Protein AF-A0A951LGQ7-F1 (afdb_monomer_lite)

Structure (mmCIF, N/CA/C/O backbone):
data_AF-A0A951LGQ7-F1
#
_entry.id   AF-A0A951LGQ7-F1
#
loop_
_atom_site.group_PDB
_atom_site.id
_atom_site.type_symbol
_atom_site.label_atom_id
_atom_site.label_alt_id
_atom_site.label_comp_id
_atom_site.label_asym_id
_atom_site.label_entity_id
_atom_site.label_seq_id
_atom_site.pdbx_PDB_ins_code
_atom_site.Cartn_x
_atom_site.Cartn_y
_atom_site.Cartn_z
_atom_site.occupancy
_atom_site.B_iso_or_equiv
_atom_site.auth_seq_id
_atom_site.auth_comp_id
_atom_site.auth_asym_id
_atom_site.auth_atom_id
_atom_site.pdbx_PDB_model_num
ATOM 1 N N . MET A 1 1 ? -41.959 38.299 10.521 1.00 33.28 1 MET A N 1
ATOM 2 C CA . MET A 1 1 ? -42.319 36.893 10.246 1.00 33.28 1 MET A CA 1
ATOM 3 C C . MET A 1 1 ? -41.054 36.057 10.394 1.00 33.28 1 MET A C 1
ATOM 5 O O . MET A 1 1 ? -40.154 36.263 9.590 1.00 33.28 1 MET A O 1
ATOM 9 N N . PRO A 1 2 ? -40.917 35.230 11.443 1.00 34.47 2 PRO A N 1
ATOM 10 C CA . PRO A 1 2 ? -39.770 34.347 11.625 1.00 34.47 2 PRO A CA 1
ATOM 11 C C . PRO A 1 2 ? -40.039 32.946 11.046 1.00 34.47 2 PRO A C 1
ATOM 13 O O . PRO A 1 2 ? -41.158 32.445 11.118 1.00 34.47 2 PRO A O 1
ATOM 16 N N . GLY A 1 3 ? -38.987 32.317 10.521 1.00 28.64 3 GLY A N 1
ATOM 17 C CA . GLY A 1 3 ? -38.911 30.905 10.132 1.00 28.64 3 GLY A CA 1
ATOM 18 C C . GLY A 1 3 ? -37.750 30.718 9.153 1.00 28.64 3 GLY A C 1
ATOM 19 O O . GLY A 1 3 ? -37.764 31.330 8.095 1.00 28.64 3 GLY A O 1
ATOM 20 N N . GLY A 1 4 ? -36.685 29.970 9.419 1.00 24.61 4 GLY A N 1
ATOM 21 C CA . GLY A 1 4 ? -36.197 29.248 10.596 1.00 24.61 4 GLY A CA 1
ATOM 22 C C . GLY A 1 4 ? -34.710 28.901 10.345 1.00 24.61 4 GLY A C 1
ATOM 23 O O . GLY A 1 4 ? -34.235 29.104 9.224 1.00 24.61 4 GLY A O 1
ATOM 24 N N . PRO A 1 5 ? -33.951 28.448 11.358 1.00 44.22 5 PRO A N 1
ATOM 25 C CA . PRO A 1 5 ? -32.569 28.000 11.202 1.00 44.22 5 PRO A CA 1
ATOM 26 C C . PRO A 1 5 ? -32.517 26.532 10.732 1.00 44.22 5 PRO A C 1
ATOM 28 O O . PRO A 1 5 ? -33.499 25.810 10.851 1.00 44.22 5 PRO A O 1
ATOM 31 N N . ASP A 1 6 ? -31.342 26.111 10.266 1.00 39.25 6 ASP A N 1
ATOM 32 C CA . ASP A 1 6 ? -30.908 24.725 10.014 1.00 39.25 6 ASP A CA 1
ATOM 33 C C . ASP A 1 6 ? -31.073 24.140 8.602 1.00 39.25 6 ASP A C 1
ATOM 35 O O . ASP A 1 6 ? -32.143 23.793 8.113 1.00 39.25 6 ASP A O 1
ATOM 39 N N . GLY A 1 7 ? -29.906 23.952 7.983 1.00 27.73 7 GLY A N 1
ATOM 40 C CA . GLY A 1 7 ? -29.683 23.199 6.754 1.00 27.73 7 GLY A CA 1
ATOM 41 C C . GLY A 1 7 ? -28.190 23.079 6.440 1.00 27.73 7 GLY A C 1
ATOM 42 O O . GLY A 1 7 ? -27.790 23.167 5.283 1.00 27.73 7 GLY A O 1
ATOM 43 N N . LYS A 1 8 ? -27.330 22.960 7.465 1.00 31.44 8 LYS A N 1
ATOM 44 C CA . LYS A 1 8 ? -25.924 22.590 7.255 1.00 31.44 8 LYS A CA 1
ATOM 45 C C . LYS A 1 8 ? -25.890 21.089 6.986 1.00 31.44 8 LYS A C 1
ATOM 47 O O . LYS A 1 8 ? -26.232 20.304 7.862 1.00 31.44 8 LYS A O 1
ATOM 52 N N . TYR A 1 9 ? -25.482 20.703 5.783 1.00 30.12 9 TYR A N 1
ATOM 53 C CA . TYR A 1 9 ? -25.162 19.322 5.439 1.00 30.12 9 TYR A CA 1
ATOM 54 C C . TYR A 1 9 ? -24.114 18.783 6.432 1.00 30.12 9 TYR A C 1
ATOM 56 O O . TYR A 1 9 ? -22.944 19.158 6.366 1.00 30.12 9 TYR A O 1
ATOM 64 N N . CYS A 1 10 ? -24.521 17.941 7.386 1.00 37.94 10 CYS A N 1
ATOM 65 C CA . CYS A 1 10 ? -23.585 17.155 8.184 1.00 37.94 10 CYS A CA 1
ATOM 66 C C . CYS A 1 10 ? -23.023 16.057 7.280 1.00 37.94 10 CYS A C 1
ATOM 68 O O . CYS A 1 10 ? -23.701 15.072 6.996 1.00 37.94 10 CYS A O 1
ATOM 70 N N . LEU A 1 11 ? -21.794 16.249 6.804 1.00 46.88 11 LEU A N 1
ATOM 71 C CA . LEU A 1 11 ? -21.005 15.177 6.204 1.00 46.88 11 LEU A CA 1
ATOM 72 C C . LEU A 1 11 ? -20.879 14.020 7.219 1.00 46.88 11 LEU A C 1
ATOM 74 O O . LEU A 1 11 ? -20.787 14.292 8.422 1.00 46.88 11 LEU A O 1
ATOM 78 N N . PRO A 1 12 ? -20.857 12.747 6.785 1.00 60.91 12 PRO A N 1
ATOM 79 C CA . PRO A 1 12 ? -20.490 11.650 7.655 1.00 60.91 12 PRO A CA 1
ATOM 80 C C . PRO A 1 12 ? -19.075 11.929 8.156 1.00 60.91 12 PRO A C 1
ATOM 82 O O . PRO A 1 12 ? -18.133 12.085 7.385 1.00 60.91 12 PRO A O 1
ATOM 85 N N . SER A 1 13 ? -18.939 12.068 9.467 1.00 67.06 13 SER A N 1
ATOM 86 C CA . SER A 1 13 ? -17.643 12.197 10.119 1.00 67.06 13 SER A CA 1
ATOM 87 C C . SER A 1 13 ? -17.027 10.817 10.307 1.00 67.06 13 SER A C 1
ATOM 89 O O . SER A 1 13 ? -17.750 9.850 10.563 1.00 67.06 13 SER A O 1
ATOM 91 N N . ALA A 1 14 ? -15.698 10.734 10.260 1.00 77.12 14 ALA A N 1
ATOM 92 C CA . ALA A 1 14 ? -15.002 9.534 10.702 1.00 77.12 14 ALA A CA 1
ATOM 93 C C . ALA A 1 14 ? -15.351 9.221 12.169 1.00 77.12 14 ALA A C 1
ATOM 95 O O . ALA A 1 14 ? -15.453 10.124 13.005 1.00 77.12 14 ALA A O 1
ATOM 96 N N . ILE A 1 15 ? -15.554 7.942 12.479 1.00 85.69 15 ILE A N 1
ATOM 97 C CA . ILE A 1 15 ? -15.844 7.468 13.836 1.00 85.69 15 ILE A CA 1
ATOM 98 C C . ILE A 1 15 ? -14.629 6.687 14.318 1.00 85.69 15 ILE A C 1
ATOM 100 O O . ILE A 1 15 ? -14.319 5.645 13.754 1.00 85.69 15 ILE A O 1
ATOM 104 N N . HIS A 1 16 ? -13.972 7.166 15.373 1.00 87.75 16 HIS A N 1
ATOM 105 C CA . HIS A 1 16 ? -12.816 6.506 15.983 1.00 87.75 16 HIS A CA 1
ATOM 106 C C . HIS A 1 16 ? -13.214 5.846 17.308 1.00 87.75 16 HIS A C 1
ATOM 108 O O . HIS A 1 16 ? -13.728 6.495 18.222 1.00 87.75 16 HIS A O 1
ATOM 114 N N . ILE A 1 17 ? -12.966 4.544 17.417 1.00 91.81 17 ILE A N 1
ATOM 115 C CA . ILE A 1 17 ? -13.285 3.688 18.560 1.00 91.81 17 ILE A CA 1
ATOM 116 C C . ILE A 1 17 ? -11.966 3.301 19.231 1.00 91.81 17 ILE A C 1
ATOM 118 O O . ILE A 1 17 ? -11.321 2.319 18.865 1.00 91.81 17 ILE A O 1
ATOM 122 N N . ASN A 1 18 ? -11.549 4.091 20.220 1.00 93.31 18 ASN A N 1
ATOM 123 C CA . ASN A 1 18 ? -10.315 3.837 20.959 1.00 93.31 18 ASN A CA 1
ATOM 124 C C . ASN A 1 18 ? -10.540 2.784 22.056 1.00 93.31 18 ASN A C 1
ATOM 126 O O . ASN A 1 18 ? -11.328 3.007 22.979 1.00 93.31 18 ASN A O 1
ATOM 130 N N . LEU A 1 19 ? -9.836 1.658 21.951 1.00 95.25 19 LEU A N 1
ATOM 131 C CA . LEU A 1 19 ? -10.001 0.471 22.789 1.00 95.25 19 LEU A CA 1
ATOM 132 C C . LEU A 1 19 ? -9.027 0.418 23.973 1.00 95.25 19 LEU A C 1
ATOM 134 O O . LEU A 1 19 ? -9.013 -0.569 24.697 1.00 95.25 19 LEU A O 1
ATOM 138 N N . ARG A 1 20 ? -8.206 1.441 24.220 1.00 93.88 20 ARG A N 1
ATOM 139 C CA . ARG A 1 20 ? -7.343 1.467 25.413 1.00 93.88 20 ARG A CA 1
ATOM 140 C C . ARG A 1 20 ? -8.136 1.813 26.679 1.00 93.88 20 ARG A C 1
ATOM 142 O O . ARG A 1 20 ? -9.249 2.338 26.597 1.00 93.88 20 ARG A O 1
ATOM 149 N N . ALA A 1 21 ? -7.555 1.573 27.849 1.00 91.62 21 ALA A N 1
ATOM 150 C CA . ALA A 1 21 ? -8.103 2.025 29.126 1.00 91.62 21 ALA A CA 1
ATOM 151 C C . ALA A 1 21 ? -8.301 3.555 29.132 1.00 91.62 21 ALA A C 1
ATOM 153 O O . ALA A 1 21 ? -7.426 4.310 28.712 1.00 91.62 21 ALA A O 1
ATOM 154 N N . GLY A 1 22 ? -9.476 4.015 29.570 1.00 86.06 22 GLY A N 1
ATOM 155 C CA . GLY A 1 22 ? -9.873 5.430 29.493 1.00 86.06 22 GLY A CA 1
ATOM 156 C C . GLY A 1 22 ? -10.355 5.889 28.108 1.00 86.06 22 GLY A C 1
ATOM 157 O O . GLY A 1 22 ? -10.790 7.031 27.960 1.00 86.06 22 GLY A O 1
ATOM 158 N N . GLY A 1 23 ? -10.315 5.016 27.096 1.00 83.44 23 GLY A N 1
ATOM 159 C CA . GLY A 1 23 ? -11.003 5.216 25.825 1.00 83.44 23 GLY A CA 1
ATOM 160 C C . GLY A 1 23 ? -12.527 5.139 25.968 1.00 83.44 23 GLY A C 1
ATOM 161 O O . GLY A 1 23 ? -13.065 4.753 27.004 1.00 83.44 23 GLY A O 1
ATOM 162 N N . ARG A 1 24 ? -13.240 5.524 24.905 1.00 84.38 24 ARG A N 1
ATOM 163 C CA . ARG A 1 24 ? -14.706 5.380 24.811 1.00 84.38 24 ARG A CA 1
ATOM 164 C C . ARG A 1 24 ? -15.126 4.137 24.022 1.00 84.38 24 ARG A C 1
ATOM 166 O O . ARG A 1 24 ? -16.307 3.962 23.752 1.00 84.38 24 ARG A O 1
ATOM 173 N N . GLY A 1 25 ? -14.177 3.302 23.602 1.00 84.62 25 GLY A N 1
ATOM 174 C CA . GLY A 1 25 ? -14.442 2.188 22.698 1.00 84.62 25 GLY A CA 1
ATOM 175 C C . GLY A 1 25 ? -15.171 1.008 23.342 1.00 84.62 25 GLY A C 1
ATOM 176 O O . GLY A 1 25 ? -15.848 0.240 22.668 1.00 84.62 25 GLY A O 1
ATOM 177 N N . GLN A 1 26 ? -15.092 0.904 24.663 1.00 87.69 26 GLN A N 1
ATOM 178 C CA . GLN A 1 26 ? -15.587 -0.205 25.468 1.00 87.69 26 GLN A CA 1
ATOM 179 C C . GLN A 1 26 ? -17.111 -0.315 25.420 1.00 87.69 26 GLN A C 1
ATOM 181 O O . GLN A 1 26 ? -17.636 -1.412 25.542 1.00 87.69 26 GLN A O 1
ATOM 186 N N . THR A 1 27 ? -17.825 0.787 25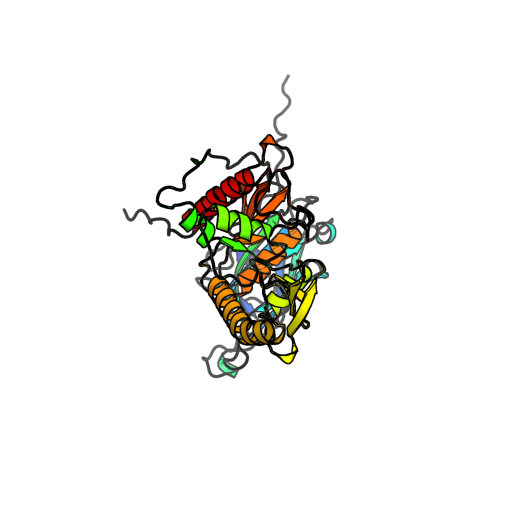.167 1.00 90.88 27 THR A N 1
ATOM 187 C CA . THR A 1 27 ? -19.287 0.769 24.996 1.00 90.88 27 THR A CA 1
ATOM 188 C C . THR A 1 27 ? -19.737 0.078 23.710 1.00 90.88 27 THR A C 1
ATOM 190 O O . THR A 1 27 ? -20.914 -0.239 23.578 1.00 90.88 27 THR A O 1
ATOM 193 N N . TYR A 1 28 ? -18.827 -0.121 22.753 1.00 93.50 28 TYR A N 1
ATOM 194 C CA . TYR A 1 28 ? -19.102 -0.789 21.479 1.00 93.50 28 TYR A CA 1
ATOM 195 C C . TYR A 1 28 ? -18.630 -2.247 21.474 1.00 93.50 28 TYR A C 1
ATOM 197 O O . TYR A 1 28 ? -18.999 -3.008 20.579 1.00 93.50 28 TYR A O 1
ATOM 205 N N . LEU A 1 29 ? -17.811 -2.645 22.454 1.00 94.62 29 LEU A N 1
ATOM 206 C CA . LEU A 1 29 ? -17.329 -4.013 22.580 1.00 94.62 29 LEU A CA 1
ATOM 207 C C . LEU A 1 29 ? -18.450 -4.918 23.091 1.00 94.62 29 LEU A C 1
ATOM 209 O O . LEU A 1 29 ? -19.099 -4.621 24.090 1.00 94.62 29 LEU A O 1
ATOM 213 N N . GLN A 1 30 ? -18.654 -6.033 22.399 1.00 95.56 30 GLN A N 1
ATOM 214 C CA . GLN A 1 30 ? -19.575 -7.090 22.809 1.00 95.56 30 GLN A CA 1
ATOM 215 C C . GLN A 1 30 ? -18.754 -8.287 23.320 1.00 95.56 30 GLN A C 1
ATOM 217 O O . GLN A 1 30 ? -17.864 -8.127 24.153 1.00 95.56 30 GLN A O 1
ATOM 222 N N . SER A 1 31 ? -19.012 -9.504 22.841 1.00 96.88 31 SER A N 1
ATOM 223 C CA . SER A 1 31 ? -18.257 -10.693 23.250 1.00 96.88 31 SER A CA 1
ATOM 224 C C . SER A 1 31 ? -16.856 -10.762 22.629 1.00 96.88 31 SER A C 1
ATOM 226 O O . SER A 1 31 ? -16.628 -10.239 21.537 1.00 96.88 31 SER A O 1
ATOM 228 N N . GLY A 1 32 ? -15.963 -11.518 23.274 1.00 97.62 32 GLY A N 1
ATOM 229 C CA . GLY A 1 32 ? -14.646 -11.869 22.734 1.00 97.62 32 GLY A CA 1
ATOM 230 C C . GLY A 1 32 ? -13.567 -10.815 22.965 1.00 97.62 32 GLY A C 1
ATOM 231 O O . GLY A 1 32 ? -12.652 -10.692 22.158 1.00 97.62 32 GLY A O 1
ATOM 232 N N . TRP A 1 33 ? -13.665 -10.046 24.047 1.00 97.88 33 TRP A N 1
ATOM 233 C CA . TRP A 1 33 ? -12.686 -9.027 24.423 1.00 97.88 33 TRP A CA 1
ATOM 234 C C . TRP A 1 33 ? -12.268 -9.207 25.878 1.00 97.88 33 TRP A C 1
ATOM 236 O O . TRP A 1 33 ? -13.077 -9.585 26.725 1.00 97.88 33 TRP A O 1
ATOM 246 N N . ALA A 1 34 ? -11.001 -8.939 26.170 1.00 96.81 34 ALA A N 1
ATOM 247 C CA . ALA A 1 34 ? -10.514 -8.824 27.535 1.00 96.81 34 ALA A CA 1
ATOM 248 C C . ALA A 1 34 ? -10.931 -7.478 28.159 1.00 96.81 34 ALA A C 1
ATOM 250 O O . ALA A 1 34 ? -11.476 -6.599 27.491 1.00 96.81 34 ALA A O 1
ATOM 251 N N . GLY A 1 35 ? -10.620 -7.294 29.445 1.00 94.94 35 GLY A N 1
ATOM 252 C CA . GLY A 1 35 ? -10.621 -5.959 30.041 1.00 94.94 35 GLY A CA 1
ATOM 253 C C . GLY A 1 35 ? -9.598 -5.045 29.346 1.00 94.94 35 GLY A C 1
ATOM 254 O O . GLY A 1 35 ? -8.563 -5.539 28.888 1.00 94.94 35 GLY A O 1
ATOM 255 N N . PRO A 1 36 ? -9.871 -3.732 29.247 1.00 94.62 36 PRO A N 1
ATOM 256 C CA . PRO A 1 36 ? -8.976 -2.813 28.563 1.00 94.62 36 PRO A CA 1
ATOM 257 C C . PRO A 1 36 ? -7.663 -2.625 29.322 1.00 94.62 36 PRO A C 1
ATOM 259 O O . PRO A 1 36 ? -7.650 -2.425 30.536 1.00 94.62 36 PRO A O 1
ATOM 262 N N . GLU A 1 37 ? -6.559 -2.635 28.581 1.00 95.19 37 GLU A N 1
ATOM 263 C CA . GLU A 1 37 ? -5.211 -2.373 29.078 1.00 95.19 37 GLU A CA 1
ATOM 264 C C . GLU A 1 37 ? -4.773 -0.951 28.684 1.00 95.19 37 GLU A C 1
ATOM 266 O O . GLU A 1 37 ? -5.438 -0.255 27.912 1.00 95.19 37 GLU A O 1
ATOM 271 N N . LEU A 1 38 ? -3.638 -0.484 29.211 1.00 93.62 38 LEU A N 1
ATOM 272 C CA . LEU A 1 38 ? -3.183 0.905 29.046 1.00 93.62 38 LEU A CA 1
ATOM 273 C C . LEU A 1 38 ? -3.077 1.357 27.576 1.00 93.62 38 LEU A C 1
ATOM 275 O O . LEU A 1 38 ? -3.313 2.528 27.273 1.00 93.62 38 LEU A O 1
ATOM 279 N N . ARG A 1 39 ? -2.704 0.450 26.664 1.00 93.88 39 ARG A N 1
ATOM 280 C CA . ARG A 1 39 ? -2.433 0.772 25.252 1.00 93.88 39 ARG A CA 1
ATOM 281 C C . ARG A 1 39 ? -3.448 0.183 24.266 1.00 93.88 39 ARG A C 1
ATOM 283 O O . ARG A 1 39 ? -3.570 0.715 23.164 1.00 93.88 39 ARG A O 1
ATOM 290 N N . HIS A 1 40 ? -4.179 -0.864 24.645 1.00 96.44 40 HIS A N 1
ATOM 291 C CA . HIS A 1 40 ? -5.059 -1.637 23.761 1.00 96.44 40 HIS A CA 1
ATOM 292 C C . HIS A 1 40 ? -6.053 -2.490 24.555 1.00 96.44 40 HIS A C 1
ATOM 294 O O . HIS A 1 40 ? -5.982 -2.564 25.778 1.00 96.44 40 HIS A O 1
ATOM 300 N N . THR A 1 41 ? -6.954 -3.172 23.851 1.00 97.81 41 THR A N 1
ATOM 301 C CA . THR A 1 41 ? -7.714 -4.309 24.388 1.00 97.81 41 THR A CA 1
ATOM 302 C C . THR A 1 41 ? -7.378 -5.559 23.586 1.00 97.81 41 THR A C 1
ATOM 304 O O . THR A 1 41 ? -7.282 -5.510 22.358 1.00 97.81 41 THR A O 1
ATOM 307 N N . TRP A 1 42 ? -7.195 -6.687 24.272 1.00 98.06 42 TRP A N 1
ATOM 308 C CA . TRP A 1 42 ? -7.009 -7.973 23.610 1.00 98.06 42 TRP A CA 1
ATOM 309 C C . TRP A 1 42 ? -8.330 -8.572 23.134 1.00 98.06 42 TRP A C 1
ATOM 311 O O . TRP A 1 42 ? -9.312 -8.607 23.877 1.00 98.06 42 TRP A O 1
ATOM 321 N N . THR A 1 43 ? -8.318 -9.132 21.930 1.00 98.44 43 THR A N 1
ATOM 322 C CA . THR A 1 43 ? -9.323 -10.105 21.498 1.00 98.44 43 THR A CA 1
ATOM 323 C C . THR A 1 43 ? -9.137 -11.417 22.264 1.00 98.44 43 THR A C 1
ATOM 325 O O . THR A 1 43 ? -8.000 -11.856 22.458 1.00 98.44 43 THR A O 1
ATOM 328 N N . VAL A 1 44 ? -10.235 -12.060 22.659 1.00 97.88 44 VAL A N 1
ATOM 329 C CA . VAL A 1 44 ? -10.243 -13.322 23.412 1.00 97.88 44 VAL A CA 1
ATOM 330 C C . VAL A 1 44 ? -11.113 -14.359 22.707 1.00 97.88 44 VAL A C 1
ATOM 332 O O . VAL A 1 44 ? -12.278 -14.104 22.403 1.00 97.88 44 VAL A O 1
ATOM 335 N N . GLY A 1 45 ? -10.556 -15.552 22.512 1.00 97.38 45 GLY A N 1
ATOM 336 C CA . GLY A 1 45 ? -11.168 -16.652 21.779 1.00 97.38 45 GLY A CA 1
ATOM 337 C C . GLY A 1 45 ? -11.077 -16.470 20.266 1.00 97.38 45 GLY A C 1
ATOM 338 O O . GLY A 1 45 ? -10.395 -15.587 19.751 1.00 97.38 45 GLY A O 1
ATOM 339 N N . ASN A 1 46 ? -11.798 -17.317 19.537 1.00 97.44 46 ASN A N 1
ATOM 340 C CA . ASN A 1 46 ? -11.776 -17.335 18.074 1.00 97.44 46 ASN A CA 1
ATOM 341 C C . ASN A 1 46 ? -12.718 -16.312 17.416 1.00 97.44 46 ASN A C 1
ATOM 343 O O . ASN A 1 46 ? -12.815 -16.277 16.185 1.00 97.44 46 ASN A O 1
ATOM 347 N N . ARG A 1 47 ? -13.440 -15.515 18.213 1.00 98.31 47 ARG A N 1
ATOM 348 C CA . ARG A 1 47 ? -14.469 -14.595 17.729 1.00 98.31 47 ARG A CA 1
ATOM 349 C C . ARG A 1 47 ? -14.637 -13.387 18.648 1.00 98.31 47 ARG A C 1
ATOM 351 O O . ARG A 1 47 ? -15.040 -13.548 19.797 1.00 98.31 47 ARG A O 1
ATOM 358 N N . SER A 1 48 ? -14.449 -12.189 18.097 1.00 98.44 48 SER A N 1
ATOM 359 C CA . SER A 1 48 ? -14.651 -10.908 18.791 1.00 98.44 48 SER A CA 1
ATOM 360 C C . SER A 1 48 ? -15.626 -10.023 18.026 1.00 98.44 48 SER A C 1
ATOM 362 O O . SER A 1 48 ? -15.565 -9.963 16.800 1.00 98.44 48 SER A O 1
ATOM 364 N N . ILE A 1 49 ? -16.529 -9.338 18.732 1.00 98.25 49 ILE A N 1
ATOM 365 C CA . ILE A 1 49 ? -17.598 -8.545 18.107 1.00 98.25 49 ILE A CA 1
ATOM 366 C C . ILE A 1 49 ? -17.543 -7.086 18.562 1.00 98.25 49 ILE A C 1
ATOM 368 O O . ILE A 1 49 ? -17.458 -6.811 19.761 1.00 98.25 49 ILE A O 1
ATOM 372 N N . ILE A 1 50 ? -17.668 -6.163 17.611 1.00 96.38 50 ILE A N 1
ATOM 373 C CA . ILE A 1 50 ? -17.989 -4.754 17.858 1.00 96.38 50 ILE A CA 1
ATOM 374 C C . ILE A 1 50 ? -19.387 -4.479 17.310 1.00 96.38 50 ILE A C 1
ATOM 376 O O . ILE A 1 50 ? -19.706 -4.879 16.193 1.00 96.38 50 ILE A O 1
ATOM 380 N N . HIS A 1 51 ? -20.212 -3.775 18.080 1.00 95.00 51 HIS A N 1
ATOM 381 C CA . HIS A 1 51 ? -21.484 -3.219 17.619 1.00 95.00 51 HIS A CA 1
ATOM 382 C C . HIS A 1 51 ? -21.389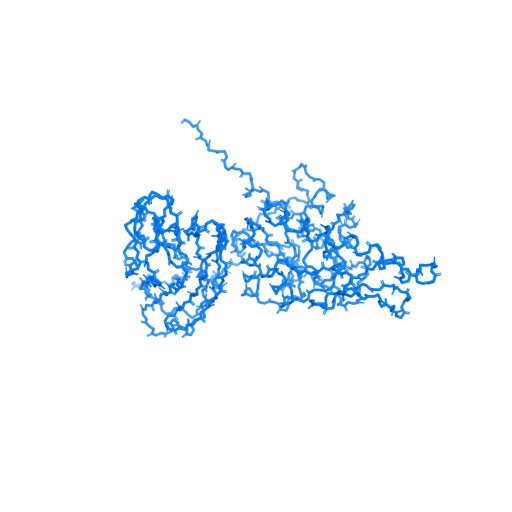 -1.703 17.598 1.00 95.00 51 HIS A C 1
ATOM 384 O O . HIS A 1 51 ? -21.266 -1.075 18.648 1.00 95.00 51 HIS A O 1
ATOM 390 N N . LEU A 1 52 ? -21.471 -1.118 16.406 1.00 91.06 52 LEU A N 1
ATOM 391 C CA . LEU A 1 52 ? -21.485 0.326 16.213 1.00 91.06 52 LEU A CA 1
ATOM 392 C C . LEU A 1 52 ? -22.881 0.787 15.769 1.00 91.06 52 LEU A C 1
ATOM 394 O O . LEU A 1 52 ? -23.254 0.564 14.616 1.00 91.06 52 LEU A O 1
ATOM 398 N N . PRO A 1 53 ? -23.650 1.470 16.635 1.00 88.81 53 PRO A N 1
ATOM 399 C CA . PRO A 1 53 ? -24.919 2.068 16.240 1.00 88.81 53 PRO A CA 1
ATOM 400 C C . PRO A 1 53 ? -24.725 3.110 15.133 1.00 88.81 53 PRO A C 1
ATOM 402 O O . PRO A 1 53 ? -23.942 4.053 15.285 1.00 88.81 53 PRO A O 1
ATOM 405 N N . LEU A 1 54 ? -25.476 2.975 14.040 1.00 83.00 54 LEU A N 1
ATOM 406 C CA . LEU A 1 54 ? -25.454 3.918 12.925 1.00 83.00 54 LEU A CA 1
ATOM 407 C C . LEU A 1 54 ? -26.622 4.889 13.086 1.00 83.00 54 LEU A C 1
ATOM 409 O O . LEU A 1 54 ? -27.784 4.515 12.947 1.00 83.00 54 LEU A O 1
ATOM 413 N N . LYS A 1 55 ? -26.319 6.150 13.410 1.00 71.25 55 LYS A N 1
ATOM 414 C CA . LYS A 1 55 ? -27.351 7.178 13.642 1.00 71.25 55 LYS A CA 1
ATOM 415 C C . LYS A 1 55 ? -28.049 7.636 12.360 1.00 71.25 55 LYS A C 1
ATOM 417 O O . LYS A 1 55 ? -29.166 8.140 12.432 1.00 71.25 55 LYS A O 1
ATOM 422 N N . HIS A 1 56 ? -27.403 7.462 11.210 1.00 68.94 56 HIS A N 1
ATOM 423 C CA . HIS A 1 56 ? -27.911 7.872 9.907 1.00 68.94 56 HIS A CA 1
ATOM 424 C C . HIS A 1 56 ? -27.495 6.857 8.842 1.00 68.94 56 HIS A C 1
ATOM 426 O O . HIS A 1 56 ? -26.382 6.332 8.885 1.00 68.94 56 HIS A O 1
ATOM 432 N N . ASP A 1 57 ? -28.390 6.612 7.888 1.00 68.31 57 ASP A N 1
ATOM 433 C CA . ASP A 1 57 ? -28.126 5.780 6.716 1.00 68.31 57 ASP A CA 1
ATOM 434 C C . ASP A 1 57 ? -27.481 6.651 5.630 1.00 68.31 57 ASP A C 1
ATOM 436 O O . ASP A 1 57 ? -28.146 7.155 4.724 1.00 68.31 57 ASP A O 1
ATOM 440 N N . PHE A 1 58 ? -26.188 6.938 5.789 1.00 71.44 58 PHE A N 1
ATOM 441 C CA . PHE A 1 58 ? -25.435 7.646 4.762 1.00 71.44 58 PHE A CA 1
ATOM 442 C C . PHE A 1 58 ? -25.123 6.676 3.624 1.00 71.44 58 PHE A C 1
ATOM 444 O O . PHE A 1 58 ? -24.519 5.631 3.855 1.00 71.44 58 PHE A O 1
ATOM 451 N N . ALA A 1 59 ? -25.511 7.040 2.400 1.00 78.50 59 ALA A N 1
ATOM 452 C CA . ALA A 1 59 ? -25.202 6.294 1.182 1.00 78.50 59 ALA A CA 1
ATOM 453 C C . ALA A 1 59 ? -23.724 6.450 0.784 1.00 78.50 59 ALA A C 1
ATOM 455 O O . ALA A 1 59 ? -23.415 7.004 -0.267 1.00 78.50 59 ALA A O 1
ATOM 456 N N . VAL A 1 60 ? -22.822 6.020 1.667 1.00 77.62 60 VAL A N 1
ATOM 457 C CA . VAL A 1 60 ? -21.371 6.097 1.491 1.00 77.62 60 VAL A CA 1
ATOM 458 C C . VAL A 1 60 ? -20.716 4.791 1.909 1.00 77.62 60 VAL A C 1
ATOM 460 O O . VAL A 1 60 ? -21.140 4.142 2.869 1.00 77.62 60 VAL A O 1
ATOM 463 N N . ASP A 1 61 ? -19.653 4.437 1.201 1.00 82.19 61 ASP A N 1
ATOM 464 C CA . ASP A 1 61 ? -18.766 3.359 1.611 1.00 82.19 61 ASP A CA 1
ATOM 465 C C . ASP A 1 61 ? -17.835 3.849 2.726 1.00 82.19 61 ASP A C 1
ATOM 467 O O . ASP A 1 61 ? -17.507 5.037 2.823 1.00 82.19 61 ASP A O 1
ATOM 471 N N . TYR A 1 62 ? -17.378 2.930 3.569 1.00 84.75 62 TYR A N 1
ATOM 472 C CA . TYR A 1 62 ? -16.438 3.210 4.653 1.00 84.75 62 TYR A CA 1
ATOM 473 C C . TYR A 1 62 ? -15.202 2.325 4.515 1.00 84.75 62 TYR A C 1
ATOM 475 O O . TYR A 1 62 ? -15.307 1.175 4.109 1.00 84.75 62 TYR A O 1
ATOM 483 N N . ALA A 1 63 ? -14.031 2.817 4.918 1.00 82.88 63 ALA A N 1
ATOM 484 C CA . ALA A 1 63 ? -12.943 1.934 5.311 1.00 82.88 63 ALA A CA 1
ATOM 485 C C . ALA A 1 63 ? -13.007 1.696 6.812 1.00 82.88 63 ALA A C 1
ATOM 487 O O . ALA A 1 63 ? -13.084 2.638 7.606 1.00 82.88 63 ALA A O 1
ATOM 488 N N . LEU A 1 64 ? -12.932 0.426 7.177 1.00 89.69 64 LEU A N 1
ATOM 489 C CA . LEU A 1 64 ? -12.670 -0.034 8.524 1.00 89.69 64 LEU A CA 1
ATOM 490 C C . LEU A 1 64 ? -11.160 -0.102 8.730 1.00 89.69 64 LEU A C 1
ATOM 492 O O . LEU A 1 64 ? -10.525 -1.065 8.308 1.00 89.69 64 LEU A O 1
ATOM 496 N N . SER A 1 65 ? -10.601 0.912 9.379 1.00 87.00 65 SER A N 1
ATOM 497 C CA . SER A 1 65 ? -9.207 0.914 9.816 1.00 87.00 65 SER A CA 1
ATOM 498 C C . SER A 1 65 ? -9.085 0.218 11.171 1.00 87.00 65 SER A C 1
ATOM 500 O O . SER A 1 65 ? -9.818 0.545 12.103 1.00 87.00 65 SER A O 1
ATOM 502 N N . VAL A 1 66 ? -8.140 -0.708 11.312 1.00 91.94 66 VAL A N 1
ATOM 503 C CA . VAL A 1 66 ? -7.878 -1.462 12.546 1.00 91.94 66 VAL A CA 1
ATOM 504 C C . VAL A 1 66 ? -6.405 -1.323 12.907 1.00 91.94 66 VAL A C 1
ATOM 506 O O . VAL A 1 66 ? -5.535 -1.794 12.176 1.00 91.94 66 VAL A O 1
ATOM 509 N N . THR A 1 67 ? -6.122 -0.695 14.045 1.00 90.25 67 THR A N 1
ATOM 510 C CA . THR A 1 67 ? -4.757 -0.465 14.535 1.00 90.25 67 THR A CA 1
ATOM 511 C C . THR A 1 67 ? -4.380 -1.539 15.547 1.00 90.25 67 THR A C 1
ATOM 513 O O . THR A 1 67 ? -4.878 -1.547 16.679 1.00 90.25 67 THR A O 1
ATOM 516 N N . ILE A 1 68 ? -3.477 -2.431 15.148 1.00 93.94 68 ILE A N 1
ATOM 517 C CA . ILE A 1 68 ? -3.018 -3.587 15.919 1.00 93.94 68 ILE A CA 1
ATOM 518 C C . ILE A 1 68 ? -1.620 -3.296 16.441 1.00 93.94 68 ILE A C 1
ATOM 520 O O . ILE A 1 68 ? -0.702 -3.040 15.667 1.00 93.94 68 ILE A O 1
ATOM 524 N N . ILE A 1 69 ? -1.451 -3.352 17.759 1.00 93.31 69 ILE A N 1
ATOM 525 C CA . ILE A 1 69 ? -0.179 -3.000 18.402 1.00 93.31 69 ILE A CA 1
ATOM 526 C C . ILE A 1 69 ? 0.543 -4.188 19.039 1.00 93.31 69 ILE A C 1
ATOM 528 O O . ILE A 1 69 ? 1.715 -4.061 19.375 1.00 93.31 69 ILE A O 1
ATOM 532 N N . SER A 1 70 ? -0.136 -5.328 19.176 1.00 92.75 70 SER A N 1
ATOM 533 C CA . SER A 1 70 ? 0.435 -6.575 19.689 1.00 92.75 70 SER A CA 1
ATOM 534 C C . SER A 1 70 ? -0.234 -7.781 19.036 1.00 92.75 70 SER A C 1
ATOM 536 O O . SER A 1 70 ? -1.417 -7.729 18.697 1.00 92.75 70 SER A O 1
ATOM 538 N N . ILE A 1 71 ? 0.503 -8.884 18.918 1.00 94.12 71 ILE A N 1
ATOM 539 C CA . ILE A 1 71 ? -0.028 -10.189 18.517 1.00 94.12 71 ILE A CA 1
ATOM 540 C C . ILE A 1 71 ? 0.365 -11.238 19.556 1.00 94.12 71 ILE A C 1
ATOM 542 O O . ILE A 1 71 ? 1.471 -11.202 20.093 1.00 94.12 71 ILE A O 1
ATOM 546 N N . ALA A 1 72 ? -0.544 -12.158 19.855 1.00 92.88 72 ALA A N 1
ATOM 547 C CA . ALA A 1 72 ? -0.251 -13.353 20.628 1.00 92.88 72 ALA A CA 1
ATOM 548 C C . ALA A 1 72 ? -0.041 -14.494 19.637 1.00 92.88 72 ALA A C 1
ATOM 550 O O . ALA A 1 72 ? -0.955 -14.839 18.901 1.00 92.88 72 ALA A O 1
ATOM 551 N N . SER A 1 73 ? 1.158 -15.055 19.566 1.00 88.56 73 SER A N 1
ATOM 552 C CA . SER A 1 73 ? 1.439 -16.198 18.695 1.00 88.56 73 SER A CA 1
ATOM 553 C C . SER A 1 73 ? 2.624 -16.990 19.239 1.00 88.56 73 SER A C 1
ATOM 555 O O . SER A 1 73 ? 3.568 -16.353 19.722 1.00 88.56 73 SER A O 1
ATOM 557 N N . PRO A 1 74 ? 2.634 -18.329 19.110 1.00 85.75 74 PRO A N 1
ATOM 558 C CA . PRO A 1 74 ? 3.799 -19.135 19.455 1.00 85.75 74 PRO A CA 1
ATOM 559 C C . PRO A 1 74 ? 5.042 -18.694 18.661 1.00 85.75 74 PRO A C 1
ATOM 561 O O . PRO A 1 74 ? 4.895 -18.339 17.481 1.00 85.75 74 PRO A O 1
ATOM 564 N N . PRO A 1 75 ? 6.250 -18.726 19.260 1.00 82.50 75 PRO A N 1
ATOM 565 C CA . PRO A 1 75 ? 7.491 -18.305 18.605 1.00 82.50 75 PRO A CA 1
ATOM 566 C C . PRO A 1 75 ? 7.753 -18.987 17.256 1.00 82.50 75 PRO A C 1
ATOM 568 O O . PRO A 1 75 ? 8.306 -18.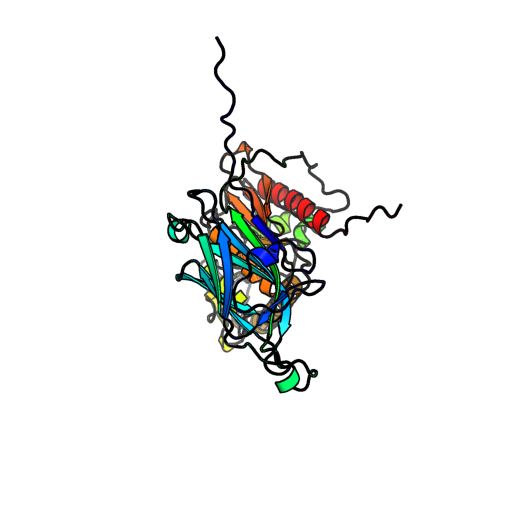367 16.354 1.00 82.50 75 PRO A O 1
ATOM 571 N N . GLU A 1 76 ? 7.324 -20.239 17.098 1.00 81.50 76 GLU A N 1
ATOM 572 C CA . GLU A 1 76 ? 7.556 -21.059 15.905 1.00 81.50 76 GLU A CA 1
ATOM 573 C C . GLU A 1 76 ? 6.604 -20.719 14.751 1.00 81.50 76 GLU A C 1
ATOM 575 O O . GLU A 1 76 ? 6.934 -20.927 13.585 1.00 81.50 76 GLU A O 1
ATOM 580 N N . ILE A 1 77 ? 5.402 -20.232 15.067 1.00 81.31 77 ILE A N 1
ATOM 581 C CA . ILE A 1 77 ? 4.351 -19.945 14.081 1.00 81.31 77 ILE A CA 1
ATOM 582 C C . ILE A 1 77 ? 4.391 -18.470 13.675 1.00 81.31 77 ILE A C 1
ATOM 584 O O . ILE A 1 77 ? 4.219 -18.159 12.495 1.00 81.31 77 ILE A O 1
ATOM 588 N N . HIS A 1 78 ? 4.605 -17.580 14.651 1.00 85.62 78 HIS A N 1
ATOM 589 C CA . HIS A 1 78 ? 4.748 -16.130 14.492 1.00 85.62 78 HIS A CA 1
ATOM 590 C C . HIS A 1 78 ? 3.726 -15.490 13.531 1.00 85.62 78 HIS A C 1
ATOM 592 O O . HIS A 1 78 ? 4.057 -14.651 12.689 1.00 85.62 78 HIS A O 1
ATOM 598 N N . ARG A 1 79 ? 2.464 -15.933 13.607 1.00 89.94 79 ARG A N 1
ATOM 599 C CA . ARG A 1 79 ? 1.361 -15.386 12.811 1.00 89.94 79 ARG A CA 1
ATOM 600 C C . ARG A 1 79 ? 0.015 -15.520 13.513 1.00 89.94 79 ARG A C 1
ATOM 602 O O . ARG A 1 79 ? -0.194 -16.443 14.294 1.00 89.94 79 ARG A O 1
ATOM 609 N N . GLN A 1 80 ? -0.908 -14.650 13.125 1.00 94.06 80 GLN A N 1
ATOM 610 C CA . GLN A 1 80 ? -2.336 -14.705 13.413 1.00 94.06 80 GLN A CA 1
ATOM 611 C C . GLN A 1 80 ? -3.112 -14.516 12.109 1.00 94.06 80 GLN A C 1
ATOM 613 O O . GLN A 1 80 ? -2.932 -13.518 11.410 1.00 94.06 80 GLN A O 1
ATOM 618 N N . ARG A 1 81 ? -3.986 -15.456 11.750 1.00 92.88 81 ARG A N 1
ATOM 619 C CA . ARG A 1 81 ? -4.959 -15.245 10.672 1.00 92.88 81 ARG A CA 1
ATOM 620 C C . ARG A 1 81 ? -6.135 -14.444 11.208 1.00 92.88 81 ARG A C 1
ATOM 622 O O . ARG A 1 81 ? -6.730 -14.811 12.216 1.00 92.88 81 ARG A O 1
ATOM 629 N N . LEU A 1 82 ? -6.511 -13.402 10.481 1.00 94.44 82 LEU A N 1
ATOM 630 C CA . LEU A 1 82 ? -7.703 -12.614 10.745 1.00 94.44 82 LEU A CA 1
ATOM 631 C C . LEU A 1 82 ? -8.652 -12.719 9.555 1.00 94.44 82 LEU A C 1
ATOM 633 O O . LEU A 1 82 ? -8.240 -12.539 8.411 1.00 94.44 82 LEU A O 1
ATOM 637 N N . LYS A 1 83 ? -9.936 -12.960 9.821 1.00 93.50 83 LYS A N 1
ATOM 638 C CA . LYS A 1 83 ? -11.014 -12.654 8.871 1.00 93.50 83 LYS A CA 1
ATOM 639 C C . LYS A 1 83 ? -11.940 -11.628 9.497 1.00 93.50 83 LYS A C 1
ATOM 641 O O . LYS A 1 83 ? -12.222 -11.709 10.690 1.00 93.50 83 LYS A O 1
ATOM 646 N N . VAL A 1 84 ? -12.411 -10.694 8.686 1.00 94.38 84 VAL A N 1
ATOM 647 C CA . VAL A 1 84 ? -13.338 -9.653 9.123 1.00 94.38 84 VAL A CA 1
ATOM 648 C C . VAL A 1 84 ? -14.647 -9.811 8.373 1.00 94.38 84 VAL A C 1
ATOM 650 O O . VAL A 1 84 ? -14.660 -9.951 7.146 1.00 94.38 84 VAL A O 1
ATOM 653 N N . GLU A 1 85 ? -15.743 -9.787 9.119 1.00 97.06 85 GLU A N 1
ATOM 654 C CA . GLU A 1 85 ? -17.098 -9.762 8.586 1.00 97.06 85 GLU A CA 1
ATOM 655 C C . GLU A 1 85 ? -17.825 -8.513 9.073 1.00 97.06 85 GLU A C 1
ATOM 657 O O . GLU A 1 85 ? -17.626 -8.069 10.204 1.00 97.06 85 GLU A O 1
ATOM 662 N N . VAL A 1 86 ? -18.684 -7.962 8.220 1.00 95.44 86 VAL A N 1
ATOM 663 C CA . VAL A 1 86 ? -19.585 -6.863 8.560 1.00 95.44 86 VAL A CA 1
ATOM 664 C C . VAL A 1 86 ? -21.005 -7.287 8.239 1.00 95.44 86 VAL A C 1
ATOM 666 O O . VAL A 1 86 ? -21.303 -7.675 7.110 1.00 95.44 86 VAL A O 1
ATOM 669 N N . ASN A 1 87 ? -21.881 -7.250 9.246 1.00 95.44 87 ASN A N 1
ATOM 670 C CA . ASN A 1 87 ? -23.280 -7.666 9.135 1.00 95.44 87 ASN A CA 1
ATOM 671 C C . ASN A 1 87 ? -23.431 -9.039 8.438 1.00 95.44 87 ASN A C 1
ATOM 673 O O . ASN A 1 87 ? -24.255 -9.213 7.536 1.00 95.44 87 ASN A O 1
ATOM 677 N N . GLY A 1 88 ? -22.580 -9.997 8.828 1.00 93.94 88 GLY A N 1
ATOM 678 C CA . GLY A 1 88 ? -22.554 -11.374 8.317 1.00 93.94 88 GLY A CA 1
ATOM 679 C C . GLY A 1 88 ? -21.877 -11.582 6.956 1.00 93.94 88 GLY A C 1
ATOM 680 O O . GLY A 1 88 ? -21.868 -12.706 6.462 1.00 93.94 88 GLY A O 1
ATOM 681 N N . HIS A 1 89 ? -21.314 -10.540 6.337 1.00 92.19 89 HIS A N 1
ATOM 682 C CA . HIS A 1 89 ? -20.626 -10.637 5.045 1.00 92.19 89 HIS A CA 1
ATOM 683 C C . HIS A 1 89 ? -19.121 -10.457 5.222 1.00 92.19 89 HIS A C 1
ATOM 685 O O . HIS A 1 89 ? -18.681 -9.500 5.856 1.00 92.19 89 HIS A O 1
ATOM 691 N N . ARG A 1 90 ? -18.310 -11.351 4.648 1.00 89.44 90 ARG A N 1
ATOM 692 C CA . ARG A 1 90 ? -16.845 -11.257 4.731 1.00 89.44 90 ARG A CA 1
ATOM 693 C C . ARG A 1 90 ? -16.331 -10.066 3.923 1.00 89.44 90 ARG A C 1
ATOM 695 O O . ARG A 1 90 ? -16.474 -10.058 2.706 1.00 89.44 90 ARG A O 1
ATOM 702 N N . VAL A 1 91 ? -15.656 -9.136 4.596 1.00 81.56 91 VAL A N 1
ATOM 703 C CA . VAL A 1 91 ? -15.045 -7.941 3.986 1.00 81.56 91 VAL A CA 1
ATOM 704 C C . VAL A 1 91 ? -13.531 -8.061 3.809 1.00 81.56 91 VAL A C 1
ATOM 706 O O . VAL A 1 91 ? -12.937 -7.320 3.036 1.00 81.56 91 VAL A O 1
ATOM 709 N N . GLY A 1 92 ? -12.882 -9.020 4.478 1.00 76.81 92 GLY A N 1
ATOM 710 C CA . GLY A 1 92 ? -11.461 -9.276 4.256 1.00 76.81 92 GLY A CA 1
ATOM 711 C C . GLY A 1 92 ? -10.895 -10.464 5.020 1.00 76.81 92 GLY A C 1
ATOM 712 O O . GLY A 1 92 ? -11.528 -11.016 5.925 1.00 76.81 92 GLY A O 1
ATOM 713 N N . ALA A 1 93 ? -9.692 -10.870 4.622 1.00 78.56 93 ALA A N 1
ATOM 714 C CA . ALA A 1 93 ? -8.887 -11.875 5.302 1.00 78.56 93 ALA A CA 1
ATOM 715 C C . ALA A 1 93 ? -7.399 -11.543 5.134 1.00 78.56 93 ALA A C 1
ATOM 717 O O . ALA A 1 93 ? -6.988 -11.171 4.041 1.00 78.56 93 ALA A O 1
ATOM 718 N N . VAL A 1 94 ? -6.610 -11.681 6.198 1.00 80.50 94 VAL A N 1
ATOM 719 C CA . VAL A 1 94 ? -5.185 -11.317 6.209 1.00 80.50 94 VAL A CA 1
ATOM 720 C C . VAL A 1 94 ? -4.399 -12.192 7.186 1.00 80.50 94 VAL A C 1
ATOM 722 O O . VAL A 1 94 ? -4.955 -12.722 8.153 1.00 80.50 94 VAL A O 1
ATOM 725 N N . VAL A 1 95 ? -3.100 -12.359 6.929 1.00 80.81 95 VAL A N 1
ATOM 726 C CA . VAL A 1 95 ? -2.160 -13.026 7.838 1.00 80.81 95 VAL A CA 1
ATOM 727 C C . VAL A 1 95 ? -1.262 -11.981 8.486 1.00 80.81 95 VAL A C 1
ATOM 729 O O . VAL A 1 95 ? -0.422 -11.374 7.832 1.00 80.81 95 VAL A O 1
ATOM 732 N N . ILE A 1 96 ? -1.408 -11.813 9.792 1.00 84.50 96 ILE A N 1
ATOM 733 C CA . ILE A 1 96 ? -0.734 -10.784 10.577 1.00 84.50 96 ILE A CA 1
ATOM 734 C C . ILE A 1 96 ? 0.473 -11.412 11.260 1.00 84.50 96 ILE A C 1
ATOM 736 O O . ILE A 1 96 ? 0.338 -12.435 11.927 1.00 84.50 96 ILE A O 1
ATOM 740 N N . ARG A 1 97 ? 1.650 -10.811 11.095 1.00 85.44 97 ARG A N 1
ATOM 741 C CA . ARG A 1 97 ? 2.914 -11.310 11.673 1.00 85.44 97 ARG A CA 1
ATOM 742 C C . ARG A 1 97 ? 3.578 -10.331 12.627 1.00 85.44 97 ARG A C 1
ATOM 744 O O . ARG A 1 97 ? 4.506 -10.693 13.328 1.00 85.44 97 ARG A O 1
ATOM 751 N N . GLN A 1 98 ? 3.092 -9.100 12.663 1.00 82.81 98 GLN A N 1
ATOM 752 C CA . GLN A 1 98 ? 3.636 -8.032 13.484 1.00 82.81 98 GLN A CA 1
ATOM 753 C C . GLN A 1 98 ? 2.559 -6.966 13.726 1.00 82.81 98 GLN A C 1
ATOM 755 O O . GLN A 1 98 ? 1.521 -6.986 13.049 1.00 82.81 98 GLN A O 1
ATOM 760 N N . PRO A 1 99 ? 2.775 -6.045 14.682 1.00 86.94 99 PRO A N 1
ATOM 761 C CA . PRO A 1 99 ? 1.964 -4.840 14.809 1.00 86.94 99 PRO A CA 1
ATOM 762 C C . PRO A 1 99 ? 1.818 -4.123 13.464 1.00 86.94 99 PRO A C 1
ATOM 764 O O . PRO A 1 99 ? 2.797 -3.938 12.745 1.00 86.94 99 PRO A O 1
ATOM 767 N N . CYS A 1 100 ? 0.594 -3.751 13.107 1.00 80.94 100 CYS A N 1
ATOM 768 C CA . CYS A 1 100 ? 0.278 -3.151 11.814 1.00 80.94 100 CYS A CA 1
ATOM 769 C C . CYS A 1 100 ? -1.046 -2.381 11.870 1.00 80.94 100 CYS A C 1
ATOM 771 O O . CYS A 1 100 ? -1.808 -2.463 12.838 1.00 80.94 100 CYS A O 1
ATOM 773 N N . GLN A 1 101 ? -1.327 -1.636 10.805 1.00 79.44 101 GLN A N 1
ATOM 774 C CA . GLN A 1 101 ? -2.628 -1.027 10.564 1.00 79.44 101 GLN A CA 1
ATOM 775 C C . GLN A 1 101 ? -3.242 -1.660 9.316 1.00 79.44 101 GLN A C 1
ATOM 777 O O . GLN A 1 101 ? -2.601 -1.707 8.269 1.00 79.44 101 GLN A O 1
ATOM 782 N N . LEU A 1 102 ? -4.474 -2.146 9.442 1.00 80.56 102 LEU A N 1
ATOM 783 C CA . LEU A 1 102 ? -5.216 -2.804 8.366 1.00 80.56 102 LEU A CA 1
ATOM 784 C C . LEU A 1 102 ? -6.403 -1.944 7.951 1.00 80.56 102 LEU A C 1
ATOM 786 O O . LEU A 1 102 ? -7.036 -1.344 8.817 1.00 80.56 102 LEU A O 1
ATOM 790 N N . GLU A 1 103 ? -6.749 -1.942 6.666 1.00 80.31 103 GLU A N 1
ATOM 791 C CA . GLU A 1 103 ? -7.972 -1.306 6.170 1.00 80.31 103 GLU A CA 1
ATOM 792 C C . GLU A 1 103 ? -8.833 -2.298 5.379 1.00 80.31 103 GLU A C 1
ATOM 794 O O . GLU A 1 103 ? -8.340 -3.000 4.498 1.00 80.31 103 GLU A O 1
ATOM 799 N N . PHE A 1 104 ? -10.136 -2.337 5.673 1.00 79.44 104 PHE A N 1
ATOM 800 C CA . PHE A 1 104 ? -11.117 -3.149 4.945 1.00 79.44 104 PHE A CA 1
ATOM 801 C C . PHE A 1 104 ? -12.220 -2.270 4.357 1.00 79.44 104 PHE A C 1
ATOM 803 O O . PHE A 1 104 ? -12.742 -1.397 5.050 1.00 79.44 104 PHE A O 1
ATOM 810 N N . LEU A 1 105 ? -12.611 -2.517 3.104 1.00 78.69 105 LEU A N 1
ATOM 811 C CA . LEU A 1 105 ? -13.775 -1.868 2.501 1.00 78.69 105 LEU A CA 1
ATOM 812 C C . LEU A 1 105 ? -15.061 -2.381 3.153 1.00 78.69 105 LEU A C 1
ATOM 814 O O . LEU A 1 105 ? -15.308 -3.582 3.220 1.00 78.69 105 LEU A O 1
ATOM 818 N N . ILE A 1 106 ? -15.912 -1.451 3.561 1.00 86.19 106 ILE A N 1
ATOM 819 C CA . ILE A 1 106 ? -17.301 -1.693 3.913 1.00 86.19 106 ILE A CA 1
ATOM 820 C C . ILE A 1 106 ? -18.162 -0.979 2.881 1.00 86.19 106 ILE A C 1
ATOM 822 O O . ILE A 1 106 ? -18.317 0.242 2.924 1.00 86.19 106 ILE A O 1
ATOM 826 N N . GLU A 1 107 ? -18.738 -1.758 1.973 1.00 82.88 107 GLU A N 1
ATOM 827 C CA . GLU A 1 107 ? -19.717 -1.250 1.020 1.00 82.88 107 GLU A CA 1
ATOM 828 C C . GLU A 1 107 ? -20.985 -0.798 1.751 1.00 82.88 107 GLU A C 1
ATOM 830 O O . GLU A 1 107 ? -21.504 -1.499 2.629 1.00 82.88 107 GLU A O 1
ATOM 835 N N . TYR A 1 108 ? -21.535 0.342 1.339 1.00 85.19 108 TYR A N 1
ATOM 836 C CA . TYR A 1 108 ? -22.781 0.910 1.848 1.00 85.19 108 TYR A CA 1
ATOM 837 C C . TYR A 1 108 ? -23.916 -0.124 1.913 1.00 85.19 108 TYR A C 1
ATOM 839 O O . TYR A 1 108 ? -24.690 -0.150 2.872 1.00 85.19 108 TYR A O 1
ATOM 847 N N . GLN A 1 109 ? -24.004 -1.022 0.925 1.00 86.38 109 GLN A N 1
ATOM 848 C CA . GLN A 1 109 ? -25.052 -2.047 0.864 1.00 86.38 109 GLN A CA 1
ATOM 849 C C . GLN A 1 109 ? -25.041 -2.993 2.072 1.00 86.38 109 GLN A C 1
ATOM 851 O O . GLN A 1 109 ? -26.090 -3.514 2.449 1.00 86.38 109 GLN A O 1
ATOM 856 N N . LEU A 1 110 ? -23.885 -3.185 2.715 1.00 89.94 110 LEU A N 1
ATOM 857 C CA . LEU A 1 110 ? -23.771 -3.996 3.927 1.00 89.94 110 LEU A CA 1
ATOM 858 C C . LEU A 1 110 ? -24.378 -3.296 5.150 1.00 89.94 110 LEU A C 1
ATOM 860 O O . LEU A 1 110 ? -24.780 -3.968 6.101 1.00 89.94 110 LEU A O 1
ATOM 864 N N . LEU A 1 111 ? -24.451 -1.963 5.135 1.00 90.31 111 LEU A N 1
ATOM 865 C CA . LEU A 1 111 ? -24.937 -1.127 6.238 1.00 90.31 111 LEU A CA 1
ATOM 866 C C . LEU A 1 111 ? -26.392 -0.679 6.052 1.00 90.31 111 LEU A C 1
ATOM 868 O O . LEU A 1 111 ? -27.108 -0.471 7.038 1.00 90.31 111 LEU A O 1
ATOM 872 N N . LYS A 1 112 ? -26.831 -0.566 4.795 1.00 88.19 112 LYS A N 1
ATOM 873 C CA . LYS A 1 112 ? -28.145 -0.060 4.401 1.00 88.19 112 LYS A CA 1
ATOM 874 C C . LYS A 1 112 ? -29.281 -0.705 5.192 1.00 88.19 112 LYS A C 1
ATOM 876 O O . LYS A 1 112 ? -29.470 -1.924 5.176 1.00 88.19 112 LYS A O 1
ATOM 881 N N . GLY A 1 113 ? -30.068 0.132 5.869 1.00 85.50 113 GLY A N 1
ATOM 882 C CA . GLY A 1 113 ? -31.253 -0.292 6.621 1.00 85.50 113 GLY A CA 1
ATOM 883 C C . GLY A 1 113 ? -30.987 -1.189 7.840 1.00 85.50 113 GLY A C 1
ATOM 884 O O . GLY A 1 113 ? -31.937 -1.747 8.386 1.00 85.50 113 GLY A O 1
ATOM 885 N N . LYS A 1 114 ? -29.730 -1.352 8.285 1.00 86.62 114 LYS A N 1
ATOM 886 C CA . LYS A 1 114 ? -29.388 -2.202 9.442 1.00 86.62 114 LYS A CA 1
ATOM 887 C C . LYS A 1 114 ? -29.499 -1.481 10.785 1.00 86.62 114 LYS A C 1
ATOM 889 O O . LYS A 1 114 ? -29.696 -2.134 11.803 1.00 86.62 114 LYS A O 1
ATOM 894 N N . GLY A 1 115 ? -29.327 -0.156 10.811 1.00 86.62 115 GLY A N 1
ATOM 895 C CA . GLY A 1 115 ? -29.295 0.656 12.042 1.00 86.62 115 GLY A CA 1
ATOM 896 C C . GLY A 1 115 ? -28.072 0.413 12.945 1.00 86.62 115 GLY A C 1
ATOM 897 O O . GLY A 1 115 ? -27.843 1.149 13.903 1.00 86.62 115 GLY A O 1
ATOM 898 N N . THR A 1 116 ? -27.255 -0.590 12.630 1.00 89.25 116 THR A N 1
ATOM 899 C CA . THR A 1 116 ? -26.012 -0.934 13.317 1.00 89.25 116 THR A CA 1
ATOM 900 C C . THR A 1 116 ? -25.025 -1.544 12.322 1.00 89.25 116 THR A C 1
ATOM 902 O O . THR A 1 116 ? -25.425 -2.193 11.351 1.00 89.25 116 THR A O 1
ATOM 905 N N . ALA A 1 117 ? -23.737 -1.335 12.564 1.00 92.31 117 ALA A N 1
ATOM 906 C CA . ALA A 1 117 ? -22.665 -2.106 11.960 1.00 92.31 117 ALA A CA 1
ATOM 907 C C . ALA A 1 117 ? -22.174 -3.128 12.993 1.00 92.31 117 ALA A C 1
ATOM 909 O O . ALA A 1 117 ? -21.548 -2.765 13.992 1.00 92.31 117 ALA A O 1
ATOM 910 N N . GLU A 1 118 ? -22.473 -4.406 12.765 1.00 96.12 118 GLU A N 1
ATOM 911 C CA . GLU A 1 118 ? -21.857 -5.514 13.490 1.00 96.12 118 GLU A CA 1
ATOM 912 C C . GLU A 1 118 ? -20.563 -5.911 12.783 1.00 96.12 118 GLU A C 1
ATOM 914 O O . GLU A 1 118 ? -20.597 -6.374 11.646 1.00 96.12 118 GLU A O 1
ATOM 919 N N . ILE A 1 119 ? -19.432 -5.745 13.466 1.00 97.19 119 ILE A N 1
ATOM 920 C CA . ILE A 1 119 ? -18.110 -6.136 12.980 1.00 97.19 119 ILE A CA 1
ATOM 921 C C . ILE A 1 119 ? -17.668 -7.369 13.746 1.00 97.19 119 ILE A C 1
ATOM 923 O O . ILE A 1 119 ? -17.588 -7.344 14.976 1.00 97.19 119 ILE A O 1
ATOM 927 N N . VAL A 1 120 ? -17.353 -8.432 13.018 1.00 98.50 120 VAL A N 1
ATOM 928 C CA . VAL A 1 120 ? -16.899 -9.698 13.586 1.00 98.50 120 VAL A CA 1
ATOM 929 C C . VAL A 1 120 ? -15.463 -9.953 13.154 1.00 98.50 120 VAL A C 1
ATOM 931 O O . VAL A 1 120 ? -15.168 -10.064 11.966 1.00 98.50 120 VAL A O 1
ATOM 934 N N . PHE A 1 121 ? -14.578 -10.085 14.136 1.00 98.38 121 PHE A N 1
ATOM 935 C CA . PHE A 1 121 ? -13.213 -10.561 13.953 1.00 98.38 121 PHE A CA 1
ATOM 936 C C . PHE A 1 121 ? -13.190 -12.066 14.214 1.00 98.38 121 PHE A C 1
ATOM 938 O O . PHE A 1 121 ? -13.488 -12.509 15.325 1.00 98.38 121 PHE A O 1
ATOM 945 N N . LEU A 1 122 ? -12.847 -12.853 13.196 1.00 98.12 122 LEU A N 1
ATOM 946 C CA . LEU A 1 122 ? -12.645 -14.296 13.299 1.00 98.12 122 LEU A CA 1
ATOM 947 C C . LEU A 1 122 ? -11.148 -14.593 13.368 1.00 98.12 122 LEU A C 1
ATOM 949 O O . LEU A 1 122 ? -10.386 -14.218 12.473 1.00 98.12 122 LEU A O 1
ATOM 953 N N . LEU A 1 123 ? -10.756 -15.284 14.434 1.00 97.75 123 LEU A N 1
ATOM 954 C CA . LEU A 1 123 ? -9.376 -15.405 14.904 1.00 97.75 123 LEU A CA 1
ATOM 955 C C . LEU A 1 123 ? -9.047 -16.888 15.146 1.00 97.75 123 LEU A C 1
ATOM 957 O O . LEU A 1 123 ? -8.942 -17.325 16.290 1.00 97.75 123 LEU A O 1
ATOM 961 N N . PRO A 1 124 ? -8.956 -17.713 14.086 1.00 96.69 124 PRO A N 1
ATOM 962 C CA . PRO A 1 124 ? -8.803 -19.164 14.214 1.00 96.69 124 PRO A CA 1
ATOM 963 C C . PRO A 1 124 ? -7.494 -19.603 14.881 1.00 96.69 124 PRO A C 1
ATOM 965 O O . PRO A 1 124 ? -7.393 -20.765 15.257 1.00 96.69 124 PRO A O 1
ATOM 968 N N . ASP A 1 125 ? -6.514 -18.705 14.993 1.00 96.25 125 ASP A N 1
ATOM 969 C CA . ASP A 1 125 ? -5.205 -18.988 15.581 1.00 96.25 125 ASP A CA 1
ATOM 970 C C . ASP A 1 125 ? -5.083 -18.458 17.022 1.00 96.25 125 ASP A C 1
ATOM 972 O O . ASP A 1 125 ? -3.983 -18.454 17.568 1.00 96.25 125 ASP A O 1
ATOM 976 N N . ALA A 1 126 ? -6.178 -17.989 17.641 1.00 96.56 126 ALA A N 1
ATOM 977 C CA . ALA A 1 126 ? -6.173 -17.561 19.039 1.00 96.56 126 ALA A CA 1
ATOM 978 C C . ALA A 1 126 ? -5.641 -18.676 19.948 1.00 96.56 126 ALA A C 1
ATOM 980 O O . ALA A 1 126 ? -5.972 -19.847 19.765 1.00 96.56 126 ALA A O 1
ATOM 981 N N . CYS A 1 127 ? -4.804 -18.300 20.906 1.00 95.31 127 CYS A N 1
ATOM 982 C CA . CYS A 1 127 ? -3.992 -19.241 21.666 1.00 95.31 127 CYS A CA 1
ATOM 983 C C . CYS A 1 127 ? -3.638 -18.632 23.036 1.00 95.31 127 CYS A C 1
ATOM 985 O O . CYS A 1 127 ? -3.597 -17.404 23.165 1.00 95.31 127 CYS A O 1
ATOM 987 N N . ALA A 1 128 ? -3.405 -19.439 24.076 1.00 95.81 128 ALA A N 1
ATOM 988 C CA . ALA A 1 128 ? -3.085 -18.921 25.412 1.00 95.81 128 ALA A CA 1
ATOM 989 C C . ALA A 1 128 ? -1.580 -18.865 25.714 1.00 95.81 128 ALA A C 1
ATOM 991 O O . ALA A 1 128 ? -0.942 -19.909 25.649 1.00 95.81 128 ALA A O 1
ATOM 992 N N . PRO A 1 129 ? -0.997 -17.715 26.121 1.00 93.50 129 PRO A N 1
ATOM 993 C CA . PRO A 1 129 ? 0.444 -17.584 26.385 1.00 93.50 129 PRO A CA 1
ATOM 994 C C . PRO A 1 129 ? 1.084 -18.670 27.255 1.00 93.50 129 PRO A C 1
ATOM 996 O O . PRO A 1 129 ? 2.257 -19.004 27.062 1.00 93.50 129 PRO A O 1
ATOM 999 N N . CYS A 1 130 ? 0.328 -19.251 28.186 1.00 94.31 130 CYS A N 1
ATOM 1000 C CA . CYS A 1 130 ? 0.792 -20.371 28.994 1.00 94.31 130 CYS A CA 1
ATOM 1001 C C . CYS A 1 130 ? 1.010 -21.681 28.210 1.00 94.31 130 CYS A C 1
ATOM 1003 O O . CYS A 1 130 ? 1.819 -22.503 28.632 1.00 94.31 130 CYS A O 1
ATOM 1005 N N . GLU A 1 131 ? 0.350 -21.882 27.066 1.00 91.06 131 GLU A N 1
ATOM 1006 C CA . GLU A 1 131 ? 0.455 -23.084 26.218 1.00 91.06 131 GLU A CA 1
ATOM 1007 C C . GLU A 1 131 ? 1.816 -23.207 25.517 1.00 91.06 131 GLU A C 1
ATOM 1009 O O . GLU A 1 131 ? 2.235 -24.317 25.197 1.00 91.06 131 GLU A O 1
ATOM 1014 N N . TRP A 1 132 ? 2.539 -22.099 25.325 1.00 89.25 132 TRP A N 1
ATOM 1015 C CA . TRP A 1 132 ? 3.913 -22.085 24.794 1.00 89.25 132 TRP A CA 1
ATOM 1016 C C . TRP A 1 132 ? 4.923 -21.505 25.791 1.00 89.25 132 TRP A C 1
ATOM 1018 O O . TRP A 1 132 ? 5.972 -20.988 25.409 1.00 89.25 132 TRP A O 1
ATOM 1028 N N . GLY A 1 133 ? 4.608 -21.585 27.089 1.00 85.38 133 GLY A N 1
ATOM 1029 C CA . GLY A 1 133 ? 5.550 -21.284 28.168 1.00 85.38 133 GLY A CA 1
ATOM 1030 C C . GLY A 1 133 ? 5.983 -19.819 28.266 1.00 85.38 133 GLY A C 1
ATOM 1031 O O . GLY A 1 133 ? 7.022 -19.542 28.861 1.00 85.38 133 GLY A O 1
ATOM 1032 N N . HIS A 1 134 ? 5.219 -18.878 27.699 1.00 86.00 134 HIS A N 1
ATOM 1033 C CA . HIS A 1 134 ? 5.582 -17.462 27.738 1.00 86.00 134 HIS A CA 1
ATOM 1034 C C . HIS A 1 134 ? 5.352 -16.842 29.124 1.00 86.00 134 HIS A C 1
ATOM 1036 O O . HIS A 1 134 ? 6.224 -16.152 29.648 1.00 86.00 134 HIS A O 1
ATOM 1042 N N . ASN A 1 135 ? 4.180 -17.078 29.722 1.00 91.81 135 ASN A N 1
ATOM 1043 C CA . ASN A 1 135 ? 3.830 -16.648 31.081 1.00 91.81 135 ASN A CA 1
ATOM 1044 C C . ASN A 1 135 ? 2.618 -17.450 31.611 1.00 91.81 135 ASN A C 1
ATOM 1046 O O . ASN A 1 135 ? 2.245 -18.467 31.036 1.00 91.81 135 ASN A O 1
ATOM 1050 N N . SER A 1 136 ? 2.012 -17.024 32.724 1.00 94.25 136 SER A N 1
ATOM 1051 C CA . SER A 1 136 ? 0.855 -17.691 33.343 1.00 94.25 136 SER A CA 1
ATOM 1052 C C . SER A 1 136 ? -0.513 -17.276 32.780 1.00 94.25 136 SER A C 1
ATOM 1054 O O . SER A 1 136 ? -1.537 -17.713 33.306 1.00 94.25 136 SER A O 1
ATOM 1056 N N . ASP A 1 137 ? -0.561 -16.429 31.749 1.00 94.56 137 ASP A N 1
ATOM 1057 C CA . ASP A 1 137 ? -1.809 -15.974 31.138 1.00 94.56 137 ASP A CA 1
ATOM 1058 C C . ASP A 1 137 ? -2.473 -17.120 30.363 1.00 94.56 137 ASP A C 1
ATOM 1060 O O . ASP A 1 137 ? -1.909 -17.670 29.415 1.00 94.56 137 ASP A O 1
ATOM 1064 N N . ASN A 1 138 ? -3.681 -17.484 30.792 1.00 96.38 138 ASN A N 1
ATOM 1065 C CA . ASN A 1 138 ? -4.465 -18.583 30.237 1.00 96.38 138 ASN A CA 1
ATOM 1066 C C . ASN A 1 138 ? -5.576 -18.115 29.283 1.00 96.38 138 ASN A C 1
ATOM 1068 O O . ASN A 1 138 ? -6.372 -18.932 28.813 1.00 96.38 138 ASN A O 1
ATOM 1072 N N . ARG A 1 139 ? -5.670 -16.809 29.005 1.00 96.62 139 ARG A N 1
ATOM 1073 C CA . ARG A 1 139 ? -6.635 -16.271 28.043 1.00 96.62 139 ARG A CA 1
ATOM 1074 C C . ARG A 1 139 ? -6.231 -16.715 26.641 1.00 96.62 139 ARG A C 1
ATOM 1076 O O . ARG A 1 139 ? -5.077 -16.574 26.271 1.00 96.62 139 ARG A O 1
ATOM 1083 N N . GLN A 1 140 ? -7.182 -17.177 25.834 1.00 96.69 140 GLN A N 1
ATOM 1084 C CA . GLN A 1 140 ? -6.956 -17.472 24.413 1.00 96.69 140 GLN A CA 1
ATOM 1085 C C . GLN A 1 140 ? -6.852 -16.154 23.630 1.00 96.69 140 GLN A C 1
ATOM 1087 O O . GLN A 1 140 ? -7.859 -15.638 23.154 1.00 96.69 140 GLN A O 1
ATOM 1092 N N . LEU A 1 141 ? -5.666 -15.554 23.576 1.00 97.25 141 LEU A N 1
ATOM 1093 C CA . LEU A 1 141 ? -5.414 -14.247 22.970 1.00 97.25 141 LEU A CA 1
ATOM 1094 C C . LEU A 1 141 ? -5.094 -14.378 21.476 1.00 97.25 141 LEU A C 1
ATOM 1096 O O . LEU A 1 141 ? -4.535 -15.381 21.038 1.00 97.25 141 LEU A O 1
ATOM 1100 N N . ALA A 1 142 ? -5.397 -13.334 20.701 1.00 97.31 142 ALA A N 1
ATOM 1101 C CA . ALA A 1 142 ? -4.964 -13.234 19.303 1.00 97.31 142 ALA A CA 1
ATOM 1102 C C . ALA A 1 142 ? -4.346 -11.866 18.984 1.00 97.31 142 ALA A C 1
ATOM 1104 O O . ALA A 1 142 ? -3.140 -11.771 18.774 1.00 97.31 142 ALA A O 1
ATOM 1105 N N . LEU A 1 143 ? -5.141 -10.793 18.979 1.00 97.88 143 LEU A N 1
ATOM 1106 C CA . LEU A 1 143 ? -4.712 -9.452 18.577 1.00 97.88 143 LEU A CA 1
ATOM 1107 C C . LEU A 1 143 ? -4.930 -8.440 19.705 1.00 97.88 143 LEU A C 1
ATOM 1109 O O . LEU A 1 143 ? -5.999 -8.379 20.313 1.00 97.88 143 LEU A O 1
ATOM 1113 N N . GLY A 1 144 ? -3.919 -7.613 19.959 1.00 97.75 144 GLY A N 1
ATOM 1114 C CA . GLY A 1 144 ? -4.015 -6.437 20.812 1.00 97.75 144 GLY A CA 1
ATOM 1115 C C . GLY A 1 144 ? -4.385 -5.221 19.972 1.00 97.75 144 GLY A C 1
ATOM 1116 O O . GLY A 1 144 ? -3.535 -4.671 19.269 1.00 97.75 144 GLY A O 1
ATOM 1117 N N . ILE A 1 145 ? -5.650 -4.804 20.032 1.00 97.69 145 ILE A N 1
ATOM 1118 C CA . ILE A 1 145 ? -6.196 -3.746 19.174 1.00 97.69 145 ILE A CA 1
ATOM 1119 C C . ILE A 1 145 ? -6.278 -2.436 19.959 1.00 97.69 145 ILE A C 1
ATOM 1121 O O . ILE A 1 145 ? -6.908 -2.360 21.016 1.00 97.69 145 ILE A O 1
ATOM 1125 N N . LYS A 1 146 ? -5.625 -1.395 19.438 1.00 95.62 146 LYS A N 1
ATOM 1126 C CA . LYS A 1 146 ? -5.620 -0.042 20.012 1.00 95.62 146 LYS A CA 1
ATOM 1127 C C . LYS A 1 146 ? -6.849 0.751 19.585 1.00 95.62 146 LYS A C 1
ATOM 1129 O O . LYS A 1 146 ? -7.467 1.423 20.409 1.00 95.62 146 LYS A O 1
ATOM 1134 N N . GLU A 1 147 ? -7.178 0.706 18.301 1.00 94.12 147 GLU A N 1
ATOM 1135 C CA . GLU A 1 147 ? -8.237 1.525 17.716 1.00 94.12 147 GLU A CA 1
ATOM 1136 C C . GLU A 1 147 ? -8.900 0.808 16.545 1.00 94.12 147 GLU A C 1
ATOM 1138 O O . GLU A 1 147 ? -8.237 0.113 15.774 1.00 94.12 147 GLU A O 1
ATOM 1143 N N . VAL A 1 148 ? -10.206 1.017 16.413 1.00 93.88 148 VAL A N 1
ATOM 1144 C CA . VAL A 1 148 ? -10.974 0.713 15.208 1.00 93.88 148 VAL A CA 1
ATOM 1145 C C . VAL A 1 148 ? -11.605 2.011 14.721 1.00 93.88 148 VAL A C 1
ATOM 1147 O O . VAL A 1 148 ? -12.216 2.720 15.514 1.00 93.88 148 VAL A O 1
ATOM 1150 N N . ALA A 1 149 ? -11.472 2.343 13.442 1.00 88.88 149 ALA A N 1
ATOM 1151 C CA . ALA A 1 149 ? -12.032 3.561 12.874 1.00 88.88 149 ALA A CA 1
ATOM 1152 C C . ALA A 1 149 ? -12.865 3.272 11.625 1.00 88.88 149 ALA A C 1
ATOM 1154 O O . ALA A 1 149 ? -12.488 2.458 10.789 1.00 88.88 149 ALA A O 1
ATOM 1155 N N . PHE A 1 150 ? -13.990 3.970 11.502 1.00 86.06 150 PHE A N 1
ATOM 1156 C CA . PHE A 1 150 ? -14.844 3.990 10.320 1.00 86.06 150 PHE A CA 1
ATOM 1157 C C . PHE A 1 150 ? -14.620 5.305 9.597 1.00 86.06 150 PHE A C 1
ATOM 1159 O O . PHE A 1 150 ? -15.014 6.360 10.093 1.00 86.06 150 PHE A O 1
ATOM 1166 N N . ILE A 1 151 ? -13.990 5.239 8.432 1.00 80.69 151 ILE A N 1
ATOM 1167 C CA . ILE A 1 151 ? -13.590 6.411 7.661 1.00 80.69 151 ILE A CA 1
ATOM 1168 C C . ILE A 1 151 ? -14.377 6.401 6.348 1.00 80.69 151 ILE A C 1
ATOM 1170 O O . ILE A 1 151 ? -14.102 5.534 5.516 1.00 80.69 151 ILE A O 1
ATOM 1174 N N . PRO A 1 152 ? -15.328 7.329 6.131 1.00 80.06 152 PRO A N 1
ATOM 1175 C CA . PRO A 1 152 ? -16.011 7.465 4.846 1.00 80.06 152 PRO A CA 1
ATOM 1176 C C . PRO A 1 152 ? -15.002 7.503 3.690 1.00 80.06 152 PRO A C 1
ATOM 1178 O O . PRO A 1 152 ? -13.990 8.205 3.761 1.00 80.06 152 PRO A O 1
ATOM 1181 N N . ILE A 1 153 ? -15.231 6.690 2.661 1.00 71.44 153 ILE A N 1
ATOM 1182 C CA . ILE A 1 153 ? -14.333 6.572 1.504 1.00 71.44 153 ILE A CA 1
ATOM 1183 C C . ILE A 1 153 ? -14.502 7.761 0.565 1.00 71.44 153 ILE A C 1
ATOM 1185 O O . ILE A 1 153 ? -13.504 8.285 0.082 1.00 71.44 153 ILE A O 1
ATOM 1189 N N . ASP A 1 154 ? -15.731 8.246 0.421 1.00 65.62 154 ASP A N 1
ATOM 1190 C CA . ASP A 1 154 ? -16.037 9.491 -0.261 1.00 65.62 154 ASP A CA 1
ATOM 1191 C C . ASP A 1 154 ? -16.886 10.355 0.655 1.00 65.62 154 ASP A C 1
ATOM 1193 O O . ASP A 1 154 ? -18.041 10.040 0.918 1.00 65.62 154 ASP A O 1
ATOM 1197 N N . LEU A 1 155 ? -16.258 11.410 1.176 1.00 50.59 155 LEU A N 1
ATOM 1198 C CA . LEU A 1 155 ? -16.822 12.740 1.407 1.00 50.59 155 LEU A CA 1
ATOM 1199 C C . LEU A 1 155 ? -15.696 13.647 1.926 1.00 50.59 155 LEU A C 1
ATOM 1201 O O . LEU A 1 155 ? -15.592 13.940 3.115 1.00 50.59 155 LEU A O 1
ATOM 1205 N N . MET A 1 156 ? -14.849 14.121 1.012 1.00 38.31 156 MET A N 1
ATOM 1206 C CA . MET A 1 156 ? -14.107 15.360 1.235 1.00 38.31 156 MET A CA 1
ATOM 1207 C C . MET A 1 156 ? -14.448 16.374 0.143 1.00 38.31 156 MET A C 1
ATOM 1209 O O . MET A 1 156 ? -14.267 16.088 -1.041 1.00 38.31 156 MET A O 1
ATOM 1213 N N . PRO A 1 157 ? -14.876 17.595 0.512 1.00 39.28 157 PRO A N 1
ATOM 1214 C CA . PRO A 1 157 ? -14.647 18.750 -0.328 1.00 39.28 157 PRO A CA 1
ATOM 1215 C C . PRO A 1 157 ? -13.136 18.943 -0.452 1.00 39.28 157 PRO A C 1
ATOM 1217 O O . PRO A 1 157 ? -12.420 19.059 0.540 1.00 39.28 157 PRO A O 1
ATOM 1220 N N . VAL A 1 158 ? -12.689 19.053 -1.694 1.00 41.16 158 VAL A N 1
ATOM 1221 C CA . VAL A 1 158 ? -11.323 19.349 -2.144 1.00 41.16 158 VAL A CA 1
ATOM 1222 C C . VAL A 1 158 ? -10.728 20.632 -1.514 1.00 41.16 158 VAL A C 1
ATOM 1224 O O . VAL A 1 158 ? -9.539 20.880 -1.619 1.00 41.16 158 VAL A O 1
ATOM 1227 N N . ALA A 1 159 ? -11.504 21.453 -0.804 1.00 35.94 159 ALA A N 1
ATOM 1228 C CA . ALA A 1 159 ? -11.106 22.804 -0.406 1.00 35.94 159 ALA A CA 1
ATOM 1229 C C . ALA A 1 159 ? -10.207 22.926 0.844 1.00 35.94 159 ALA A C 1
ATOM 1231 O O . ALA A 1 159 ? -9.730 24.024 1.126 1.00 35.94 159 ALA A O 1
ATOM 1232 N N . ALA A 1 160 ? -9.951 21.861 1.608 1.00 36.50 160 ALA A N 1
ATOM 1233 C CA . ALA A 1 160 ? -9.142 21.957 2.824 1.00 36.50 160 ALA A CA 1
ATOM 1234 C C . ALA A 1 160 ? -7.796 21.243 2.662 1.00 36.50 160 ALA A C 1
ATOM 1236 O O . ALA A 1 160 ? -7.686 20.062 2.979 1.00 36.50 160 ALA A O 1
ATOM 1237 N N . ARG A 1 161 ? -6.793 22.028 2.235 1.00 41.31 161 ARG A N 1
ATOM 1238 C CA . ARG A 1 161 ? -5.322 21.859 2.361 1.00 41.31 161 ARG A CA 1
ATOM 1239 C C . ARG A 1 161 ? -4.583 22.012 1.030 1.00 41.31 161 ARG A C 1
ATOM 1241 O O . ARG A 1 161 ? -3.795 21.163 0.638 1.00 41.3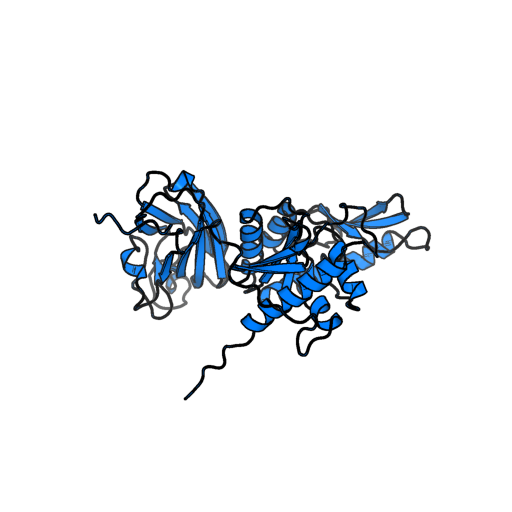1 161 ARG A O 1
ATOM 1248 N N . PHE A 1 162 ? -4.768 23.165 0.398 1.00 37.97 162 PHE A N 1
ATOM 1249 C CA . PHE A 1 162 ? -3.780 23.712 -0.524 1.00 37.97 162 PHE A CA 1
ATOM 1250 C C . PHE A 1 162 ? -3.194 24.956 0.129 1.00 37.97 162 PHE A C 1
ATOM 1252 O O . PHE A 1 162 ? -3.813 26.016 0.136 1.00 37.97 162 PHE A O 1
ATOM 1259 N N . GLN A 1 163 ? -2.022 24.819 0.736 1.00 35.75 163 GLN A N 1
ATOM 1260 C CA . GLN A 1 163 ? -1.128 25.964 0.846 1.00 35.75 163 GLN A CA 1
ATOM 1261 C C . GLN A 1 163 ? -0.189 25.875 -0.349 1.00 35.75 163 GLN A C 1
ATOM 1263 O O . GLN A 1 163 ? 0.292 24.789 -0.670 1.00 35.75 163 GLN A O 1
ATOM 1268 N N . SER A 1 164 ? 0.021 26.995 -1.038 1.00 36.22 164 SER A N 1
ATOM 1269 C CA . SER A 1 164 ? 1.078 27.108 -2.036 1.00 36.22 164 SER A CA 1
ATOM 1270 C C . SER A 1 164 ? 2.390 26.728 -1.361 1.00 36.22 164 SER A C 1
ATOM 1272 O O . SER A 1 164 ? 2.828 27.430 -0.449 1.00 36.22 164 SER A O 1
ATOM 1274 N N . ILE A 1 165 ? 2.978 25.608 -1.765 1.00 40.56 165 ILE A N 1
ATOM 1275 C CA . ILE A 1 165 ? 4.337 25.276 -1.360 1.00 40.56 165 ILE A CA 1
ATOM 1276 C C . ILE A 1 165 ? 5.251 25.670 -2.511 1.00 40.56 165 ILE A C 1
ATOM 1278 O O . ILE A 1 165 ? 4.912 25.438 -3.680 1.00 40.56 165 ILE A O 1
ATOM 1282 N N . ASP A 1 166 ? 6.340 26.355 -2.165 1.00 40.28 166 ASP A N 1
ATOM 1283 C CA . ASP A 1 166 ? 7.376 26.768 -3.102 1.00 40.28 166 ASP A CA 1
ATOM 1284 C C . ASP A 1 166 ? 7.844 25.577 -3.943 1.00 40.28 166 ASP A C 1
ATOM 1286 O O . ASP A 1 166 ? 7.814 24.426 -3.515 1.00 40.28 166 ASP A O 1
ATOM 1290 N N . HIS A 1 167 ? 8.326 25.850 -5.154 1.00 50.12 167 HIS A N 1
ATOM 1291 C CA . HIS A 1 167 ? 8.839 24.808 -6.045 1.00 50.12 167 HIS A CA 1
ATOM 1292 C C . HIS A 1 167 ? 10.084 24.080 -5.506 1.00 50.12 167 HIS A C 1
ATOM 1294 O O . HIS A 1 167 ? 10.517 23.130 -6.150 1.00 50.12 167 HIS A O 1
ATOM 1300 N N . ASN A 1 168 ? 10.625 24.493 -4.353 1.00 53.84 168 ASN A N 1
ATOM 1301 C CA . ASN A 1 168 ? 11.757 23.874 -3.677 1.00 53.84 168 ASN A CA 1
ATOM 1302 C C . ASN A 1 168 ? 11.354 23.436 -2.268 1.00 53.84 168 ASN A C 1
ATOM 1304 O O . ASN A 1 168 ? 11.027 24.274 -1.423 1.00 53.84 168 ASN A O 1
ATOM 1308 N N . VAL A 1 169 ? 11.487 22.137 -2.001 1.00 60.22 169 VAL A N 1
ATOM 1309 C CA . VAL A 1 169 ? 11.436 21.602 -0.641 1.00 60.22 169 VAL A CA 1
ATOM 1310 C C . VAL A 1 169 ? 12.631 22.171 0.121 1.00 60.22 169 VAL A C 1
ATOM 1312 O O . VAL A 1 169 ? 13.779 21.909 -0.240 1.00 60.22 169 VAL A O 1
ATOM 1315 N N . LYS A 1 170 ? 12.398 22.992 1.154 1.00 70.88 170 LYS A N 1
ATOM 1316 C CA . LYS A 1 170 ? 13.496 23.586 1.938 1.00 70.88 170 LYS A CA 1
ATOM 1317 C C . LYS A 1 170 ? 14.452 22.490 2.421 1.00 70.88 170 LYS A C 1
ATOM 1319 O O . LYS A 1 170 ? 14.041 21.593 3.144 1.00 70.88 170 LYS A O 1
ATOM 1324 N N . GLY A 1 171 ? 15.725 22.604 2.041 1.00 79.00 171 GLY A N 1
ATOM 1325 C CA . GLY A 1 171 ? 16.788 21.698 2.481 1.00 79.00 171 GLY A CA 1
ATOM 1326 C C . GLY A 1 171 ? 17.007 20.449 1.621 1.00 79.00 171 GLY A C 1
ATOM 1327 O O . GLY A 1 171 ? 17.953 19.725 1.906 1.00 79.00 171 GLY A O 1
ATOM 1328 N N . PHE A 1 172 ? 16.215 20.219 0.566 1.00 86.38 172 PHE A N 1
ATOM 1329 C CA . PHE A 1 172 ? 16.364 19.054 -0.314 1.00 86.38 172 PHE A CA 1
ATOM 1330 C C . PHE A 1 172 ? 16.468 19.473 -1.782 1.00 86.38 172 PHE A C 1
ATOM 1332 O O . PHE A 1 172 ? 15.713 20.325 -2.255 1.00 86.38 172 PHE A O 1
ATOM 1339 N N . SER A 1 173 ? 17.401 18.869 -2.516 1.00 92.56 173 SER A N 1
ATOM 1340 C CA . SER A 1 173 ? 17.453 18.992 -3.973 1.00 92.56 173 SER A CA 1
ATOM 1341 C C . SER A 1 173 ? 16.406 18.093 -4.639 1.00 92.56 173 SER A C 1
ATOM 1343 O O . SER A 1 173 ? 15.886 17.157 -4.029 1.00 92.56 173 SER A O 1
ATOM 1345 N N . ASP A 1 174 ? 16.129 18.325 -5.924 1.00 92.19 174 ASP A N 1
ATOM 1346 C CA . ASP A 1 174 ? 15.316 17.398 -6.721 1.00 92.19 174 ASP A CA 1
ATOM 1347 C C . ASP A 1 174 ? 15.893 15.980 -6.710 1.00 92.19 174 ASP A C 1
ATOM 1349 O O . ASP A 1 174 ? 15.151 15.008 -6.587 1.00 92.19 174 ASP A O 1
ATOM 1353 N N . GLN A 1 175 ? 17.217 15.852 -6.771 1.00 95.44 175 GLN A N 1
ATOM 1354 C CA . GLN A 1 175 ? 17.869 14.554 -6.708 1.00 95.44 175 GLN A CA 1
ATOM 1355 C C . GLN A 1 175 ? 17.551 13.838 -5.390 1.00 95.44 175 GLN A C 1
ATOM 1357 O O . GLN A 1 175 ? 17.233 12.649 -5.419 1.00 95.44 175 GLN A O 1
ATOM 1362 N N . ASP A 1 176 ? 17.569 14.545 -4.257 1.00 94.50 176 ASP A N 1
ATOM 1363 C CA . ASP A 1 176 ? 17.244 13.966 -2.945 1.00 94.50 176 ASP A CA 1
ATOM 1364 C C . ASP A 1 176 ? 15.774 13.530 -2.875 1.00 94.50 176 ASP A C 1
ATOM 1366 O O . ASP A 1 176 ? 15.462 12.399 -2.484 1.00 94.50 176 ASP A O 1
ATOM 1370 N N . VAL A 1 177 ? 14.865 14.408 -3.316 1.00 95.19 177 VAL A N 1
ATOM 1371 C CA . VAL A 1 177 ? 13.423 14.132 -3.366 1.00 95.19 177 VAL A CA 1
ATOM 1372 C C . VAL A 1 177 ? 13.158 12.880 -4.200 1.00 95.19 177 VAL A C 1
ATOM 1374 O O . VAL A 1 177 ? 12.583 11.911 -3.707 1.00 95.19 177 VAL A O 1
ATOM 1377 N N . PHE A 1 178 ? 13.611 12.858 -5.452 1.00 96.38 178 PHE A N 1
ATOM 1378 C CA . PHE A 1 178 ? 13.290 11.783 -6.390 1.00 96.38 178 PHE A CA 1
ATOM 1379 C C . PHE A 1 178 ? 14.062 10.485 -6.124 1.00 96.38 178 PHE A C 1
ATOM 1381 O O . PHE A 1 178 ? 13.568 9.416 -6.489 1.00 96.38 178 PHE A O 1
ATOM 1388 N N . SER A 1 179 ? 15.197 10.545 -5.419 1.00 96.69 179 SER A N 1
ATOM 1389 C CA . SER A 1 179 ? 15.857 9.352 -4.864 1.00 96.69 179 SER A CA 1
ATOM 1390 C C . SER A 1 179 ? 15.060 8.732 -3.715 1.00 96.69 179 SER A C 1
ATOM 1392 O O . SER A 1 179 ? 15.159 7.532 -3.488 1.00 96.69 179 SER A O 1
ATOM 1394 N N . SER A 1 180 ? 14.235 9.514 -3.014 1.00 96.12 180 SER A N 1
ATOM 1395 C CA . SER A 1 180 ? 13.396 9.020 -1.913 1.00 96.12 180 SER A CA 1
ATOM 1396 C C . SER A 1 180 ? 12.080 8.397 -2.388 1.00 96.12 180 SER A C 1
ATOM 1398 O O . SER A 1 180 ? 11.454 7.631 -1.654 1.00 96.12 180 SER A O 1
ATOM 1400 N N . LEU A 1 181 ? 11.662 8.685 -3.622 1.00 97.19 181 LEU A N 1
ATOM 1401 C CA . LEU A 1 181 ? 10.494 8.071 -4.253 1.00 97.19 181 LEU A CA 1
ATOM 1402 C C . LEU A 1 181 ? 10.867 6.702 -4.833 1.00 97.19 181 LEU A C 1
ATOM 1404 O O . LEU A 1 181 ? 11.922 6.558 -5.448 1.00 97.19 181 LEU A O 1
ATOM 1408 N N . GLN A 1 182 ? 10.002 5.704 -4.660 1.00 96.81 182 GLN A N 1
ATOM 1409 C CA . GLN A 1 182 ? 10.207 4.350 -5.183 1.00 96.81 182 GLN A CA 1
ATOM 1410 C C . GLN A 1 182 ? 8.983 3.901 -5.987 1.00 96.81 182 GLN A C 1
ATOM 1412 O O . GLN A 1 182 ? 7.866 3.890 -5.473 1.00 96.81 182 GLN A O 1
ATOM 1417 N N . SER A 1 183 ? 9.183 3.539 -7.258 1.00 94.31 183 SER A N 1
ATOM 1418 C CA . SER A 1 183 ? 8.100 3.041 -8.120 1.00 94.31 183 SER A CA 1
ATOM 1419 C C . SER A 1 183 ? 7.600 1.678 -7.643 1.00 94.31 183 SER A C 1
ATOM 1421 O O . SER A 1 183 ? 8.406 0.816 -7.296 1.00 94.31 183 SER A O 1
ATOM 1423 N N . LEU A 1 184 ? 6.286 1.462 -7.709 1.00 93.50 184 LEU A N 1
ATOM 1424 C CA . LEU A 1 184 ? 5.646 0.149 -7.579 1.00 93.50 184 LEU A CA 1
ATOM 1425 C C . LEU A 1 184 ? 5.234 -0.463 -8.934 1.00 93.50 184 LEU A C 1
ATOM 1427 O O . LEU A 1 184 ? 4.591 -1.508 -8.969 1.00 93.50 184 LEU A O 1
ATOM 1431 N N . GLY A 1 185 ? 5.661 0.143 -10.049 1.00 77.00 185 GLY A N 1
ATOM 1432 C CA . GLY A 1 185 ? 5.905 -0.603 -11.283 1.00 77.00 185 GLY A CA 1
ATOM 1433 C C . GLY A 1 185 ? 4.822 -0.655 -12.342 1.00 77.00 185 GLY A C 1
ATOM 1434 O O . GLY A 1 185 ? 4.931 -1.510 -13.204 1.00 77.00 185 GLY A O 1
ATOM 1435 N N . ILE A 1 186 ? 3.797 0.196 -12.352 1.00 80.75 186 ILE A N 1
ATOM 1436 C CA . ILE A 1 186 ? 2.847 0.185 -13.483 1.00 80.75 186 ILE A CA 1
ATOM 1437 C C . ILE A 1 186 ? 3.568 0.398 -14.819 1.00 80.75 186 ILE A C 1
ATOM 1439 O O . ILE A 1 186 ? 3.286 -0.314 -15.778 1.00 80.75 186 ILE A O 1
ATOM 1443 N N . ASN A 1 187 ? 4.489 1.358 -14.901 1.00 82.00 187 ASN A N 1
ATOM 1444 C CA . ASN A 1 187 ? 5.346 1.548 -16.064 1.00 82.00 187 ASN A CA 1
ATOM 1445 C C . ASN A 1 187 ? 6.649 2.283 -15.671 1.00 82.00 187 ASN A C 1
ATOM 1447 O O . ASN A 1 187 ? 6.929 2.541 -14.498 1.00 82.00 187 ASN A O 1
ATOM 1451 N N . CYS A 1 188 ? 7.438 2.643 -16.683 1.00 87.31 188 CYS A N 1
ATOM 1452 C CA . CYS A 1 188 ? 8.747 3.287 -16.547 1.00 87.31 188 CYS A CA 1
ATOM 1453 C C . CYS A 1 188 ? 8.705 4.814 -16.329 1.00 87.31 188 CYS A C 1
ATOM 1455 O O . CYS A 1 188 ? 9.757 5.449 -16.248 1.00 87.31 188 CYS A O 1
ATOM 1457 N N . GLU A 1 189 ? 7.526 5.436 -16.290 1.00 90.62 189 GLU A N 1
ATOM 1458 C CA . GLU A 1 189 ? 7.365 6.893 -16.382 1.00 90.62 189 GLU A CA 1
ATOM 1459 C C . GLU A 1 189 ? 8.036 7.626 -15.215 1.00 90.62 189 GLU A C 1
ATOM 1461 O O . GLU A 1 189 ? 8.819 8.552 -15.441 1.00 90.62 189 GLU A O 1
ATOM 1466 N N . LEU A 1 190 ? 7.837 7.148 -13.979 1.00 92.69 190 LEU A N 1
ATOM 1467 C CA . LEU A 1 190 ? 8.544 7.686 -12.814 1.00 92.69 190 LEU A CA 1
ATOM 1468 C C . LEU A 1 190 ? 10.064 7.517 -12.939 1.00 92.69 190 LEU A C 1
ATOM 1470 O O . LEU A 1 190 ? 10.805 8.416 -12.552 1.00 92.69 190 LEU A O 1
ATOM 1474 N N . GLY A 1 191 ? 10.540 6.407 -13.512 1.00 92.19 191 GLY A N 1
ATOM 1475 C CA . GLY A 1 191 ? 11.968 6.161 -13.725 1.00 92.19 191 GLY A CA 1
ATOM 1476 C C . GLY A 1 191 ? 12.636 7.237 -14.587 1.00 92.19 191 GLY A C 1
ATOM 1477 O O . GLY A 1 191 ? 13.760 7.660 -14.293 1.00 92.19 191 GLY A O 1
ATOM 1478 N N . PHE A 1 192 ? 11.924 7.733 -15.605 1.00 91.25 192 PHE A N 1
ATOM 1479 C CA . PHE A 1 192 ? 12.375 8.850 -16.439 1.00 91.25 192 PHE A CA 1
ATOM 1480 C C . PHE A 1 192 ? 12.281 10.203 -15.731 1.00 91.25 192 PHE A C 1
ATOM 1482 O O . PHE A 1 192 ? 13.192 11.017 -15.873 1.00 91.25 192 PHE A O 1
ATOM 1489 N N . VAL A 1 193 ? 11.240 10.435 -14.926 1.00 93.12 193 VAL A N 1
ATOM 1490 C CA . VAL A 1 193 ? 11.139 11.643 -14.086 1.00 93.12 193 VAL A CA 1
ATOM 1491 C C . VAL A 1 193 ? 12.293 11.701 -13.080 1.00 93.12 193 VAL A C 1
ATOM 1493 O O . VAL A 1 193 ? 12.919 12.746 -12.926 1.00 93.12 193 VAL A O 1
ATOM 1496 N N . GLN A 1 194 ? 12.632 10.576 -12.445 1.00 95.31 194 GLN A N 1
ATOM 1497 C CA . GLN A 1 194 ? 13.787 10.470 -11.550 1.00 95.31 194 GLN A CA 1
ATOM 1498 C C . GLN A 1 194 ? 15.083 10.832 -12.278 1.00 95.31 194 GLN A C 1
ATOM 1500 O O . GLN A 1 194 ? 15.839 11.670 -11.795 1.00 95.31 194 GLN A O 1
ATOM 1505 N N . ARG A 1 195 ? 15.302 10.280 -13.479 1.00 92.94 195 ARG A N 1
ATOM 1506 C CA . ARG A 1 195 ? 16.484 10.592 -14.295 1.00 92.94 195 ARG A CA 1
ATOM 1507 C C . ARG A 1 195 ? 16.563 12.082 -14.649 1.00 92.94 195 ARG A C 1
ATOM 1509 O O . ARG A 1 195 ? 17.645 12.657 -14.585 1.00 92.94 195 ARG A O 1
ATOM 1516 N N . LEU A 1 196 ? 15.434 12.720 -14.970 1.00 90.81 196 LEU A N 1
ATOM 1517 C CA . LEU A 1 196 ? 15.361 14.167 -15.212 1.00 90.81 196 LEU A CA 1
ATOM 1518 C C . LEU A 1 196 ? 15.750 14.983 -13.968 1.00 90.81 196 LEU A C 1
ATOM 1520 O O . LEU A 1 196 ? 16.438 15.991 -14.088 1.00 90.81 196 LEU A O 1
ATOM 1524 N N . ALA A 1 197 ? 15.347 14.522 -12.785 1.00 91.75 197 ALA A N 1
ATOM 1525 C CA . ALA A 1 197 ? 15.716 15.100 -11.495 1.00 91.75 197 ALA A CA 1
ATOM 1526 C C . ALA A 1 197 ? 17.163 14.777 -11.056 1.00 91.75 197 ALA A C 1
ATOM 1528 O O . ALA A 1 197 ? 17.569 15.159 -9.961 1.00 91.75 197 ALA A O 1
ATOM 1529 N N . GLY A 1 198 ? 17.946 14.062 -11.875 1.00 93.94 198 GLY A N 1
ATOM 1530 C CA . GLY A 1 198 ? 19.304 13.623 -11.535 1.00 93.94 198 GLY A CA 1
ATOM 1531 C C . GLY A 1 198 ? 19.362 12.426 -10.576 1.00 93.94 198 GLY A C 1
ATOM 1532 O O . GLY A 1 198 ? 20.436 12.085 -10.084 1.00 93.94 198 GLY A O 1
ATOM 1533 N N . ALA A 1 199 ? 18.229 11.775 -10.304 1.00 96.00 199 ALA A N 1
ATOM 1534 C CA . ALA A 1 199 ? 18.125 10.612 -9.432 1.00 96.00 199 ALA A CA 1
ATOM 1535 C C . ALA A 1 199 ? 18.211 9.297 -10.227 1.00 96.00 199 ALA A C 1
ATOM 1537 O O . ALA A 1 199 ? 17.513 9.088 -11.221 1.00 96.00 199 ALA A O 1
ATOM 1538 N N . GLU A 1 200 ? 19.041 8.368 -9.748 1.00 94.81 200 GLU A N 1
ATOM 1539 C CA . GLU A 1 200 ? 19.218 7.034 -10.336 1.00 94.81 200 GLU A CA 1
ATOM 1540 C C . GLU A 1 200 ? 19.088 5.918 -9.279 1.00 94.81 200 GLU A C 1
ATOM 1542 O O . GLU A 1 200 ? 20.025 5.138 -9.087 1.00 94.81 200 GLU A O 1
ATOM 1547 N N . PRO A 1 201 ? 17.952 5.814 -8.561 1.00 94.12 201 PRO A N 1
ATOM 1548 C CA . PRO A 1 201 ? 17.795 4.790 -7.538 1.00 94.12 201 PRO A CA 1
ATOM 1549 C C . PRO A 1 201 ? 17.748 3.381 -8.148 1.00 94.12 201 PRO A C 1
ATOM 1551 O O . PRO A 1 201 ? 17.268 3.165 -9.272 1.00 94.12 201 PRO A O 1
ATOM 1554 N N . LEU A 1 202 ? 18.254 2.413 -7.381 1.00 91.62 202 LEU A N 1
ATOM 1555 C CA . LEU A 1 202 ? 18.271 0.990 -7.718 1.00 91.62 202 LEU A CA 1
ATOM 1556 C C . LEU A 1 202 ? 17.039 0.294 -7.133 1.00 91.62 202 LEU A C 1
ATOM 1558 O O . LEU A 1 202 ? 17.145 -0.491 -6.198 1.00 91.62 202 LEU A O 1
ATOM 1562 N N . ASP A 1 203 ? 15.871 0.583 -7.701 1.00 93.44 203 ASP A N 1
ATOM 1563 C CA . ASP A 1 203 ? 14.602 0.032 -7.221 1.00 93.44 203 ASP A CA 1
ATOM 1564 C C . ASP A 1 203 ? 14.120 -1.145 -8.077 1.00 93.44 203 ASP A C 1
ATOM 1566 O O . ASP A 1 203 ? 14.307 -1.162 -9.299 1.00 93.44 203 ASP A O 1
ATOM 1570 N N . LEU A 1 204 ? 13.450 -2.112 -7.437 1.00 94.19 204 LEU A N 1
ATOM 1571 C CA . LEU A 1 204 ? 12.967 -3.334 -8.086 1.00 94.19 204 LEU A CA 1
ATOM 1572 C C . LEU A 1 204 ? 12.062 -3.045 -9.290 1.00 94.19 204 LEU A C 1
ATOM 1574 O O . LEU A 1 204 ? 12.234 -3.643 -10.350 1.00 94.19 204 LEU A O 1
ATOM 1578 N N . PHE A 1 205 ? 11.118 -2.117 -9.125 1.00 93.69 205 PHE A N 1
ATOM 1579 C CA . PHE A 1 205 ? 10.055 -1.870 -10.095 1.00 93.69 205 PHE A CA 1
ATOM 1580 C C . PHE A 1 205 ? 10.217 -0.579 -10.901 1.00 93.69 205 PHE A C 1
ATOM 1582 O O . PHE A 1 205 ? 9.285 -0.136 -11.569 1.00 93.69 205 PHE A O 1
ATOM 1589 N N . ARG A 1 206 ? 11.403 0.039 -10.874 1.00 92.88 206 ARG A N 1
ATOM 1590 C CA . ARG A 1 206 ? 11.659 1.303 -11.586 1.00 92.88 206 ARG A CA 1
ATOM 1591 C C . ARG A 1 206 ? 11.402 1.212 -13.090 1.00 92.88 206 ARG A C 1
ATOM 1593 O O . ARG A 1 206 ? 10.937 2.174 -13.693 1.00 92.88 206 ARG A O 1
ATOM 1600 N N . TRP A 1 207 ? 11.706 0.053 -13.665 1.00 91.19 207 TRP A N 1
ATOM 1601 C CA . TRP A 1 207 ? 11.623 -0.225 -15.099 1.00 91.19 207 TRP A CA 1
ATOM 1602 C C . TRP A 1 207 ? 10.700 -1.406 -15.409 1.00 91.19 207 TRP A C 1
ATOM 1604 O O . TRP A 1 207 ? 10.870 -2.093 -16.418 1.00 91.19 207 TRP A O 1
ATOM 1614 N N . ALA A 1 208 ? 9.760 -1.658 -14.498 1.00 88.62 208 ALA A N 1
ATOM 1615 C CA . ALA A 1 208 ? 8.847 -2.781 -14.565 1.00 88.62 208 ALA A CA 1
ATOM 1616 C C . ALA A 1 208 ? 7.489 -2.368 -15.134 1.00 88.62 208 ALA A C 1
ATOM 1618 O O . ALA A 1 208 ? 7.089 -1.208 -15.034 1.00 88.62 208 ALA A O 1
ATOM 1619 N N . HIS A 1 209 ? 6.770 -3.352 -15.669 1.00 87.44 209 HIS A N 1
ATOM 1620 C CA . HIS A 1 209 ? 5.319 -3.318 -15.808 1.00 87.44 209 HIS A CA 1
ATOM 1621 C C . HIS A 1 209 ? 4.684 -4.344 -14.854 1.00 87.44 209 HIS A C 1
ATOM 1623 O O . HIS A 1 209 ? 4.941 -5.550 -14.946 1.00 87.44 209 HIS A O 1
ATOM 1629 N N . VAL A 1 210 ? 3.853 -3.849 -13.940 1.00 86.00 210 VAL A N 1
ATOM 1630 C CA . VAL A 1 210 ? 3.351 -4.528 -12.740 1.00 86.00 210 VAL A CA 1
ATOM 1631 C C . VAL A 1 210 ? 1.882 -4.133 -12.548 1.00 86.00 210 VAL A C 1
ATOM 1633 O O . VAL A 1 210 ? 1.584 -3.105 -11.938 1.00 86.00 210 VAL A O 1
ATOM 1636 N N . PRO A 1 211 ? 0.930 -4.925 -13.064 1.00 85.56 211 PRO A N 1
ATOM 1637 C CA . PRO A 1 211 ? -0.488 -4.691 -12.807 1.00 85.56 211 PRO A CA 1
ATOM 1638 C C . PRO A 1 211 ? -0.816 -4.799 -11.310 1.00 85.56 211 PRO A C 1
ATOM 1640 O O . PRO A 1 211 ? -0.271 -5.673 -10.630 1.00 85.56 211 PRO A O 1
ATOM 1643 N N . LEU A 1 212 ? -1.777 -4.003 -10.818 1.00 90.00 212 LEU A N 1
ATOM 1644 C CA . LEU A 1 212 ? -2.135 -3.944 -9.389 1.00 90.00 212 LEU A CA 1
ATOM 1645 C C . LEU A 1 212 ? -2.354 -5.323 -8.764 1.00 90.00 212 LEU A C 1
ATOM 1647 O O . LEU A 1 212 ? -1.834 -5.622 -7.696 1.00 90.00 212 LEU A O 1
ATOM 1651 N N . ARG A 1 213 ? -3.133 -6.178 -9.435 1.00 88.00 213 ARG A N 1
ATOM 1652 C CA . ARG A 1 213 ? -3.476 -7.510 -8.922 1.00 88.00 213 ARG A CA 1
ATOM 1653 C C . ARG A 1 213 ? -2.232 -8.359 -8.660 1.00 88.00 213 ARG A C 1
ATOM 1655 O O . ARG A 1 213 ? -2.188 -9.077 -7.671 1.00 88.00 213 ARG A O 1
ATOM 1662 N N . ILE A 1 214 ? -1.250 -8.276 -9.552 1.00 89.00 214 ILE A N 1
ATOM 1663 C CA . ILE A 1 214 ? 0.000 -9.023 -9.434 1.00 89.00 214 ILE A CA 1
ATOM 1664 C C . ILE A 1 214 ? 0.878 -8.414 -8.337 1.00 89.00 214 ILE A C 1
ATOM 1666 O O . ILE A 1 214 ? 1.497 -9.143 -7.569 1.00 89.00 214 ILE A O 1
ATOM 1670 N N . LEU A 1 215 ? 0.899 -7.082 -8.226 1.00 92.94 215 LEU A N 1
ATOM 1671 C CA . LEU A 1 215 ? 1.600 -6.392 -7.147 1.00 92.94 215 LEU A CA 1
ATOM 1672 C C . LEU A 1 215 ? 1.072 -6.807 -5.769 1.00 92.94 215 LEU A C 1
ATOM 1674 O O . LEU A 1 215 ? 1.864 -7.128 -4.889 1.00 92.94 215 LEU A O 1
ATOM 1678 N N . LEU A 1 216 ? -0.253 -6.815 -5.597 1.00 91.75 216 LEU A N 1
ATOM 1679 C CA . LEU A 1 216 ? -0.903 -7.235 -4.355 1.00 91.75 216 LEU A CA 1
ATOM 1680 C C . LEU A 1 216 ? -0.567 -8.693 -4.019 1.00 91.75 216 LEU A C 1
ATOM 1682 O O . LEU A 1 216 ? -0.192 -8.976 -2.888 1.00 91.75 216 LEU A O 1
ATOM 1686 N N . ASP A 1 217 ? -0.616 -9.593 -5.005 1.00 90.50 217 ASP A N 1
ATOM 1687 C CA . ASP A 1 217 ? -0.247 -11.001 -4.813 1.00 90.50 217 ASP A CA 1
ATOM 1688 C C . ASP A 1 217 ? 1.229 -11.166 -4.409 1.00 90.50 217 ASP A C 1
ATOM 1690 O O . ASP A 1 217 ? 1.550 -11.918 -3.488 1.00 90.50 217 ASP A O 1
ATOM 1694 N N . GLY A 1 218 ? 2.132 -10.412 -5.041 1.00 92.88 218 GLY A N 1
ATOM 1695 C CA . GLY A 1 218 ? 3.545 -10.383 -4.674 1.00 92.88 218 GLY A CA 1
ATOM 1696 C C . GLY A 1 218 ? 3.778 -9.845 -3.260 1.00 92.88 218 GLY A C 1
ATOM 1697 O O . GLY A 1 218 ? 4.545 -10.438 -2.502 1.00 92.88 218 GLY A O 1
ATOM 1698 N N . LEU A 1 219 ? 3.078 -8.776 -2.869 1.00 93.56 219 LEU A N 1
ATOM 1699 C CA . LEU A 1 219 ? 3.131 -8.223 -1.513 1.00 93.56 219 LEU A CA 1
ATOM 1700 C C . LEU A 1 219 ? 2.573 -9.198 -0.471 1.00 93.56 219 LEU A C 1
ATOM 1702 O O . LEU A 1 219 ? 3.161 -9.321 0.597 1.00 93.56 219 LEU A O 1
ATOM 1706 N N . ASP A 1 220 ? 1.502 -9.930 -0.760 1.00 89.19 220 ASP A N 1
ATOM 1707 C CA . ASP A 1 220 ? 0.934 -10.901 0.185 1.00 89.19 220 ASP A CA 1
ATOM 1708 C C . ASP A 1 220 ? 1.859 -12.114 0.414 1.00 89.19 220 ASP A C 1
ATOM 1710 O O . ASP A 1 220 ? 1.891 -12.686 1.510 1.00 89.19 220 ASP A O 1
ATOM 1714 N N . HIS A 1 221 ? 2.656 -12.481 -0.595 1.00 89.94 221 HIS A N 1
ATOM 1715 C CA . HIS A 1 221 ? 3.581 -13.619 -0.554 1.00 89.94 221 HIS A CA 1
ATOM 1716 C C . HIS A 1 221 ? 5.056 -13.223 -0.370 1.00 89.94 221 HIS A C 1
ATOM 1718 O O . HIS A 1 221 ? 5.943 -14.071 -0.489 1.00 89.94 221 HIS A O 1
ATOM 1724 N N . GLY A 1 222 ? 5.351 -11.947 -0.097 1.00 90.81 222 GLY A N 1
ATOM 1725 C CA . GLY A 1 222 ? 6.723 -11.455 0.081 1.00 90.81 222 GLY A CA 1
ATOM 1726 C C . GLY A 1 222 ? 7.631 -11.682 -1.127 1.00 90.81 222 GLY A C 1
ATOM 1727 O O . GLY A 1 222 ? 8.836 -11.857 -0.959 1.00 90.81 222 GLY A O 1
ATOM 1728 N N . PHE A 1 223 ? 7.050 -11.724 -2.328 1.00 93.38 223 PHE A N 1
ATOM 1729 C CA . PHE A 1 223 ? 7.724 -12.013 -3.594 1.00 93.38 223 PHE A CA 1
ATOM 1730 C C . PHE A 1 223 ? 8.551 -13.309 -3.566 1.00 93.38 223 PHE A C 1
ATOM 1732 O O . PHE A 1 223 ? 9.573 -13.419 -4.244 1.00 93.38 223 PHE A O 1
ATOM 1739 N N . GLU A 1 224 ? 8.120 -14.318 -2.801 1.00 91.88 224 GLU A N 1
ATOM 1740 C CA . GLU A 1 224 ? 8.815 -15.603 -2.711 1.00 91.88 224 GLU A CA 1
ATOM 1741 C C . GLU A 1 224 ? 9.098 -16.167 -4.112 1.00 91.88 224 GLU A C 1
ATOM 1743 O O . GLU A 1 224 ? 8.199 -16.229 -4.953 1.00 91.88 224 GLU A O 1
ATOM 1748 N N . GLY A 1 225 ? 10.332 -16.594 -4.379 1.00 90.69 225 GLY A N 1
ATOM 1749 C CA . GLY A 1 225 ? 10.740 -17.171 -5.665 1.00 90.69 225 GLY A CA 1
ATOM 1750 C C . GLY A 1 225 ? 10.886 -16.175 -6.823 1.00 90.69 225 GLY A C 1
ATOM 1751 O O . GLY A 1 225 ? 11.307 -16.591 -7.902 1.00 90.69 225 GLY A O 1
ATOM 1752 N N . PHE A 1 226 ? 10.585 -14.887 -6.628 1.00 91.06 226 PHE A N 1
ATOM 1753 C CA . PHE A 1 226 ? 10.859 -13.867 -7.637 1.00 91.06 226 PHE A CA 1
ATOM 1754 C C . PHE A 1 226 ? 12.371 -13.746 -7.864 1.00 91.06 226 PHE A C 1
ATOM 1756 O O . PHE A 1 226 ? 13.158 -13.656 -6.918 1.00 91.06 226 PHE A O 1
ATOM 1763 N N . GLY A 1 227 ? 12.780 -13.739 -9.131 1.00 88.75 227 GLY A N 1
ATOM 1764 C CA . GLY A 1 227 ? 14.192 -13.662 -9.503 1.00 88.75 227 GLY A CA 1
ATOM 1765 C C . GLY A 1 227 ? 14.975 -14.974 -9.342 1.00 88.75 227 GLY A C 1
ATOM 1766 O O . GLY A 1 227 ? 16.194 -14.975 -9.519 1.00 88.75 227 GLY A O 1
ATOM 1767 N N . ALA A 1 228 ? 14.306 -16.086 -9.016 1.00 93.31 228 ALA A N 1
ATOM 1768 C CA . ALA A 1 228 ? 14.926 -17.409 -9.036 1.00 93.31 228 ALA A CA 1
ATOM 1769 C C . ALA A 1 228 ? 15.235 -17.837 -10.488 1.00 93.31 228 ALA A C 1
ATOM 1771 O O . ALA A 1 228 ? 14.428 -17.546 -11.377 1.00 93.31 228 ALA A O 1
ATOM 1772 N N . PRO A 1 229 ? 16.360 -18.531 -10.759 1.00 94.50 229 PRO A N 1
ATOM 1773 C CA . PRO A 1 229 ? 16.745 -18.937 -12.115 1.00 94.50 229 PRO A CA 1
ATOM 1774 C C . PRO A 1 229 ? 15.654 -19.686 -12.888 1.00 94.50 229 PRO A C 1
ATOM 1776 O O . PRO A 1 229 ? 15.462 -19.443 -14.075 1.00 94.50 229 PRO A O 1
ATOM 1779 N N . GLU A 1 230 ? 14.904 -20.556 -12.215 1.00 95.12 230 GLU A N 1
ATOM 1780 C CA . GLU A 1 230 ? 13.791 -21.318 -12.785 1.00 95.12 230 GLU A CA 1
ATOM 1781 C C . GLU A 1 230 ? 12.572 -20.458 -13.148 1.00 95.12 230 GLU A C 1
ATOM 1783 O O . GLU A 1 230 ? 11.761 -20.865 -13.980 1.00 95.12 230 GLU A O 1
ATOM 1788 N N . ASN A 1 231 ? 12.459 -19.266 -12.555 1.00 95.12 231 ASN A N 1
ATOM 1789 C CA . ASN A 1 231 ? 11.340 -18.354 -12.755 1.00 95.12 231 ASN A CA 1
ATOM 1790 C C . ASN A 1 231 ? 11.670 -17.208 -13.721 1.00 95.12 231 ASN A C 1
ATOM 1792 O O . ASN A 1 231 ? 10.757 -16.466 -14.075 1.00 95.12 231 ASN A O 1
ATOM 1796 N N . ILE A 1 232 ? 12.913 -17.067 -14.193 1.00 94.81 232 ILE A N 1
ATOM 1797 C CA . ILE A 1 232 ? 13.321 -15.997 -15.117 1.00 94.81 232 ILE A CA 1
ATOM 1798 C C . ILE A 1 232 ? 13.374 -16.508 -16.561 1.00 94.81 232 ILE A C 1
ATOM 1800 O O . ILE A 1 232 ? 13.965 -17.545 -16.860 1.00 94.81 232 ILE A O 1
ATOM 1804 N N . ARG A 1 233 ? 12.830 -15.718 -17.490 1.00 95.19 233 ARG A N 1
ATOM 1805 C CA . ARG A 1 233 ? 13.036 -15.867 -18.936 1.00 95.19 233 ARG A CA 1
ATOM 1806 C C . ARG A 1 233 ? 13.550 -14.571 -19.543 1.00 95.19 233 ARG A C 1
ATOM 1808 O O . ARG A 1 233 ? 13.125 -13.491 -19.146 1.00 95.19 233 ARG A O 1
ATOM 1815 N N . ILE A 1 234 ? 14.444 -14.693 -20.524 1.00 96.69 234 ILE A N 1
ATOM 1816 C CA . ILE A 1 234 ? 14.933 -13.561 -21.314 1.00 96.69 234 ILE A CA 1
ATOM 1817 C C . ILE A 1 234 ? 14.295 -13.614 -22.701 1.00 96.69 234 ILE A C 1
ATOM 1819 O O . ILE A 1 234 ? 14.553 -14.527 -23.494 1.00 96.69 234 ILE A O 1
ATOM 1823 N N . GLU A 1 235 ? 13.454 -12.630 -22.980 1.00 94.88 235 GLU A N 1
ATOM 1824 C CA . GLU A 1 235 ? 12.803 -12.435 -24.274 1.00 94.88 235 GLU A CA 1
ATOM 1825 C C . GLU A 1 235 ? 13.486 -11.292 -25.024 1.00 94.88 235 GLU A C 1
ATOM 1827 O O . GLU A 1 235 ? 14.135 -10.460 -24.408 1.00 94.88 235 GLU A O 1
ATOM 1832 N N . GLU A 1 236 ? 13.390 -11.267 -26.347 1.00 93.62 236 GLU A N 1
ATOM 1833 C CA . GLU A 1 236 ? 13.876 -10.154 -27.170 1.00 93.62 236 GLU A CA 1
ATOM 1834 C C . GLU A 1 236 ? 12.660 -9.501 -27.820 1.00 93.62 236 GLU A C 1
ATOM 1836 O O . GLU A 1 236 ? 11.783 -10.220 -28.305 1.00 93.62 236 GLU A O 1
ATOM 1841 N N . ASP A 1 237 ? 12.579 -8.174 -27.773 1.00 88.94 237 ASP A N 1
ATOM 1842 C CA . ASP A 1 237 ? 11.509 -7.421 -28.423 1.00 88.94 237 ASP A CA 1
ATOM 1843 C C . ASP A 1 237 ? 11.874 -6.983 -29.851 1.00 88.94 237 ASP A C 1
ATOM 1845 O O . ASP A 1 237 ? 12.997 -7.164 -30.325 1.00 88.94 237 ASP A O 1
ATOM 1849 N N . ASP A 1 238 ? 10.913 -6.376 -30.550 1.00 87.62 238 ASP A N 1
ATOM 1850 C CA . ASP A 1 238 ? 11.094 -5.896 -31.926 1.00 87.62 238 ASP A CA 1
ATOM 1851 C C . ASP A 1 238 ? 12.168 -4.797 -32.042 1.00 87.62 238 ASP A C 1
ATOM 1853 O O . ASP A 1 238 ? 12.726 -4.569 -33.117 1.00 87.62 238 ASP A O 1
ATOM 1857 N N . ALA A 1 239 ? 12.480 -4.113 -30.937 1.00 85.44 239 ALA A N 1
ATOM 1858 C CA . ALA A 1 239 ? 13.537 -3.116 -30.853 1.00 85.44 239 ALA A CA 1
ATOM 1859 C C . ALA A 1 239 ? 14.897 -3.733 -30.491 1.00 85.44 239 ALA A C 1
ATOM 1861 O O . ALA A 1 239 ? 15.850 -2.983 -30.248 1.00 85.44 239 ALA A O 1
ATOM 1862 N N . THR A 1 240 ? 15.022 -5.065 -30.508 1.00 91.56 240 THR A N 1
ATOM 1863 C CA . THR A 1 240 ? 16.209 -5.854 -30.138 1.00 91.56 240 THR A CA 1
ATOM 1864 C C . THR A 1 240 ? 16.613 -5.725 -28.668 1.00 91.56 240 THR A C 1
ATOM 1866 O O . THR A 1 240 ? 17.724 -6.114 -28.308 1.00 91.56 240 THR A O 1
ATOM 1869 N N . GLU A 1 241 ? 15.765 -5.151 -27.808 1.00 93.38 241 GLU A N 1
ATOM 1870 C CA . GLU A 1 241 ? 16.030 -5.107 -26.372 1.00 93.38 241 GLU A CA 1
ATOM 1871 C C . GLU A 1 241 ? 15.739 -6.475 -25.760 1.00 93.38 241 GLU A C 1
ATOM 1873 O O . GLU A 1 241 ? 14.703 -7.089 -26.024 1.00 93.38 241 GLU A O 1
ATOM 1878 N N . PHE A 1 242 ? 16.622 -6.938 -24.880 1.00 95.06 242 PHE A N 1
ATOM 1879 C CA . PHE A 1 242 ? 16.291 -8.057 -24.019 1.00 95.06 242 PHE A CA 1
ATOM 1880 C C . PHE A 1 242 ? 15.356 -7.602 -22.895 1.00 95.06 242 PHE A C 1
ATOM 1882 O O . PHE A 1 242 ? 15.660 -6.679 -22.146 1.00 95.06 242 PHE A O 1
ATOM 1889 N N . GLN A 1 243 ? 14.231 -8.281 -22.744 1.00 93.44 243 GLN A N 1
ATOM 1890 C CA . GLN A 1 243 ? 13.262 -8.088 -21.676 1.00 93.44 243 GLN A CA 1
ATOM 1891 C C . GLN A 1 243 ? 13.375 -9.238 -20.679 1.00 93.44 243 GLN A C 1
ATOM 1893 O O . GLN A 1 243 ? 13.486 -10.408 -21.056 1.00 93.44 243 GLN A O 1
ATOM 1898 N N . VAL A 1 244 ? 13.325 -8.909 -19.394 1.00 94.31 244 VAL A N 1
ATOM 1899 C CA . VAL A 1 244 ? 13.380 -9.889 -18.307 1.00 94.31 244 VAL A CA 1
ATOM 1900 C C . VAL A 1 244 ? 11.955 -10.191 -17.880 1.00 94.31 244 VAL A C 1
ATOM 1902 O O . VAL A 1 244 ? 11.238 -9.291 -17.443 1.00 94.31 244 VAL A O 1
ATOM 1905 N N . VAL A 1 245 ? 11.541 -11.446 -18.012 1.00 93.44 245 VAL A N 1
ATOM 1906 C CA . VAL A 1 245 ? 10.194 -11.904 -17.672 1.00 93.44 245 VAL A CA 1
ATOM 1907 C C . VAL A 1 245 ? 10.269 -12.823 -16.461 1.00 93.44 245 VAL A C 1
ATOM 1909 O O . VAL A 1 245 ? 10.877 -13.891 -16.522 1.00 93.44 245 VAL A O 1
ATOM 1912 N N . ASP A 1 246 ? 9.631 -12.418 -15.367 1.00 91.88 246 ASP A N 1
ATOM 1913 C CA . ASP A 1 246 ? 9.349 -13.302 -14.241 1.00 91.88 246 ASP A CA 1
ATOM 1914 C C . ASP A 1 246 ? 8.094 -14.118 -14.559 1.00 91.88 246 ASP A C 1
ATOM 1916 O O . ASP A 1 246 ? 7.024 -13.582 -14.832 1.00 91.88 246 ASP A O 1
ATOM 1920 N N . THR A 1 247 ? 8.228 -15.435 -14.549 1.00 91.88 247 THR A N 1
ATOM 1921 C CA . THR A 1 247 ? 7.168 -16.368 -14.945 1.00 91.88 247 THR A CA 1
ATOM 1922 C C . THR A 1 247 ? 6.252 -16.768 -13.795 1.00 91.88 247 THR A C 1
ATOM 1924 O O . THR A 1 247 ? 5.185 -17.322 -14.054 1.00 91.88 247 THR A O 1
ATOM 1927 N N . LYS A 1 248 ? 6.638 -16.484 -12.544 1.00 90.25 248 LYS A N 1
ATOM 1928 C CA . LYS A 1 248 ? 5.838 -16.811 -11.360 1.00 90.25 248 LYS A CA 1
ATOM 1929 C C . LYS A 1 248 ? 4.719 -15.796 -11.158 1.00 90.25 248 LYS A C 1
ATOM 1931 O O . LYS A 1 248 ? 3.563 -16.175 -11.002 1.00 90.25 248 LYS A O 1
ATOM 1936 N N . TYR A 1 249 ? 5.071 -14.520 -11.188 1.00 86.88 249 TYR A N 1
ATOM 1937 C CA . TYR A 1 249 ? 4.154 -13.409 -10.986 1.00 86.88 249 TYR A CA 1
ATOM 1938 C C . TYR A 1 249 ? 3.791 -12.725 -12.314 1.00 86.88 249 TYR A C 1
ATOM 1940 O O . TYR A 1 249 ? 2.744 -12.097 -12.414 1.00 86.88 249 TYR A O 1
ATOM 1948 N N . GLY A 1 250 ? 4.584 -12.885 -13.378 1.00 84.69 250 GLY A N 1
ATOM 1949 C CA . GLY A 1 250 ? 4.277 -12.305 -14.694 1.00 84.69 250 GLY A CA 1
ATOM 1950 C C . GLY A 1 250 ? 4.817 -10.888 -14.890 1.00 84.69 250 GLY A C 1
ATOM 1951 O O . GLY A 1 250 ? 4.324 -10.155 -15.747 1.00 84.69 250 GLY A O 1
ATOM 1952 N N . PHE A 1 251 ? 5.807 -10.478 -14.095 1.00 85.50 251 PHE A N 1
ATOM 1953 C CA . PHE A 1 251 ? 6.433 -9.164 -14.220 1.00 85.50 251 PHE A CA 1
ATOM 1954 C C . PHE A 1 251 ? 7.359 -9.098 -15.435 1.00 85.50 251 PHE A C 1
ATOM 1956 O O . PHE A 1 251 ? 8.089 -10.048 -15.719 1.00 85.50 251 PHE A O 1
ATOM 1963 N N . ARG A 1 252 ? 7.375 -7.950 -16.118 1.00 88.69 252 ARG A N 1
ATOM 1964 C CA . ARG A 1 252 ? 8.305 -7.670 -17.222 1.00 88.69 252 ARG A CA 1
ATOM 1965 C C . ARG A 1 252 ? 9.154 -6.452 -16.887 1.00 88.69 252 ARG A C 1
ATOM 1967 O O . ARG A 1 252 ? 8.605 -5.451 -16.438 1.00 88.69 252 ARG A O 1
ATOM 1974 N N . ASN A 1 253 ? 10.461 -6.546 -17.111 1.00 88.81 253 ASN A N 1
ATOM 1975 C CA . ASN A 1 253 ? 11.427 -5.479 -16.866 1.00 88.81 253 ASN A CA 1
ATOM 1976 C C . ASN A 1 253 ? 12.278 -5.197 -18.103 1.00 88.81 253 ASN A C 1
ATOM 1978 O O . ASN A 1 253 ? 12.836 -6.132 -18.687 1.00 88.81 253 ASN A O 1
ATOM 1982 N N . HIS A 1 254 ? 12.474 -3.911 -18.393 1.00 89.31 254 HIS A N 1
ATOM 1983 C CA . HIS A 1 254 ? 13.496 -3.465 -19.336 1.00 89.31 254 HIS A CA 1
ATOM 1984 C C . HIS A 1 254 ? 14.887 -3.800 -18.794 1.00 89.31 254 HIS A C 1
ATOM 1986 O O . HIS A 1 254 ? 15.224 -3.478 -17.648 1.00 89.31 254 HIS A O 1
ATOM 1992 N N . SER A 1 255 ? 15.708 -4.453 -19.617 1.00 89.69 255 SER A N 1
ATOM 1993 C CA . SER A 1 255 ? 17.102 -4.736 -19.268 1.00 89.69 255 SER A CA 1
ATOM 1994 C C . SER A 1 255 ? 18.042 -3.605 -19.689 1.00 89.69 255 SER A C 1
ATOM 1996 O O . SER A 1 255 ? 19.171 -3.556 -19.182 1.00 89.69 255 SER A O 1
ATOM 1998 N N . PHE A 1 256 ? 17.591 -2.741 -20.612 1.00 89.00 256 PHE A N 1
ATOM 1999 C CA . PHE A 1 256 ? 18.379 -1.742 -21.341 1.00 89.00 256 PHE A CA 1
ATOM 2000 C C . PHE A 1 256 ? 19.627 -2.316 -22.025 1.00 89.00 256 PHE A C 1
ATOM 2002 O O . PHE A 1 256 ? 20.615 -1.610 -22.224 1.00 89.00 256 PHE A O 1
ATOM 2009 N N . ALA A 1 257 ? 19.599 -3.602 -22.370 1.00 92.62 257 ALA A N 1
ATOM 2010 C CA . ALA A 1 257 ? 20.648 -4.273 -23.116 1.00 92.62 257 ALA A CA 1
ATOM 2011 C C . ALA A 1 257 ? 20.085 -4.791 -24.437 1.00 92.62 257 ALA A C 1
ATOM 2013 O O . ALA A 1 257 ? 19.056 -5.467 -24.455 1.00 92.62 257 ALA A O 1
ATOM 2014 N N . PHE A 1 258 ? 20.773 -4.480 -25.533 1.00 94.44 258 PHE A N 1
ATOM 2015 C CA . PHE A 1 258 ? 20.268 -4.737 -26.874 1.00 94.44 258 PHE A CA 1
ATOM 2016 C C . PHE A 1 258 ? 21.142 -5.739 -27.626 1.00 94.44 258 PHE A C 1
ATOM 2018 O O . PHE A 1 258 ? 22.373 -5.648 -27.600 1.00 94.44 258 PHE A O 1
ATOM 2025 N N . ALA A 1 259 ? 20.509 -6.656 -28.359 1.00 93.81 259 ALA A N 1
ATOM 2026 C CA . ALA A 1 259 ? 21.200 -7.619 -29.213 1.00 93.81 259 ALA A CA 1
ATOM 2027 C C . ALA A 1 259 ? 22.036 -6.913 -30.295 1.00 93.81 259 ALA A C 1
ATOM 2029 O O . ALA A 1 259 ? 23.159 -7.325 -30.585 1.00 93.81 259 ALA A O 1
ATOM 2030 N N . ARG A 1 260 ? 21.534 -5.790 -30.835 1.00 92.38 260 ARG A N 1
ATOM 2031 C CA . ARG A 1 260 ? 22.259 -4.958 -31.815 1.00 92.38 260 ARG A CA 1
ATOM 2032 C C . ARG A 1 260 ? 23.575 -4.374 -31.288 1.00 92.38 260 ARG A C 1
ATOM 2034 O O . ARG A 1 260 ? 24.458 -4.088 -32.089 1.00 92.38 260 ARG A O 1
ATOM 2041 N N . ASP A 1 261 ? 23.709 -4.238 -29.968 1.00 94.38 261 ASP A N 1
ATOM 2042 C CA . ASP A 1 261 ? 24.908 -3.714 -29.302 1.00 94.38 261 ASP A CA 1
ATOM 2043 C C . ASP A 1 261 ? 25.833 -4.846 -28.806 1.00 94.38 261 ASP A C 1
ATOM 2045 O O . ASP A 1 261 ? 26.818 -4.598 -28.111 1.00 94.38 261 ASP A O 1
ATOM 2049 N N . GLY A 1 262 ? 25.533 -6.103 -29.165 1.00 93.38 262 GLY A N 1
ATOM 2050 C CA . GLY A 1 262 ? 26.344 -7.278 -28.838 1.00 93.38 262 GLY A CA 1
ATOM 2051 C C . GLY A 1 262 ? 26.037 -7.927 -27.486 1.00 93.38 262 GLY A C 1
ATOM 2052 O O . GLY A 1 262 ? 26.771 -8.825 -27.076 1.00 93.38 262 GLY A O 1
ATOM 2053 N N . ALA A 1 263 ? 24.973 -7.513 -26.789 1.00 95.06 263 ALA A N 1
ATOM 2054 C CA . ALA A 1 263 ? 24.522 -8.212 -25.588 1.00 95.06 263 ALA A CA 1
ATOM 2055 C C . ALA A 1 263 ? 23.995 -9.618 -25.934 1.00 95.06 263 ALA A C 1
ATOM 2057 O O . ALA A 1 263 ? 23.481 -9.851 -27.030 1.00 95.06 263 ALA A O 1
ATOM 2058 N N . THR A 1 264 ? 24.069 -10.553 -24.984 1.00 95.75 264 THR A N 1
ATOM 2059 C CA . THR A 1 264 ? 23.518 -11.907 -25.147 1.00 95.75 264 THR A CA 1
ATOM 2060 C C . THR A 1 264 ? 22.485 -12.227 -24.072 1.00 95.75 264 THR A C 1
ATOM 2062 O O . THR A 1 264 ? 22.545 -11.702 -22.958 1.00 95.75 264 THR A O 1
ATOM 2065 N N . LYS A 1 265 ? 21.553 -13.141 -24.374 1.00 95.94 265 LYS A N 1
ATOM 2066 C CA . LYS A 1 265 ? 20.547 -13.603 -23.400 1.00 95.94 265 LYS A CA 1
ATOM 2067 C C . LYS A 1 265 ? 21.184 -14.189 -22.139 1.00 95.94 265 LYS A C 1
ATOM 2069 O O . LYS A 1 265 ? 20.690 -13.932 -21.046 1.00 95.94 265 LYS A O 1
ATOM 2074 N N . ASP A 1 266 ? 22.293 -14.912 -22.282 1.00 96.06 266 ASP A N 1
ATOM 2075 C CA . ASP A 1 266 ? 23.006 -15.534 -21.161 1.00 96.06 266 ASP A CA 1
ATOM 2076 C C . ASP A 1 266 ? 23.650 -14.495 -20.234 1.00 96.06 266 ASP A C 1
ATOM 2078 O O . ASP A 1 266 ? 23.695 -14.684 -19.015 1.00 96.06 266 ASP A O 1
ATOM 2082 N N . ASP A 1 267 ? 24.126 -13.374 -20.781 1.00 94.81 267 ASP A N 1
ATOM 2083 C CA . ASP A 1 267 ? 24.662 -12.274 -19.976 1.00 94.81 267 ASP A CA 1
ATOM 2084 C C . ASP A 1 267 ? 23.566 -11.620 -19.138 1.00 94.81 267 ASP A C 1
ATOM 2086 O O . ASP A 1 267 ? 23.750 -11.401 -17.937 1.00 94.81 267 ASP A O 1
ATOM 2090 N N . ILE A 1 268 ? 22.404 -11.366 -19.747 1.00 95.88 268 ILE A N 1
ATOM 2091 C CA . ILE A 1 268 ? 21.259 -10.784 -19.040 1.00 95.88 268 ILE A CA 1
ATOM 2092 C C . ILE A 1 268 ? 20.726 -11.762 -18.000 1.00 95.88 268 ILE A C 1
ATOM 2094 O O . ILE A 1 268 ? 20.516 -11.369 -16.857 1.00 95.88 268 ILE A O 1
ATOM 2098 N N . PHE A 1 269 ? 20.596 -13.044 -18.341 1.00 96.31 269 PHE A N 1
ATOM 2099 C CA . PHE A 1 269 ? 20.156 -14.065 -17.396 1.00 96.31 269 PHE A CA 1
ATOM 2100 C C . PHE A 1 269 ? 21.048 -14.098 -16.148 1.00 96.31 269 PHE A C 1
ATOM 2102 O O . PHE A 1 269 ? 20.547 -13.924 -15.040 1.00 96.31 269 PHE A O 1
ATOM 2109 N N . ARG A 1 270 ? 22.377 -14.210 -16.313 1.00 94.69 270 ARG A N 1
ATOM 2110 C CA . ARG A 1 270 ? 23.334 -14.231 -15.186 1.00 94.69 270 ARG A CA 1
ATOM 2111 C C . ARG A 1 270 ? 23.287 -12.959 -14.336 1.00 94.69 270 ARG A C 1
ATOM 2113 O O . ARG A 1 270 ? 23.385 -13.024 -13.104 1.00 94.69 270 ARG A O 1
ATOM 2120 N N . ARG A 1 271 ? 23.149 -11.797 -14.985 1.00 94.44 271 ARG A N 1
ATOM 2121 C CA . ARG A 1 271 ? 23.017 -10.498 -14.312 1.00 94.44 271 ARG A CA 1
ATOM 2122 C C . ARG A 1 271 ? 21.765 -10.467 -13.437 1.00 94.44 271 ARG A C 1
ATOM 2124 O O . ARG A 1 271 ? 21.848 -10.126 -12.257 1.00 94.44 271 ARG A O 1
ATOM 2131 N N . GLU A 1 272 ? 20.618 -10.847 -13.990 1.00 94.62 272 GLU A N 1
ATOM 2132 C CA . GLU A 1 272 ? 19.326 -10.708 -13.314 1.00 94.62 272 GLU A CA 1
ATOM 2133 C C . GLU A 1 272 ? 19.084 -11.771 -12.243 1.00 94.62 272 GLU A C 1
ATOM 2135 O O . GLU A 1 272 ? 18.544 -11.433 -11.191 1.00 94.62 272 GLU A O 1
ATOM 2140 N N . THR A 1 273 ? 19.580 -13.004 -12.413 1.00 94.00 273 THR A N 1
ATOM 2141 C CA . THR A 1 273 ? 19.532 -14.033 -11.352 1.00 94.00 273 THR A CA 1
ATOM 2142 C C . THR A 1 273 ? 20.305 -13.627 -10.096 1.00 94.00 273 THR A C 1
ATOM 2144 O O . THR A 1 273 ? 20.056 -14.148 -9.014 1.00 94.00 273 THR A O 1
ATOM 2147 N N . THR A 1 274 ? 21.249 -12.691 -10.225 1.00 91.69 274 THR A N 1
ATOM 2148 C CA . THR A 1 274 ? 21.993 -12.124 -9.091 1.00 91.69 274 THR A CA 1
ATOM 2149 C C . THR A 1 274 ? 21.308 -10.866 -8.550 1.00 91.69 274 THR A C 1
ATOM 2151 O O . THR A 1 274 ? 21.168 -10.688 -7.339 1.00 91.69 274 THR A O 1
ATOM 2154 N N . ARG A 1 275 ? 20.876 -9.981 -9.453 1.00 94.12 275 ARG A N 1
ATOM 2155 C CA . ARG A 1 275 ? 20.352 -8.650 -9.134 1.00 94.12 275 ARG A CA 1
ATOM 2156 C C . ARG A 1 275 ? 18.935 -8.683 -8.555 1.00 94.12 275 ARG A C 1
ATOM 2158 O O . ARG A 1 275 ? 18.680 -8.009 -7.560 1.00 94.12 275 ARG A O 1
ATOM 2165 N N . LEU A 1 276 ? 18.019 -9.455 -9.140 1.00 94.38 276 LEU A N 1
ATOM 2166 C CA . LEU A 1 276 ? 16.601 -9.439 -8.760 1.00 94.38 276 LEU A CA 1
ATOM 2167 C C . LEU A 1 276 ? 16.349 -9.907 -7.313 1.00 94.38 276 LEU A C 1
ATOM 2169 O O . LEU A 1 276 ? 15.645 -9.193 -6.596 1.00 94.38 276 LEU A O 1
ATOM 2173 N N . PRO A 1 277 ? 16.962 -11.000 -6.809 1.00 93.62 277 PRO A N 1
ATOM 2174 C CA . PRO A 1 277 ? 16.784 -11.399 -5.408 1.00 93.62 277 PRO A CA 1
ATOM 2175 C C . PRO A 1 277 ? 17.325 -10.372 -4.405 1.00 93.62 277 PRO A C 1
ATOM 2177 O O . PRO A 1 277 ? 16.874 -10.299 -3.261 1.00 93.62 277 PRO A O 1
ATOM 2180 N N . TRP A 1 278 ? 18.331 -9.584 -4.795 1.00 94.94 278 TRP A N 1
ATOM 2181 C CA . TRP A 1 278 ? 18.809 -8.472 -3.977 1.00 94.94 278 TRP A CA 1
ATOM 2182 C C . TRP A 1 278 ? 17.812 -7.307 -3.976 1.00 94.94 278 TRP A C 1
ATOM 2184 O O . TRP A 1 278 ? 17.475 -6.815 -2.904 1.00 94.94 278 TRP A O 1
ATOM 2194 N N . LEU A 1 279 ? 17.268 -6.935 -5.139 1.00 95.50 279 LEU A N 1
ATOM 2195 C CA . LEU A 1 279 ? 16.261 -5.874 -5.250 1.00 95.50 279 LEU A CA 1
ATOM 2196 C C . LEU A 1 279 ? 14.965 -6.195 -4.495 1.00 95.50 279 LEU A C 1
ATOM 2198 O O . LEU A 1 279 ? 14.380 -5.294 -3.902 1.00 95.50 279 LEU A O 1
ATOM 2202 N N . VAL A 1 280 ? 14.540 -7.463 -4.463 1.00 95.44 280 VAL A N 1
ATOM 2203 C CA . VAL A 1 280 ? 13.417 -7.901 -3.614 1.00 95.44 280 VAL A CA 1
ATOM 2204 C C . VAL A 1 280 ? 13.721 -7.657 -2.144 1.00 95.44 280 VAL A C 1
ATOM 2206 O O . VAL A 1 280 ? 12.903 -7.070 -1.446 1.00 95.44 280 VAL A O 1
ATOM 2209 N N . ARG A 1 281 ? 14.902 -8.066 -1.664 1.00 94.62 281 ARG A N 1
ATOM 2210 C CA . ARG A 1 281 ? 15.295 -7.824 -0.268 1.00 94.62 281 ARG A CA 1
ATOM 2211 C C . ARG A 1 281 ? 15.312 -6.332 0.056 1.00 94.62 281 ARG A C 1
ATOM 2213 O O . ARG A 1 281 ? 14.727 -5.947 1.059 1.00 94.62 281 ARG A O 1
ATOM 2220 N N . ASN A 1 282 ? 15.878 -5.512 -0.831 1.00 95.44 282 ASN A N 1
ATOM 2221 C CA . ASN A 1 282 ? 15.897 -4.061 -0.663 1.00 95.44 282 ASN A CA 1
ATOM 2222 C C . ASN A 1 282 ? 14.482 -3.469 -0.595 1.00 95.44 282 ASN A C 1
ATOM 2224 O O . ASN A 1 282 ? 14.203 -2.694 0.307 1.00 95.44 282 ASN A O 1
ATOM 2228 N N . LEU A 1 283 ? 13.570 -3.882 -1.485 1.00 95.69 283 LEU A N 1
ATOM 2229 C CA . LEU A 1 283 ? 12.167 -3.454 -1.443 1.00 95.69 283 LEU A CA 1
ATOM 2230 C C . LEU A 1 283 ? 11.498 -3.822 -0.110 1.00 95.69 283 LEU A C 1
ATOM 2232 O O . LEU A 1 283 ? 10.798 -3.005 0.483 1.00 95.69 283 LEU A O 1
ATOM 2236 N N . ILE A 1 284 ? 11.691 -5.056 0.361 1.00 95.19 284 ILE A N 1
ATOM 2237 C CA . ILE A 1 284 ? 11.114 -5.512 1.630 1.00 95.19 284 ILE A CA 1
ATOM 2238 C C . ILE A 1 284 ? 11.679 -4.717 2.813 1.00 95.19 284 ILE A C 1
ATOM 2240 O O . ILE A 1 284 ? 10.934 -4.405 3.742 1.00 95.19 284 ILE A O 1
ATOM 2244 N N . ASP A 1 285 ? 12.965 -4.376 2.791 1.00 94.81 285 ASP A N 1
ATOM 2245 C CA . ASP A 1 285 ? 13.582 -3.553 3.829 1.00 94.81 285 ASP A CA 1
ATOM 2246 C C . ASP A 1 285 ? 13.076 -2.100 3.766 1.00 94.81 285 ASP A C 1
ATOM 2248 O O . ASP A 1 285 ? 12.634 -1.578 4.789 1.00 94.81 285 ASP A O 1
ATOM 2252 N N . ASP A 1 286 ? 12.999 -1.492 2.577 1.00 95.38 286 ASP A N 1
ATOM 2253 C CA . ASP A 1 286 ? 12.416 -0.157 2.361 1.00 95.38 286 ASP A CA 1
ATOM 2254 C C . ASP A 1 286 ? 10.968 -0.077 2.894 1.00 95.38 286 ASP A C 1
ATOM 2256 O O . ASP A 1 286 ? 10.572 0.905 3.533 1.00 95.38 286 ASP A O 1
ATOM 2260 N N . LEU A 1 287 ? 10.174 -1.132 2.670 1.00 94.50 287 LEU A N 1
ATOM 2261 C CA . LEU A 1 287 ? 8.810 -1.262 3.187 1.00 94.50 287 LEU A CA 1
ATOM 2262 C C . LEU A 1 287 ? 8.794 -1.332 4.723 1.00 94.50 287 LEU A C 1
ATOM 2264 O O . LEU A 1 287 ? 8.036 -0.603 5.367 1.00 94.50 287 LEU A O 1
ATOM 2268 N N . LYS A 1 288 ? 9.647 -2.169 5.324 1.00 89.88 288 LYS A N 1
ATOM 2269 C CA . LYS A 1 288 ? 9.724 -2.339 6.786 1.00 89.88 288 LYS A CA 1
ATOM 2270 C C . LYS A 1 288 ? 10.139 -1.065 7.510 1.00 89.88 288 LYS A C 1
ATOM 2272 O O . LYS A 1 288 ? 9.516 -0.709 8.509 1.00 89.88 288 LYS A O 1
ATOM 2277 N N . PHE A 1 289 ? 11.173 -0.389 7.017 1.00 89.31 289 PHE A N 1
ATOM 2278 C CA . PHE A 1 289 ? 11.719 0.808 7.659 1.00 89.31 289 PHE A CA 1
ATOM 2279 C C . PHE A 1 289 ? 10.963 2.088 7.286 1.00 89.31 289 PHE A C 1
ATOM 2281 O O . PHE A 1 289 ? 11.162 3.124 7.916 1.00 89.31 289 PHE A O 1
ATOM 2288 N N . ALA A 1 290 ? 10.037 2.008 6.320 1.00 87.62 290 ALA A N 1
ATOM 2289 C CA . ALA A 1 290 ? 9.264 3.144 5.821 1.00 87.62 290 ALA A CA 1
ATOM 2290 C C . ALA A 1 290 ? 10.163 4.306 5.355 1.00 87.62 290 ALA A C 1
ATOM 2292 O O . ALA A 1 290 ? 9.833 5.482 5.527 1.00 87.62 290 ALA A O 1
ATOM 2293 N N . ASP A 1 291 ? 11.298 3.957 4.744 1.00 88.12 291 ASP A N 1
ATOM 2294 C CA . ASP A 1 291 ? 12.344 4.902 4.351 1.00 88.12 291 ASP A CA 1
ATOM 2295 C C . ASP A 1 291 ? 12.129 5.529 2.977 1.00 88.12 291 ASP A C 1
ATOM 2297 O O . ASP A 1 291 ? 12.825 6.479 2.620 1.00 88.12 291 ASP A O 1
ATOM 2301 N N . ARG A 1 292 ? 11.132 5.047 2.233 1.00 95.12 292 ARG A N 1
ATOM 2302 C CA . ARG A 1 292 ? 10.781 5.519 0.893 1.00 95.12 292 ARG A CA 1
ATOM 2303 C C . ARG A 1 292 ? 9.316 5.944 0.830 1.00 95.12 292 ARG A C 1
ATOM 2305 O O . ARG A 1 292 ? 8.456 5.390 1.520 1.00 95.12 292 ARG A O 1
ATOM 2312 N N . LEU A 1 293 ? 9.029 6.909 -0.042 1.00 96.88 293 LEU A N 1
ATOM 2313 C CA . LEU A 1 293 ? 7.666 7.213 -0.470 1.00 96.88 293 LEU A CA 1
ATOM 2314 C C . LEU A 1 293 ? 7.345 6.342 -1.686 1.00 96.88 293 LEU A C 1
ATOM 2316 O O . LEU A 1 293 ? 7.880 6.561 -2.776 1.00 96.88 293 LEU A O 1
ATOM 2320 N N . PHE A 1 294 ? 6.481 5.348 -1.504 1.00 97.69 294 PHE A N 1
ATOM 2321 C CA . PHE A 1 294 ? 6.098 4.448 -2.584 1.00 97.69 294 PHE A CA 1
ATOM 2322 C C . PHE A 1 294 ? 5.152 5.151 -3.541 1.00 97.69 294 PHE A C 1
ATOM 2324 O O . PHE A 1 294 ? 4.235 5.842 -3.112 1.00 97.69 294 PHE A O 1
ATOM 2331 N N . VAL A 1 295 ? 5.355 4.971 -4.840 1.00 96.81 295 VAL A N 1
ATOM 2332 C CA . VAL A 1 295 ? 4.582 5.651 -5.874 1.00 96.81 295 VAL A CA 1
ATOM 2333 C C . VAL A 1 295 ? 3.869 4.627 -6.734 1.00 96.81 295 VAL A C 1
ATOM 2335 O O . VAL A 1 295 ? 4.489 3.723 -7.297 1.00 96.81 295 VAL A O 1
ATOM 2338 N N . TYR A 1 296 ? 2.562 4.807 -6.868 1.00 94.81 296 TYR A N 1
ATOM 2339 C CA . TYR A 1 296 ? 1.730 4.024 -7.763 1.00 94.81 296 TYR A CA 1
ATOM 2340 C C . TYR A 1 296 ? 0.880 4.957 -8.618 1.00 94.81 296 TYR A C 1
ATOM 2342 O O . TYR A 1 296 ? 0.315 5.939 -8.142 1.00 94.81 296 TYR A O 1
ATOM 2350 N N . HIS A 1 297 ? 0.783 4.657 -9.900 1.00 89.31 297 HIS A N 1
ATOM 2351 C CA . HIS A 1 297 ? -0.079 5.364 -10.831 1.00 89.31 297 HIS A CA 1
ATOM 2352 C C . HIS A 1 297 ? -0.554 4.354 -11.845 1.00 89.31 297 HIS A C 1
ATOM 2354 O O . HIS A 1 297 ? 0.219 3.494 -12.219 1.00 89.31 297 HIS A O 1
ATOM 2360 N N . ASP A 1 298 ? -1.782 4.445 -12.313 1.00 76.31 298 ASP A N 1
ATOM 2361 C CA . ASP A 1 298 ? -2.311 3.478 -13.275 1.00 76.31 298 ASP A CA 1
ATOM 2362 C C . ASP A 1 298 ? -3.098 4.158 -14.391 1.00 76.31 298 ASP A C 1
ATOM 2364 O O . ASP A 1 298 ? -4.043 3.624 -14.965 1.00 76.31 298 ASP A O 1
ATOM 2368 N N . ALA A 1 299 ? -2.711 5.400 -14.656 1.00 75.00 299 ALA A N 1
ATOM 2369 C CA . ALA A 1 299 ? -3.423 6.301 -15.535 1.00 75.00 299 ALA A CA 1
ATOM 2370 C C . ALA A 1 299 ? -4.880 6.584 -15.126 1.00 75.00 299 ALA A C 1
ATOM 2372 O O . ALA A 1 299 ? -5.688 6.988 -15.958 1.00 75.00 299 ALA A O 1
ATOM 2373 N N . GLY A 1 300 ? -5.202 6.440 -13.835 1.00 68.75 300 GLY A N 1
ATOM 2374 C CA . GLY A 1 300 ? -6.515 6.776 -13.286 1.00 68.75 300 GLY A CA 1
ATOM 2375 C C . GLY A 1 300 ? -7.564 5.681 -13.464 1.00 68.75 300 GLY A C 1
ATOM 2376 O O . GLY A 1 300 ? -8.752 5.994 -13.419 1.00 68.75 300 GLY A O 1
ATOM 2377 N N . GLN A 1 301 ? -7.152 4.430 -13.675 1.00 79.25 301 GLN A N 1
ATOM 2378 C CA . GLN A 1 301 ? -8.077 3.294 -13.756 1.00 79.25 301 GLN A CA 1
ATOM 2379 C C . GLN A 1 301 ? -8.484 2.790 -12.359 1.00 79.25 301 GLN A C 1
ATOM 2381 O O . GLN A 1 301 ? -9.566 2.231 -12.203 1.00 79.25 301 GLN A O 1
ATOM 2386 N N . CYS A 1 302 ? -7.658 3.042 -11.344 1.00 84.62 302 CYS A N 1
ATOM 2387 C CA . CYS A 1 302 ? -7.821 2.544 -9.994 1.00 84.62 302 CYS A CA 1
ATOM 2388 C C . CYS A 1 302 ? -8.785 3.430 -9.225 1.00 84.62 302 CYS A C 1
ATOM 2390 O O . CYS A 1 302 ? -8.722 4.662 -9.232 1.00 84.62 302 CYS A O 1
ATOM 2392 N N . SER A 1 303 ? -9.645 2.768 -8.477 1.00 84.62 303 SER A N 1
ATOM 2393 C CA . SER A 1 303 ? -10.479 3.370 -7.457 1.00 84.62 303 SER A CA 1
ATOM 2394 C C . SER A 1 303 ? -9.678 3.688 -6.190 1.00 84.62 303 SER A C 1
ATOM 2396 O O . SER A 1 303 ? -8.623 3.118 -5.902 1.00 84.62 303 SER A O 1
ATOM 2398 N N . ILE A 1 304 ? -10.231 4.566 -5.352 1.00 80.50 304 ILE A N 1
ATOM 2399 C CA . ILE A 1 304 ? -9.701 4.803 -4.004 1.00 80.50 304 ILE A CA 1
ATOM 2400 C C . ILE A 1 304 ? -9.698 3.524 -3.147 1.00 80.50 304 ILE A C 1
ATOM 2402 O O . ILE A 1 304 ? -8.825 3.353 -2.298 1.00 80.50 304 ILE A O 1
ATOM 2406 N N . VAL A 1 305 ? -10.635 2.603 -3.392 1.00 76.94 305 VAL A N 1
ATOM 2407 C CA . VAL A 1 305 ? -10.707 1.296 -2.725 1.00 76.94 305 VAL A CA 1
ATOM 2408 C C . VAL A 1 305 ? -9.454 0.478 -3.018 1.00 76.94 305 VAL A C 1
ATOM 2410 O O . VAL A 1 305 ? -8.806 -0.017 -2.099 1.00 76.94 305 VAL A O 1
ATOM 2413 N N . GLU A 1 306 ? -9.082 0.379 -4.291 1.00 86.88 306 GLU A N 1
ATOM 2414 C CA . GLU A 1 306 ? -7.887 -0.338 -4.735 1.00 86.88 306 GLU A CA 1
ATOM 2415 C C . GLU A 1 306 ? -6.604 0.269 -4.160 1.00 86.88 306 GLU A C 1
ATOM 2417 O O . GLU A 1 306 ? -5.702 -0.455 -3.742 1.00 86.88 306 GLU A O 1
ATOM 2422 N N . MET A 1 307 ? -6.538 1.597 -4.053 1.00 89.94 307 MET A N 1
ATOM 2423 C CA . MET A 1 307 ? -5.379 2.277 -3.466 1.00 89.94 307 MET A CA 1
ATOM 2424 C C . MET A 1 307 ? -5.289 2.111 -1.951 1.00 89.94 307 MET A C 1
ATOM 2426 O O . MET A 1 307 ? -4.186 1.991 -1.420 1.00 89.94 307 MET A O 1
ATOM 2430 N N . ARG A 1 308 ? -6.423 2.037 -1.244 1.00 84.12 308 ARG A N 1
ATOM 2431 C CA . ARG A 1 308 ? -6.441 1.661 0.179 1.00 84.12 308 ARG A CA 1
ATOM 2432 C C . ARG A 1 308 ? -6.027 0.204 0.377 1.00 84.12 308 ARG A C 1
ATOM 2434 O O . ARG A 1 308 ? -5.274 -0.079 1.304 1.00 84.12 308 ARG A O 1
ATOM 2441 N N . ALA A 1 309 ? -6.430 -0.702 -0.517 1.00 84.62 309 ALA A N 1
ATOM 2442 C CA . ALA A 1 309 ? -5.963 -2.088 -0.492 1.00 84.62 309 ALA A CA 1
ATOM 2443 C C . ALA A 1 309 ? -4.441 -2.176 -0.698 1.00 84.62 309 ALA A C 1
ATOM 2445 O O . ALA A 1 309 ? -3.762 -2.862 0.064 1.00 84.62 309 ALA A O 1
ATOM 2446 N N . LEU A 1 310 ? -3.887 -1.419 -1.654 1.00 92.81 310 LEU A N 1
ATOM 2447 C CA . LEU A 1 310 ? -2.439 -1.336 -1.860 1.00 92.81 310 LEU A CA 1
ATOM 2448 C C . LEU A 1 310 ? -1.715 -0.745 -0.649 1.00 92.81 310 LEU A C 1
ATOM 2450 O O . LEU A 1 310 ? -0.715 -1.305 -0.202 1.00 92.81 310 LEU A O 1
ATOM 2454 N N . LEU A 1 311 ? -2.234 0.348 -0.085 1.00 90.69 311 LEU A N 1
ATOM 2455 C CA . LEU A 1 311 ? -1.687 0.939 1.133 1.00 90.69 311 LEU A CA 1
ATOM 2456 C C . LEU A 1 311 ? -1.703 -0.061 2.296 1.00 90.69 311 LEU A C 1
ATOM 2458 O O . LEU A 1 311 ? -0.713 -0.188 3.012 1.00 90.69 311 LEU A O 1
ATOM 2462 N N . SER A 1 312 ? -2.804 -0.792 2.472 1.00 85.00 312 SER A N 1
ATOM 2463 C CA . SER A 1 312 ? -2.900 -1.838 3.488 1.00 85.00 312 SER A CA 1
ATOM 2464 C C . SER A 1 312 ? -1.877 -2.943 3.238 1.00 85.00 312 SER A C 1
ATOM 2466 O O . SER A 1 312 ? -1.270 -3.406 4.196 1.00 85.00 312 SER A O 1
ATOM 2468 N N . ALA A 1 313 ? -1.658 -3.350 1.982 1.00 90.81 313 ALA A N 1
ATOM 2469 C CA . ALA A 1 313 ? -0.696 -4.387 1.619 1.00 90.81 313 ALA A CA 1
ATOM 2470 C C . ALA A 1 313 ? 0.749 -3.981 1.938 1.00 90.81 313 ALA A C 1
ATOM 2472 O O . ALA A 1 313 ? 1.454 -4.725 2.618 1.00 90.81 313 ALA A O 1
ATOM 2473 N N . ILE A 1 314 ? 1.177 -2.775 1.547 1.00 93.25 314 ILE A N 1
ATOM 2474 C CA . ILE A 1 314 ? 2.519 -2.282 1.898 1.00 93.25 314 ILE A CA 1
ATOM 2475 C C . ILE A 1 314 ? 2.672 -2.097 3.415 1.00 93.25 314 ILE A C 1
ATOM 2477 O O . ILE A 1 314 ? 3.733 -2.370 3.972 1.00 93.25 314 ILE A O 1
ATOM 2481 N N . ARG A 1 315 ? 1.590 -1.732 4.118 1.00 88.06 315 ARG A N 1
ATOM 2482 C CA . ARG A 1 315 ? 1.600 -1.544 5.575 1.00 88.06 315 ARG A CA 1
ATOM 2483 C C . ARG A 1 315 ? 1.589 -2.819 6.405 1.00 88.06 315 ARG A C 1
ATOM 2485 O O . ARG A 1 315 ? 1.775 -2.756 7.620 1.00 88.06 315 ARG A O 1
ATOM 2492 N N . GLN A 1 316 ? 1.444 -3.981 5.771 1.00 84.88 316 GLN A N 1
ATOM 2493 C CA . GLN A 1 316 ? 1.713 -5.254 6.441 1.00 84.88 316 GLN A CA 1
ATOM 2494 C C . GLN A 1 316 ? 3.201 -5.380 6.828 1.00 84.88 316 GLN A C 1
ATOM 2496 O O . GLN A 1 316 ? 3.531 -6.110 7.765 1.00 84.88 316 GLN A O 1
ATOM 2501 N N . TYR A 1 317 ? 4.095 -4.651 6.145 1.00 88.00 317 TYR A N 1
ATOM 2502 C CA . TYR A 1 317 ? 5.545 -4.677 6.365 1.00 88.00 317 TYR A CA 1
ATOM 2503 C C . TYR A 1 317 ? 6.049 -3.614 7.343 1.00 88.00 317 TYR A C 1
ATOM 2505 O O . TYR A 1 317 ? 6.961 -3.899 8.117 1.00 88.00 317 TYR A O 1
ATOM 2513 N N . GLY A 1 318 ? 5.466 -2.417 7.323 1.00 85.12 318 GLY A N 1
ATOM 2514 C CA . GLY A 1 318 ? 5.898 -1.278 8.130 1.00 85.12 318 GLY A CA 1
ATOM 2515 C C . GLY A 1 318 ? 4.966 -0.080 7.963 1.00 85.12 318 GLY A C 1
ATOM 2516 O O . GLY A 1 318 ? 3.931 -0.164 7.311 1.00 85.12 318 GLY A O 1
ATOM 2517 N N . SER A 1 319 ? 5.303 1.073 8.535 1.00 85.62 319 SER A N 1
ATOM 2518 C CA . SER A 1 319 ? 4.471 2.286 8.450 1.00 85.62 319 SER A CA 1
ATOM 2519 C C . SER A 1 319 ? 4.668 3.067 7.141 1.00 85.62 319 SER A C 1
ATOM 2521 O O . SER A 1 319 ? 4.742 4.297 7.154 1.00 85.62 319 SER A O 1
ATOM 2523 N N . SER A 1 320 ? 4.781 2.365 6.010 1.00 91.56 320 SER A N 1
ATOM 2524 C CA . SER A 1 320 ? 5.065 2.956 4.699 1.00 91.56 320 SER A CA 1
ATOM 2525 C C . SER A 1 320 ? 3.963 3.912 4.230 1.00 91.56 320 SER A C 1
ATOM 2527 O O . SER A 1 320 ? 2.807 3.850 4.675 1.00 91.56 320 SER A O 1
ATOM 2529 N N . TRP A 1 321 ? 4.342 4.795 3.304 1.00 93.88 321 TRP A N 1
ATOM 2530 C CA . TRP A 1 321 ? 3.464 5.774 2.669 1.00 93.88 321 TRP A CA 1
ATOM 2531 C C . TRP A 1 321 ? 3.332 5.503 1.175 1.00 93.88 321 TRP A C 1
ATOM 2533 O O . TRP A 1 321 ? 4.295 5.098 0.526 1.00 93.88 321 TRP A O 1
ATOM 2543 N N . LEU A 1 322 ? 2.144 5.778 0.643 1.00 96.06 322 LEU A N 1
ATOM 2544 C CA . LEU A 1 322 ? 1.783 5.645 -0.757 1.00 96.06 322 LEU A CA 1
ATOM 2545 C C . LEU A 1 322 ? 1.409 7.013 -1.338 1.00 96.06 322 LEU A C 1
ATOM 2547 O O . LEU A 1 322 ? 0.516 7.702 -0.842 1.00 96.06 322 LEU A O 1
ATOM 2551 N N . LEU A 1 323 ? 2.064 7.370 -2.433 1.00 96.56 323 LEU A N 1
ATOM 2552 C CA . LEU A 1 323 ? 1.661 8.405 -3.365 1.00 96.56 323 LEU A CA 1
ATOM 2553 C C . LEU A 1 323 ? 0.928 7.750 -4.538 1.00 96.56 323 LEU A C 1
ATOM 2555 O O . LEU A 1 323 ? 1.535 7.080 -5.372 1.00 96.56 323 LEU A O 1
ATOM 2559 N N . TRP A 1 324 ? -0.378 7.977 -4.610 1.00 94.81 324 TRP A N 1
ATOM 2560 C CA . TRP A 1 324 ? -1.202 7.630 -5.757 1.00 94.81 324 TRP A CA 1
ATOM 2561 C C . TRP A 1 324 ? -1.247 8.795 -6.746 1.00 94.81 324 TRP A C 1
ATOM 2563 O O . TRP A 1 324 ? -1.806 9.847 -6.439 1.00 94.81 324 TRP A O 1
ATOM 2573 N N . VAL A 1 325 ? -0.692 8.624 -7.942 1.00 93.62 325 VAL A N 1
ATOM 2574 C CA . VAL A 1 325 ? -0.770 9.641 -8.999 1.00 93.62 325 VAL A CA 1
ATOM 2575 C C . VAL A 1 325 ? -1.918 9.305 -9.949 1.00 93.62 325 VAL A C 1
ATOM 2577 O O . VAL A 1 325 ? -1.988 8.207 -10.498 1.00 93.62 325 VAL A O 1
ATOM 2580 N N . ALA A 1 326 ? -2.829 10.257 -10.136 1.00 90.81 326 ALA A N 1
ATOM 2581 C CA . ALA A 1 326 ? -4.047 10.115 -10.927 1.00 90.81 326 ALA A CA 1
ATOM 2582 C C . ALA A 1 326 ? -4.158 11.209 -11.999 1.00 90.81 326 ALA A C 1
ATOM 2584 O O . ALA A 1 326 ? -3.470 12.230 -11.947 1.00 90.81 326 ALA A O 1
ATOM 2585 N N . LEU A 1 327 ? -5.064 11.013 -12.961 1.00 89.94 327 LEU A N 1
ATOM 2586 C CA . LEU A 1 327 ? -5.402 12.059 -13.925 1.00 89.94 327 LEU A CA 1
ATOM 2587 C C . LEU A 1 327 ? -6.069 13.233 -13.210 1.00 89.94 327 LEU A C 1
ATOM 2589 O O . LEU A 1 327 ? -6.959 13.049 -12.374 1.00 89.94 327 LEU A O 1
ATOM 2593 N N . ALA A 1 328 ? -5.625 14.441 -13.543 1.00 87.88 328 ALA A N 1
ATOM 2594 C CA . ALA A 1 328 ? -6.220 15.662 -13.039 1.00 87.88 328 ALA A CA 1
ATOM 2595 C C . ALA A 1 328 ? -7.676 15.781 -13.535 1.00 87.88 328 ALA A C 1
ATOM 2597 O O . ALA A 1 328 ? -7.925 15.597 -14.727 1.00 87.88 328 ALA A O 1
ATOM 2598 N N . PRO A 1 329 ? -8.645 16.118 -12.660 1.00 83.69 329 PRO A N 1
ATOM 2599 C CA . PRO A 1 329 ? -10.036 16.321 -13.079 1.00 83.69 329 PRO A CA 1
ATOM 2600 C C . PRO A 1 329 ? -10.191 17.530 -14.017 1.00 83.69 329 PRO A C 1
ATOM 2602 O O . PRO A 1 329 ? -11.148 17.606 -14.783 1.00 83.69 329 PRO A O 1
ATOM 2605 N N . SER A 1 330 ? -9.242 18.466 -13.961 1.00 84.31 330 SER A N 1
ATOM 2606 C CA . SER A 1 330 ? -9.100 19.602 -14.865 1.00 84.31 330 SER A CA 1
ATOM 2607 C C . SER A 1 330 ? -7.627 20.020 -14.939 1.00 84.31 330 SER A C 1
ATOM 2609 O O . SER A 1 330 ? -6.836 19.733 -14.039 1.00 84.31 330 SER A O 1
ATOM 2611 N N . SER A 1 331 ? -7.222 20.663 -16.033 1.00 84.44 331 SER A N 1
ATOM 2612 C CA . SER A 1 331 ? -5.812 20.951 -16.337 1.00 84.44 331 SER A CA 1
ATOM 2613 C C . SER A 1 331 ? -5.138 21.933 -15.369 1.00 84.44 331 SER A C 1
ATOM 2615 O O . SER A 1 331 ? -3.918 21.878 -15.210 1.00 84.44 331 SER A O 1
ATOM 2617 N N . ASP A 1 332 ? -5.911 22.789 -14.701 1.00 85.31 332 ASP A N 1
ATOM 2618 C CA . ASP A 1 332 ? -5.476 23.710 -13.641 1.00 85.31 332 ASP A CA 1
ATOM 2619 C C . ASP A 1 332 ? -5.123 22.998 -12.327 1.00 85.31 332 ASP A C 1
ATOM 2621 O O . ASP A 1 332 ? -4.364 23.531 -11.525 1.00 85.31 332 ASP A O 1
ATOM 2625 N N . ARG A 1 333 ? -5.616 21.769 -12.137 1.00 84.81 333 ARG A N 1
ATOM 2626 C CA . ARG A 1 333 ? -5.388 20.950 -10.937 1.00 84.81 333 ARG A CA 1
ATOM 2627 C C . ARG A 1 333 ? -4.124 20.093 -11.033 1.00 84.81 333 ARG A C 1
ATOM 2629 O O . ARG A 1 333 ? -3.789 19.368 -10.098 1.00 84.81 333 ARG A O 1
ATOM 2636 N N . ALA A 1 334 ? -3.443 20.109 -12.175 1.00 89.25 334 ALA A N 1
ATOM 2637 C CA . ALA A 1 334 ? -2.227 19.336 -12.378 1.00 89.25 334 ALA A CA 1
ATOM 2638 C C . ALA A 1 334 ? -1.070 19.860 -11.515 1.00 89.25 334 ALA A C 1
ATOM 2640 O O . ALA A 1 334 ? -0.909 21.062 -11.309 1.00 89.25 334 ALA A O 1
ATOM 2641 N N . GLY A 1 335 ? -0.261 18.943 -10.991 1.00 89.00 335 GLY A N 1
ATOM 2642 C CA . GLY A 1 335 ? 0.769 19.227 -10.000 1.00 89.00 335 GLY A CA 1
ATOM 2643 C C . GLY A 1 335 ? 0.246 19.259 -8.561 1.00 89.00 335 GLY A C 1
ATOM 2644 O O . GLY A 1 335 ? 1.049 19.252 -7.628 1.00 89.00 335 GLY A O 1
ATOM 2645 N N . GLU A 1 336 ? -1.067 19.338 -8.332 1.00 87.38 336 GLU A N 1
ATOM 2646 C CA . GLU A 1 336 ? -1.623 19.368 -6.978 1.00 87.38 336 GLU A CA 1
ATOM 2647 C C . GLU A 1 336 ? -1.525 18.012 -6.275 1.00 87.38 336 GLU A C 1
ATOM 2649 O O . GLU A 1 336 ? -1.593 16.957 -6.910 1.00 87.38 336 GLU A O 1
ATOM 2654 N N . VAL A 1 337 ? -1.426 18.054 -4.943 1.00 89.00 337 VAL A N 1
ATOM 2655 C CA . VAL A 1 337 ? -1.469 16.874 -4.076 1.00 89.00 337 VAL A CA 1
ATOM 2656 C C . VAL A 1 337 ? -2.454 17.075 -2.927 1.00 89.00 337 VAL A C 1
ATOM 2658 O O . VAL A 1 337 ? -2.615 18.186 -2.429 1.00 89.00 337 VAL A O 1
ATOM 2661 N N . ALA A 1 338 ? -3.092 15.998 -2.484 1.00 81.06 338 ALA A N 1
ATOM 2662 C CA . ALA A 1 338 ? -3.994 15.984 -1.341 1.00 81.06 338 ALA A CA 1
ATOM 2663 C C . ALA A 1 338 ? -3.686 14.786 -0.435 1.00 81.06 338 ALA A C 1
ATOM 2665 O O . ALA A 1 338 ? -3.554 13.658 -0.909 1.00 81.06 338 ALA A O 1
ATOM 2666 N N . LEU A 1 339 ? -3.606 15.019 0.875 1.00 80.12 339 LEU A N 1
ATOM 2667 C CA . LEU A 1 339 ? -3.548 13.945 1.867 1.00 80.12 339 LEU A CA 1
ATOM 2668 C C . LEU A 1 339 ? -4.957 13.364 2.041 1.00 80.12 339 LEU A C 1
ATOM 2670 O O . LEU A 1 339 ? -5.836 14.048 2.560 1.00 80.12 339 LEU A O 1
ATOM 2674 N N . LEU A 1 340 ? -5.173 12.122 1.605 1.00 76.69 340 LEU A N 1
ATOM 2675 C CA . LEU A 1 340 ? -6.476 11.454 1.715 1.00 76.69 340 LEU A CA 1
ATOM 2676 C C . LEU A 1 340 ? -6.672 10.811 3.090 1.00 76.69 340 LEU A C 1
ATOM 2678 O O . LEU A 1 340 ? -7.757 10.841 3.659 1.00 76.69 340 LEU A O 1
ATOM 2682 N N . THR A 1 341 ? -5.608 10.208 3.607 1.00 69.00 341 THR A N 1
ATOM 2683 C CA . THR A 1 341 ? -5.496 9.671 4.965 1.00 69.00 341 THR A CA 1
ATOM 2684 C C . THR A 1 341 ? -4.014 9.624 5.325 1.00 69.00 341 THR A C 1
ATOM 2686 O O . THR A 1 341 ? -3.162 9.734 4.442 1.00 69.00 341 THR A O 1
ATOM 2689 N N . VAL A 1 342 ? -3.672 9.462 6.603 1.00 76.69 342 VAL A N 1
ATOM 2690 C CA . VAL A 1 342 ? -2.272 9.275 7.014 1.00 76.69 342 VAL A CA 1
ATOM 2691 C C . VAL A 1 342 ? -1.702 8.070 6.265 1.00 76.69 342 VAL A C 1
ATOM 2693 O O . VAL A 1 342 ? -2.202 6.955 6.420 1.00 76.69 342 VAL A O 1
ATOM 2696 N N . GLY A 1 343 ? -0.654 8.279 5.463 1.00 84.88 343 GLY A N 1
ATOM 2697 C CA . GLY A 1 343 ? -0.079 7.258 4.579 1.00 84.88 343 GLY A CA 1
ATOM 2698 C C . GLY A 1 343 ? -0.530 7.265 3.135 1.00 84.88 343 GLY A C 1
ATOM 2699 O O . GLY A 1 343 ? 0.093 6.564 2.349 1.00 84.88 343 GLY A O 1
ATOM 2700 N N . LEU A 1 344 ? -1.587 7.997 2.780 1.00 89.06 344 LEU A N 1
ATOM 2701 C CA . LEU A 1 344 ? -2.093 8.058 1.412 1.00 89.06 344 LEU A CA 1
ATOM 2702 C C . LEU A 1 344 ? -2.139 9.495 0.917 1.00 89.06 344 LEU A C 1
ATOM 2704 O O . LEU A 1 344 ? -2.985 10.289 1.336 1.00 89.06 344 LEU A O 1
ATOM 2708 N N . ILE A 1 345 ? -1.272 9.801 -0.034 1.00 90.75 345 ILE A N 1
ATOM 2709 C CA . ILE A 1 345 ? -1.264 11.068 -0.755 1.00 90.75 345 ILE A CA 1
ATOM 2710 C C . ILE A 1 345 ? -1.790 10.797 -2.160 1.00 90.75 345 ILE A C 1
ATOM 2712 O O . ILE A 1 345 ? -1.388 9.828 -2.795 1.00 90.75 345 ILE A O 1
ATOM 2716 N N . ARG A 1 346 ? -2.673 11.656 -2.666 1.00 91.38 346 ARG A N 1
ATOM 2717 C CA . ARG A 1 346 ? -3.091 11.649 -4.068 1.00 91.38 346 ARG A CA 1
ATOM 2718 C C . ARG A 1 346 ? -2.484 12.838 -4.791 1.00 91.38 346 ARG A C 1
ATOM 2720 O O . ARG A 1 346 ? -2.704 13.961 -4.354 1.00 91.38 346 ARG A O 1
ATOM 2727 N N . GLY A 1 347 ? -1.757 12.601 -5.875 1.00 91.75 347 GLY A N 1
ATOM 2728 C CA . GLY A 1 347 ? -1.237 13.627 -6.778 1.00 91.75 347 GLY A CA 1
ATOM 2729 C C . GLY A 1 347 ? -1.947 13.617 -8.128 1.00 91.75 347 GLY A C 1
ATOM 2730 O O . GLY A 1 347 ? -2.468 12.581 -8.540 1.00 91.75 347 GLY A O 1
ATOM 2731 N N . TYR A 1 348 ? -1.958 14.753 -8.823 1.00 91.19 348 TYR A N 1
ATOM 2732 C CA . TYR A 1 348 ? -2.622 14.897 -10.121 1.00 91.19 348 TYR A CA 1
ATOM 2733 C C . TYR A 1 348 ? -1.655 15.297 -11.239 1.00 91.19 348 TYR A C 1
ATOM 2735 O O . TYR A 1 348 ? -0.893 16.247 -11.088 1.00 91.19 348 TYR A O 1
ATOM 2743 N N . VAL A 1 349 ? -1.741 14.630 -12.390 1.00 92.25 349 VAL A N 1
ATOM 2744 C CA . VAL A 1 349 ? -1.009 14.981 -13.625 1.00 92.25 349 VAL A CA 1
ATOM 2745 C C . VAL A 1 349 ? -1.979 15.128 -14.798 1.00 92.25 349 VAL A C 1
ATOM 2747 O O . VAL A 1 349 ? -3.054 14.523 -14.784 1.00 92.25 349 VAL A O 1
ATOM 2750 N N . ARG A 1 350 ? -1.645 15.932 -15.820 1.00 90.31 350 ARG A N 1
ATOM 2751 C CA . ARG A 1 350 ? -2.550 16.129 -16.977 1.00 90.31 350 ARG A CA 1
ATOM 2752 C C . ARG A 1 350 ? -2.692 14.890 -17.852 1.00 90.31 350 ARG A C 1
ATOM 2754 O O . ARG A 1 350 ? -3.744 14.682 -18.447 1.00 90.31 350 ARG A O 1
ATOM 2761 N N . SER A 1 351 ? -1.638 14.091 -17.960 1.00 89.19 351 SER A N 1
ATOM 2762 C CA . SER A 1 351 ? -1.631 12.881 -18.774 1.00 89.19 351 SER A CA 1
ATOM 2763 C C . SER A 1 351 ? -0.603 11.888 -18.254 1.00 89.19 351 SER A C 1
ATOM 2765 O O . SER A 1 351 ? 0.325 12.265 -17.543 1.00 89.19 351 SER A O 1
ATOM 2767 N N . PHE A 1 352 ? -0.742 10.645 -18.698 1.00 88.44 352 PHE A N 1
ATOM 2768 C CA . PHE A 1 352 ? 0.260 9.598 -18.535 1.00 88.44 352 PHE A CA 1
ATOM 2769 C C . PHE A 1 352 ? 0.765 9.145 -19.894 1.00 88.44 352 PHE A C 1
ATOM 2771 O O . PHE A 1 352 ? 0.087 9.328 -20.911 1.00 88.44 352 PHE A O 1
ATOM 2778 N N . GLN A 1 353 ? 1.938 8.525 -19.904 1.00 83.69 353 GLN A N 1
ATOM 2779 C CA . GLN A 1 353 ? 2.436 7.850 -21.092 1.00 83.69 353 GLN A CA 1
ATOM 2780 C C . GLN A 1 353 ? 1.744 6.497 -21.264 1.00 83.69 353 GLN A C 1
ATOM 2782 O O . GLN A 1 353 ? 1.443 5.799 -20.291 1.00 83.69 353 GLN A O 1
ATOM 2787 N N . ALA A 1 354 ? 1.478 6.122 -22.516 1.00 72.81 354 ALA A N 1
ATOM 2788 C CA . ALA A 1 354 ? 0.858 4.841 -22.816 1.00 72.81 354 ALA A CA 1
ATOM 2789 C C . ALA A 1 354 ? 1.758 3.687 -22.346 1.00 72.81 354 ALA A C 1
ATOM 2791 O O . ALA A 1 354 ? 2.980 3.712 -22.513 1.00 72.81 354 ALA A O 1
ATOM 2792 N N . VAL A 1 355 ? 1.142 2.654 -21.769 1.00 67.50 355 VAL A N 1
ATOM 2793 C CA . VAL A 1 355 ? 1.842 1.431 -21.361 1.00 67.50 355 VAL A CA 1
ATOM 2794 C C . VAL A 1 355 ? 2.577 0.846 -22.571 1.00 67.50 355 VAL A C 1
ATOM 2796 O O . VAL A 1 355 ? 1.986 0.669 -23.633 1.00 67.50 355 VAL A O 1
ATOM 2799 N N . GLY A 1 356 ? 3.874 0.568 -22.412 1.00 61.91 356 GLY A N 1
ATOM 2800 C CA . GLY A 1 356 ? 4.724 0.016 -23.473 1.00 61.91 356 GLY A CA 1
ATOM 2801 C C . GLY A 1 356 ? 5.274 1.035 -24.479 1.00 61.91 356 GLY A C 1
ATOM 2802 O O . GLY A 1 356 ? 6.063 0.651 -25.334 1.00 61.91 356 GLY A O 1
ATOM 2803 N N . ASN A 1 357 ? 4.917 2.320 -24.380 1.00 67.31 357 ASN A N 1
ATOM 2804 C CA . ASN A 1 357 ? 5.485 3.383 -25.214 1.00 67.31 357 ASN A CA 1
ATOM 2805 C C . ASN A 1 357 ? 5.800 4.616 -24.355 1.00 67.31 357 ASN A C 1
ATOM 2807 O O . ASN A 1 357 ? 5.067 5.606 -24.351 1.00 67.31 357 ASN A O 1
ATOM 2811 N N . VAL A 1 358 ? 6.873 4.502 -23.569 1.00 69.75 358 VAL A N 1
ATOM 2812 C CA . VAL A 1 358 ? 7.308 5.520 -22.608 1.00 69.75 358 VAL A CA 1
ATOM 2813 C C . VAL A 1 358 ? 8.558 6.212 -23.154 1.00 69.75 358 VAL A C 1
ATOM 2815 O O . VAL A 1 358 ? 9.620 5.604 -23.270 1.00 69.75 358 VAL A O 1
ATOM 2818 N N . ALA A 1 359 ? 8.431 7.490 -23.492 1.00 75.81 359 ALA A N 1
ATOM 2819 C CA . ALA A 1 359 ? 9.517 8.347 -23.935 1.00 75.81 359 ALA A CA 1
ATOM 2820 C C . ALA A 1 359 ? 10.276 8.967 -22.752 1.00 75.81 359 ALA A C 1
ATOM 2822 O O . ALA A 1 359 ? 9.710 9.271 -21.696 1.00 75.81 359 ALA A O 1
ATOM 2823 N N . THR A 1 360 ? 11.567 9.229 -22.975 1.00 78.00 360 THR A N 1
ATOM 2824 C CA . THR A 1 360 ? 12.456 9.898 -22.013 1.00 78.00 360 THR A CA 1
ATOM 2825 C C . THR A 1 360 ? 12.009 11.319 -21.679 1.00 78.00 360 THR A C 1
ATOM 2827 O O . THR A 1 360 ? 12.169 11.750 -20.542 1.00 78.00 360 THR A O 1
ATOM 2830 N N . PHE A 1 361 ? 11.453 12.043 -22.654 1.00 76.31 361 PHE A N 1
ATOM 2831 C CA . PHE A 1 361 ? 10.915 13.395 -22.497 1.00 76.31 361 PHE A CA 1
ATOM 2832 C C . PHE A 1 361 ? 9.456 13.406 -22.939 1.00 76.31 361 PHE A C 1
ATOM 2834 O O . PHE A 1 361 ? 9.137 12.887 -24.008 1.00 76.31 361 PHE A O 1
ATOM 2841 N N . PHE A 1 362 ? 8.580 13.994 -22.128 1.00 79.25 362 PHE A N 1
ATOM 2842 C CA . PHE A 1 362 ? 7.148 14.061 -22.414 1.00 79.25 362 PHE A CA 1
ATOM 2843 C C . PHE A 1 362 ? 6.523 15.351 -21.873 1.00 79.25 362 PHE A C 1
ATOM 2845 O O . PHE A 1 362 ? 7.017 15.950 -20.918 1.00 79.25 362 PHE A O 1
ATOM 2852 N N . GLU A 1 363 ? 5.427 15.775 -22.505 1.00 73.50 363 GLU A N 1
ATOM 2853 C CA . GLU A 1 363 ? 4.818 17.110 -22.372 1.00 73.50 363 GLU A CA 1
ATOM 2854 C C . GLU A 1 363 ? 4.478 17.506 -20.923 1.00 73.50 363 GLU A C 1
ATOM 2856 O O . GLU A 1 363 ? 4.567 18.675 -20.560 1.00 73.50 363 GLU A O 1
ATOM 2861 N N . ASN A 1 364 ? 4.165 16.529 -20.067 1.00 81.00 364 ASN A N 1
ATOM 2862 C CA . ASN A 1 364 ? 3.659 16.755 -18.710 1.00 81.00 364 ASN A CA 1
ATOM 2863 C C . ASN A 1 364 ? 4.626 16.315 -17.592 1.00 81.00 364 ASN A C 1
ATOM 2865 O O . ASN A 1 364 ? 4.219 16.126 -16.447 1.00 81.00 364 ASN A O 1
ATOM 2869 N N . GLN A 1 365 ? 5.927 16.205 -17.887 1.00 86.88 365 GLN A N 1
ATOM 2870 C CA . GLN A 1 365 ? 6.962 15.886 -16.884 1.00 86.88 365 GLN A CA 1
ATOM 2871 C C . GLN A 1 365 ? 7.015 16.872 -15.713 1.00 86.88 365 GLN A C 1
ATOM 2873 O O . GLN A 1 365 ? 7.315 16.484 -14.586 1.00 86.88 365 GLN A O 1
ATOM 2878 N N . GLN A 1 366 ? 6.701 18.144 -15.960 1.00 88.69 366 GLN A N 1
ATOM 2879 C CA . GLN A 1 366 ? 6.688 19.165 -14.910 1.00 88.69 366 GLN A CA 1
ATOM 2880 C C . GLN A 1 366 ? 5.596 18.913 -13.862 1.00 88.69 366 GLN A C 1
ATOM 2882 O O . GLN A 1 366 ? 5.789 19.238 -12.690 1.00 88.69 366 GLN A O 1
ATOM 2887 N N . ASP A 1 367 ? 4.484 18.282 -14.249 1.00 91.94 367 ASP A N 1
ATOM 2888 C CA . ASP A 1 367 ? 3.412 17.937 -13.313 1.00 91.94 367 ASP A CA 1
ATOM 2889 C C . ASP A 1 367 ? 3.889 16.862 -12.335 1.00 91.94 367 ASP A C 1
ATOM 2891 O O . ASP A 1 367 ? 3.663 16.972 -11.132 1.00 91.94 367 ASP A O 1
ATOM 2895 N N . TRP A 1 368 ? 4.618 15.862 -12.838 1.00 93.44 368 TRP A N 1
ATOM 2896 C CA . TRP A 1 368 ? 5.254 14.834 -12.019 1.00 93.44 368 TRP A CA 1
ATOM 2897 C C . TRP A 1 368 ? 6.287 15.410 -11.054 1.00 93.44 368 TRP A C 1
ATOM 2899 O O . TRP A 1 368 ? 6.304 15.025 -9.884 1.00 93.44 368 TRP A O 1
ATOM 2909 N N . LEU A 1 369 ? 7.116 16.354 -11.518 1.00 92.88 369 LEU A N 1
ATOM 2910 C CA . LEU A 1 369 ? 8.075 17.042 -10.653 1.00 92.88 369 LEU A CA 1
ATOM 2911 C C . LEU A 1 369 ? 7.359 17.784 -9.514 1.00 92.88 369 LEU A C 1
ATOM 2913 O O . LEU A 1 369 ? 7.724 17.642 -8.347 1.00 92.88 369 LEU A O 1
ATOM 2917 N N . ALA A 1 370 ? 6.293 18.522 -9.835 1.00 91.75 370 ALA A N 1
ATOM 2918 C CA . ALA A 1 370 ? 5.488 19.232 -8.844 1.00 91.75 370 ALA A CA 1
ATOM 2919 C C . ALA A 1 370 ? 4.799 18.281 -7.847 1.00 91.75 370 ALA A C 1
ATOM 2921 O O . ALA A 1 370 ? 4.857 18.523 -6.639 1.00 91.75 370 ALA A O 1
ATOM 2922 N N . VAL A 1 371 ? 4.192 17.192 -8.332 1.00 94.06 371 VAL A N 1
ATOM 2923 C CA . VAL A 1 371 ? 3.561 16.164 -7.491 1.00 94.06 371 VAL A CA 1
ATOM 2924 C C . VAL A 1 371 ? 4.584 15.526 -6.551 1.00 94.06 371 VAL A C 1
ATOM 2926 O O . VAL A 1 371 ? 4.324 15.434 -5.353 1.00 94.06 371 VAL A O 1
ATOM 2929 N N . GLY A 1 372 ? 5.751 15.123 -7.064 1.00 95.00 372 GLY A N 1
ATOM 2930 C CA . GLY A 1 372 ? 6.787 14.458 -6.273 1.00 95.00 372 GLY A CA 1
ATOM 2931 C C . GLY A 1 372 ? 7.302 15.327 -5.127 1.00 95.00 372 GLY A C 1
ATOM 2932 O O . GLY A 1 372 ? 7.317 14.878 -3.983 1.00 95.00 372 GLY A O 1
ATOM 2933 N N . ARG A 1 373 ? 7.629 16.597 -5.404 1.00 94.19 373 ARG A N 1
ATOM 2934 C CA . ARG A 1 373 ? 8.099 17.557 -4.387 1.00 94.19 373 ARG A CA 1
ATOM 2935 C C . ARG A 1 373 ? 7.069 17.789 -3.286 1.00 94.19 373 ARG A C 1
ATOM 2937 O O . ARG A 1 373 ? 7.381 17.644 -2.107 1.00 94.19 373 ARG A O 1
ATOM 2944 N N . ARG A 1 374 ? 5.822 18.080 -3.665 1.00 92.50 374 ARG A N 1
ATOM 2945 C CA . ARG A 1 374 ? 4.755 18.375 -2.695 1.00 92.50 374 ARG A CA 1
ATOM 2946 C C . ARG A 1 374 ? 4.360 17.147 -1.877 1.00 92.50 374 ARG A C 1
ATOM 2948 O O . ARG A 1 374 ? 4.062 17.257 -0.691 1.00 92.50 374 ARG A O 1
ATOM 2955 N N . ALA A 1 375 ? 4.349 15.965 -2.493 1.00 93.88 375 ALA A N 1
ATOM 2956 C CA . ALA A 1 375 ? 4.086 14.723 -1.777 1.00 93.88 375 ALA A CA 1
ATOM 2957 C C . ALA A 1 375 ? 5.211 14.395 -0.786 1.00 93.88 375 ALA A C 1
ATOM 2959 O O . ALA A 1 375 ? 4.932 14.008 0.348 1.00 93.88 375 ALA A O 1
ATOM 2960 N N . PHE A 1 376 ? 6.468 14.602 -1.188 1.00 94.12 376 PHE A N 1
ATOM 2961 C CA . PHE A 1 376 ? 7.626 14.437 -0.316 1.00 94.12 376 PHE A CA 1
ATOM 2962 C C . PHE A 1 376 ? 7.566 15.377 0.895 1.00 94.12 376 PHE A C 1
ATOM 2964 O O . PHE A 1 376 ? 7.779 14.928 2.014 1.00 94.12 376 PHE A O 1
ATOM 2971 N N . GLU A 1 377 ? 7.191 16.643 0.712 1.00 90.00 377 GLU A N 1
ATOM 2972 C CA . GLU A 1 377 ? 6.996 17.592 1.820 1.00 90.00 377 GLU A CA 1
ATOM 2973 C C . GLU A 1 377 ? 5.944 17.135 2.826 1.00 90.00 377 GLU A C 1
ATOM 2975 O O . GLU A 1 377 ? 6.172 17.195 4.035 1.00 90.00 377 GLU A 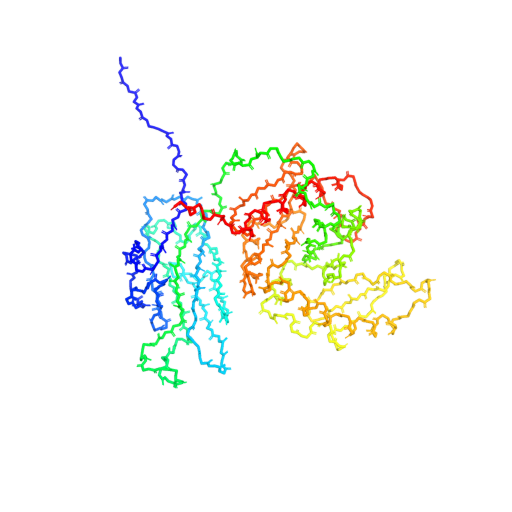O 1
ATOM 2980 N N . ILE A 1 378 ? 4.786 16.678 2.338 1.00 86.38 378 ILE A N 1
ATOM 2981 C CA . ILE A 1 378 ? 3.738 16.133 3.206 1.00 86.38 378 ILE A CA 1
ATOM 2982 C C . ILE A 1 378 ? 4.288 14.939 3.983 1.00 86.38 378 ILE A C 1
ATOM 2984 O O . ILE A 1 378 ? 4.075 14.857 5.190 1.00 86.38 378 ILE A O 1
ATOM 2988 N N . TRP A 1 379 ? 4.994 14.033 3.312 1.00 90.69 379 TRP A N 1
ATOM 2989 C CA . TRP A 1 379 ? 5.561 12.840 3.929 1.00 90.69 379 TRP A CA 1
ATOM 2990 C C . TRP A 1 379 ? 6.621 13.168 4.992 1.00 90.69 379 TRP A C 1
ATOM 2992 O O . TRP A 1 379 ? 6.516 12.657 6.105 1.00 90.69 379 TRP A O 1
ATOM 3002 N N . GLN A 1 380 ? 7.574 14.065 4.712 1.00 88.25 380 GLN A N 1
ATOM 3003 C CA . GLN A 1 380 ? 8.625 14.463 5.663 1.00 88.25 380 GLN A CA 1
ATOM 3004 C C . GLN A 1 380 ? 8.057 15.084 6.942 1.00 88.25 380 GLN A C 1
ATOM 3006 O O . GLN A 1 380 ? 8.428 14.670 8.037 1.00 88.25 380 GLN A O 1
ATOM 3011 N N . ARG A 1 381 ? 7.070 15.9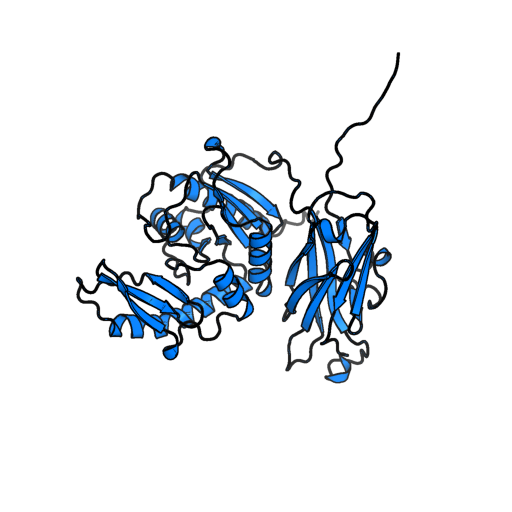84 6.826 1.00 83.44 381 ARG A N 1
ATOM 3012 C CA . ARG A 1 381 ? 6.412 16.600 7.995 1.00 83.44 381 ARG A CA 1
ATOM 3013 C C . ARG A 1 381 ? 5.746 15.594 8.937 1.00 83.44 381 ARG A C 1
ATOM 3015 O O . ARG A 1 381 ? 5.515 15.922 10.088 1.00 83.44 381 ARG A O 1
ATOM 3022 N N . HIS A 1 382 ? 5.386 14.406 8.447 1.00 77.56 382 HIS A N 1
ATOM 3023 C CA . HIS A 1 382 ? 4.805 13.343 9.276 1.00 77.56 382 HIS A CA 1
ATOM 3024 C C . HIS A 1 382 ? 5.848 12.322 9.766 1.00 77.56 382 HIS A C 1
ATOM 3026 O O . HIS A 1 382 ? 5.489 11.413 10.514 1.00 77.56 382 HIS A O 1
ATOM 3032 N N . ARG A 1 383 ? 7.108 12.427 9.321 1.00 74.38 383 ARG A N 1
ATOM 3033 C CA . ARG A 1 383 ? 8.242 11.636 9.827 1.00 74.38 383 ARG A CA 1
ATOM 3034 C C . ARG A 1 383 ? 8.999 12.360 10.935 1.00 74.38 383 ARG A C 1
ATOM 3036 O O . ARG A 1 383 ? 9.555 11.689 11.801 1.00 74.38 383 ARG A O 1
ATOM 3043 N N . GLU A 1 384 ? 9.031 13.689 10.906 1.00 61.25 384 GLU A N 1
ATOM 3044 C CA . GLU A 1 384 ? 9.566 14.487 12.007 1.00 61.25 384 GLU A CA 1
ATOM 3045 C C . GLU A 1 384 ? 8.654 14.309 13.236 1.00 61.25 384 GLU A C 1
ATOM 3047 O O . GLU A 1 384 ? 7.438 14.487 13.116 1.00 61.25 384 GLU A O 1
ATOM 3052 N N . PRO A 1 385 ? 9.182 13.894 14.404 1.00 43.69 385 PRO A N 1
ATOM 3053 C CA . PRO A 1 385 ? 8.398 13.941 15.629 1.00 43.69 385 PRO A CA 1
ATOM 3054 C C . PRO A 1 385 ? 7.976 15.395 15.860 1.00 43.69 385 PRO A C 1
ATOM 3056 O O . PRO A 1 385 ? 8.806 16.293 15.721 1.00 43.69 385 PRO A O 1
ATOM 3059 N N . GLU A 1 386 ? 6.701 15.632 16.193 1.00 37.72 386 GLU A N 1
ATOM 3060 C CA . GLU A 1 386 ? 6.305 16.921 16.765 1.00 37.72 386 GLU A CA 1
ATOM 3061 C C . GLU A 1 386 ? 7.259 17.168 17.939 1.00 37.72 386 GLU A C 1
ATOM 3063 O O . GLU A 1 386 ? 7.339 16.333 18.845 1.00 37.72 386 GLU A O 1
ATOM 3068 N N . GLU A 1 387 ? 8.051 18.243 17.883 1.00 35.00 387 GLU A N 1
ATOM 3069 C CA . GLU A 1 387 ? 8.724 18.749 19.072 1.00 35.00 387 GLU A CA 1
ATOM 3070 C C . GLU A 1 387 ? 7.602 18.976 20.088 1.00 35.00 387 GLU A C 1
ATOM 3072 O O . GLU A 1 387 ? 6.796 19.892 19.943 1.00 35.00 387 GLU A O 1
ATOM 3077 N N . GLU A 1 388 ? 7.464 18.063 21.055 1.00 35.78 388 GLU A N 1
ATOM 3078 C CA . GLU A 1 388 ? 6.674 18.340 22.242 1.00 35.78 388 GLU A CA 1
ATOM 3079 C C . GLU A 1 388 ? 7.300 19.604 22.824 1.00 35.78 388 GLU A C 1
ATOM 3081 O O . GLU A 1 388 ? 8.450 19.577 23.268 1.00 35.78 388 GLU A O 1
ATOM 3086 N N . ASP A 1 389 ? 6.565 20.715 22.751 1.00 34.19 389 ASP A N 1
ATOM 3087 C CA . ASP A 1 389 ? 6.820 21.913 23.539 1.00 34.19 389 ASP A CA 1
ATOM 3088 C C . ASP A 1 389 ? 6.816 21.477 25.012 1.00 34.19 389 ASP A C 1
ATOM 3090 O O . ASP A 1 389 ? 5.784 21.437 25.686 1.00 34.19 389 ASP A O 1
ATOM 3094 N N . ILE A 1 390 ? 7.983 21.051 25.490 1.00 34.44 390 ILE A N 1
ATOM 3095 C CA . ILE A 1 390 ? 8.274 20.862 26.901 1.00 34.44 390 ILE A CA 1
ATOM 3096 C C . ILE A 1 390 ? 8.474 22.276 27.453 1.00 34.44 390 ILE A C 1
ATOM 3098 O O . ILE A 1 390 ? 9.593 22.793 27.468 1.00 34.44 390 ILE A O 1
ATOM 3102 N N . GLU A 1 391 ? 7.370 22.903 27.861 1.00 33.44 391 GLU A N 1
ATOM 3103 C CA . GLU A 1 391 ? 7.383 23.939 28.904 1.00 33.44 391 GLU A CA 1
ATOM 3104 C C . GLU A 1 391 ? 7.382 23.312 30.302 1.00 33.44 391 GLU A C 1
ATOM 3106 O O . GLU A 1 391 ? 6.570 22.388 30.561 1.00 33.44 391 GLU A O 1
#

Radius of gyration: 23.63 Å; chains: 1; bounding box: 69×60×65 Å

pLDDT: mean 84.97, std 15.92, range [24.61, 98.5]

Sequence (391 aa):
MPGGPDGKYCLPSAIHINLRAGGRGQTYLQSGWAGPELRHTWTVGNRSIIHLPLKHDFAVDYALSVTIISIASPPEIHRQRLKVEVNGHRVGAVVIRQPCQLEFLIEYQLLKGKGTAEIVFLLPDACAPCEWGHNSDNRQLALGIKEVAFIPIDLMPVAARFQSIDHNVKGFSDQDVFSSLQSLGINCELGFVQRLAGAEPLDLFRWAHVPLRILLDGLDHGFEGFGAPENIRIEEDDATEFQVVDTKYGFRNHSFAFARDGATKDDIFRRETTRLPWLVRNLIDDLKFADRLFVYHDAGQCSIVEMRALLSAIRQYGSSWLLWVALAPSSDRAGEVALLTVGLIRGYVRSFQAVGNVATFFENQQDWLAVGRRAFEIWQRHREPEEEDIE

Secondary structure (DSSP, 8-state):
----------PPPPEEEE-STT-SGGGGB-SSB-PPPSS-EEEESSEEEEEEE-SS--S--EEEEEEEEEE---TTT--EEEEEEETTEEEEEEEE-SSEEEEEEE-HHHHTTTSEEEEEEE-TT-B-GGGGTS-S--S-EEEEEEEEEEEESS---TTS------SS-TT--HHHHHHHEEE-SS-SHHHHHHHHTT-----TTTTEE--HHHHHHHHHTTTTTTT-GGGEEEEE-TTSEEEEEETTT--EEEEEEEGGGT--HHHHHHHHHHHHHHHHHHHHHHHHHT-SEEEEE-TT---HHHHHHHHHHHTTTSS-EEEEEEE-SSGGGTT-EEEEETTEEEEEES--PPTT---SS-TTHHHHHHHHHHHHHHHHHTTSPP-----

Foldseek 3Di:
DDDDDDDPPDDDDKDKQFAAVVTPNVVQWDPQWDHHHHQFIWGFDQKTKGKAFDPDLDQFKWKKKWFFADFDAAPVVQWWWKWKDKLRHTQDIAIARHGFIFITIDHSVSVGPPRIIMMMIGTPRFQFCVVNPNDDGGTRTGTGTRMIMIGTLDDDDPPPDDDDDPLDDPPDALQRLLLQEAELACAQQSVLLNVVSVHDHLALRNHKRADLVLSLVCLRVLVPCFLALVQWDWDADPQQWTWIAGNPSGMIGGPVDGVVVVDDRVNSSVVSSVRNVVNSVVLLVCLQVLRHAYEDENQAPDDSNSVSSVQSSSRSRHQHAYEYEYADPDQVQQLDWDPPDRRYIYHHWNGDDDHPGHDSDDDTSVSVSSNSNVVSSVVVVVVDPPPPPPD